Protein AF-A0A7K4FHA7-F1 (afdb_monomer)

Solvent-accessible surface area (backbone atoms only — not comparable to full-atom values): 37276 Å² total; per-residue (Å²): 140,86,85,87,89,82,88,86,83,90,82,86,84,88,85,85,89,82,91,84,87,88,82,90,85,90,81,90,80,85,88,81,86,84,85,79,86,78,85,80,83,83,80,88,80,86,88,85,92,78,80,91,76,90,77,81,84,84,85,82,90,80,82,74,70,71,61,31,49,40,33,37,35,58,44,66,73,59,94,84,44,55,39,34,42,30,50,67,88,48,73,52,70,38,64,60,62,54,51,78,45,76,42,51,68,45,79,31,49,37,41,45,52,37,88,66,40,47,48,46,66,36,55,52,74,49,75,37,76,91,52,67,46,78,45,75,31,41,35,43,73,57,72,66,29,49,39,35,39,33,59,40,78,66,64,90,65,52,67,45,35,42,31,47,76,88,48,74,50,74,30,41,60,59,52,49,79,48,76,43,50,71,46,77,37,52,35,39,49,54,88,39,93,65,40,44,57,44,64,42,54,52,73,50,73,36,73,94,46,69,44,78,45,77,30,40,42,43,77,56,70,65,29,49,38,36,37,34,59,42,68,69,64,91,63,48,72,49,38,43,28,50,71,86,48,74,49,72,30,44,59,60,53,48,78,47,79,41,51,71,45,78,39,47,35,38,46,60,88,45,92,62,42,45,62,44,62,46,56,53,74,47,73,33,74,93,48,62,45,77,45,72,32,40,33,44,66,68,66,72,70,61,30,47,40,34,37,33,61,42,70,69,62,90,64,52,71,46,38,40,33,48,74,87,46,75,51,73,33,42,65,59,54,48,78,48,76,43,43,70,44,78,38,50,36,35,49,52,90,42,92,61,41,48,57,44,61,42,56,53,73,50,74,34,78,90,49,67,43,78,46,74,31,38,34,43,77,72,48,60,55,52,67,38,35,49,75,64,37,47,60,48,43,51,53,55,48,49,73,78,43,86,68,66,37,46,39,36,41,38,28,40,36,40,60,54,69,40,73,72,89,75,78,91,78,65,47,94,51,21,46,72,46,67,50,67,101,60,68,76,71,45,63,39,41,88,70,80,50,72,57,29,41,18,32,34,34,40,35,38,23,41,22,82,90,70,40,28,39,39,34,32,40,26,42,49,95,44,64,44,68,53,26,33,40,33,39,74,55,62,49,37,76,71,68,75,25,50,70,32,65,66,87,70,59,63,42,36,40,54,51,29,58,55,42,45,86,78,42,46,72,57,49,72,74,40,75,70,34,22,25,38,41,35,37,42,34,17,38,45,58,99,91,48,75,46,76,29,36,32,44,37,38,40,26,58,32,49,85,83,53,54,64,68,21,35,28,37,41,36,34,27,36,25,67,78,51,46,70,77,50,74,52,79,48,79,72,42,50,10,79,82,62,39,79,68,51,66,74,68,56,52,54,46,71,87,58,70,45,72,79,70,28,78,68,41,58,55,55,69,72,71,73,72,87,80,82,89,78,88,78,88,81,84,94,82,132

Secondary structure (DSSP, 8-state):
---------PPPPPPPP-------------------------------------------S---PPPEEEEEEEESPPTT--EEEEETTEEEEESSSEEEEEE-SEEEEEEEEETTEEEETSEEEEEE-SS-EEEEEEEEEPPEEEEEEEEESSPTT--EEEEETTEEEEESSSEEEEEEESEEEEEEEPPBTTEEEESSEEEEEE-SS-EEEEEEEEEPP-EEEEEEEESSPTT--EEEEETTEEEEESSSEEEEEE-SEEEEEEEPP-TTEEEESSEEEEEESSS-EEEEEEEEESSPPEEEEEEEEESSPTT--EEEEETTEEEEESSSEEEEEEESEEEEEEEPP-TTEEEESSEEEEEESSS-EEEEEEEEE---PPPB-HHHHHHHHHHHHHTT-S-PEEEEEEEEE-SS-B-----TT--TTS-EESS-SSPPPBPPP-S-GGGS-BSEEEEEEEETTTTEEEEEEEETTEEEEEEEEESTTTS-TTGGGB--S-S-PPPHHHHHHHHHHHHHHHHHH-TT-EEEEEEE--EEETTEEEPPEEEEEEE-S-TT--SEEEEEEEEEETTT--EEEEEEEEEEEHHHHS--STTTTTT-TTS--GGGSHHHHHHHHH---------------

pLDDT: mean 76.96, std 22.58, range [23.94, 98.31]

Foldseek 3Di:
DDDDDDDDDDDDDDDDDDDDDDDDDDDDDDDDDDDDDDDDDDDDDDDDDDDDDPDDDDDDDDDPQQWAKEKEFEDDDDQPWKKWKAKQNRIDMDNDRMDIDTGHFDKIKMAMDTPQWDKVVRIDIDGDDPYHHYHYIYTHGADKEKEKEFEPDDDQQFKKWKAKQNDIDIDSHRMDIDIGGFDKIKMAIDDGPQWDKVVRIDIDGDDPYYHYHYIYIDGAQWAKEKEFEDDDDQQAKWWKAKQNRIDIDSDRMDIDIGGFDKIKMAIDDDPQWDKVPRIDIDGDDPYYHYHYIYIDGNDAQKEKEKEFEDDDDQQQKWWKQKQNDIDIDSDGIDIDIGHFDKIKMAIGDGPQWDKVVRIDIDGDDPYHHYHYIYIDGNDFFPWDWPVQQVVLQVVVVCVVHPQWFWFKKKAWAAQDWDFDPDDPACDPQKDWFDADPGDDTDDHDDDFQLQLTHQKMWIWIAGPVQLKIWIWIDGRNHIDTHTMIHHCQQSPPQVVFFPGDDPQFDMSRLLSVLCCVVCVVVCVVCVSWIKMWMWGGWGDDPHDIGAIKIWIKTKPADLNFWDWIKMKIWIARRNPRHTPDIDIGGTGGCCVHPPDVCVVCCSDGDDNDCCRPPVNVVVVVPPDDDDDDDDDDDDDD

Radius of gyration: 63.89 Å; Cα contacts (8 Å, |Δi|>4): 1269; chains: 1; bounding box: 113×99×172 Å

Nearest PDB structures (foldseek):
  7edd-assembly1_A  TM=3.550E-01  e=7.607E-05  Streptococcus pyogenes
  8xkw-assembly1_F  TM=1.168E-01  e=3.451E+00  Saccharomyces cerevisiae

Structure (mmCIF, N/CA/C/O backbone):
data_AF-A0A7K4FHA7-F1
#
_entry.id   AF-A0A7K4FHA7-F1
#
loop_
_atom_site.group_PDB
_atom_site.id
_atom_site.type_symbol
_atom_site.label_atom_id
_atom_site.label_alt_id
_atom_site.label_comp_id
_atom_site.label_asym_id
_atom_site.label_entity_id
_atom_site.label_seq_id
_atom_site.pdbx_PDB_ins_code
_atom_site.Cartn_x
_atom_site.Cartn_y
_atom_site.Cartn_z
_atom_site.occupancy
_atom_site.B_iso_or_equiv
_atom_site.auth_seq_id
_atom_site.auth_comp_id
_atom_site.auth_asym_id
_atom_site.auth_atom_id
_atom_site.pdbx_PDB_model_num
ATOM 1 N N . MET A 1 1 ? -5.149 -23.319 -10.833 1.00 38.94 1 MET A N 1
ATOM 2 C CA . MET A 1 1 ? -5.753 -23.346 -12.183 1.00 38.94 1 MET A CA 1
ATOM 3 C C . MET A 1 1 ? -4.895 -22.473 -13.084 1.00 38.94 1 MET A C 1
ATOM 5 O O . MET A 1 1 ? -4.800 -21.286 -12.818 1.00 38.94 1 MET A O 1
ATOM 9 N N . ALA A 1 2 ? -4.202 -23.066 -14.054 1.00 38.19 2 ALA A N 1
ATOM 10 C CA . ALA A 1 2 ? -3.372 -22.370 -15.043 1.00 38.19 2 ALA A CA 1
ATOM 11 C C . ALA A 1 2 ? -4.021 -22.475 -16.433 1.00 38.19 2 ALA A C 1
ATOM 13 O O . ALA A 1 2 ? -4.719 -23.459 -16.688 1.00 38.19 2 ALA A O 1
ATOM 14 N N . PRO A 1 3 ? -3.773 -21.501 -17.323 1.00 47.09 3 PRO A N 1
ATOM 15 C CA . PRO A 1 3 ? -3.354 -21.812 -18.700 1.00 47.09 3 PRO A CA 1
ATOM 16 C C . PRO A 1 3 ? -2.218 -20.864 -19.161 1.00 47.09 3 PRO A C 1
ATOM 18 O O . PRO A 1 3 ? -2.196 -19.693 -18.802 1.00 47.09 3 PRO A O 1
ATOM 21 N N . ALA A 1 4 ? -1.105 -21.332 -19.733 1.00 34.88 4 ALA A N 1
ATOM 22 C CA . ALA A 1 4 ? -0.866 -21.954 -21.048 1.00 34.88 4 ALA A CA 1
ATOM 23 C C . ALA A 1 4 ? -0.800 -20.936 -22.213 1.00 34.88 4 ALA A C 1
ATOM 25 O O . ALA A 1 4 ? -1.809 -20.392 -22.647 1.00 34.88 4 ALA A O 1
ATOM 26 N N . LYS A 1 5 ? 0.438 -20.712 -22.686 1.00 38.50 5 LYS A N 1
ATOM 27 C CA . LYS A 1 5 ? 0.860 -19.938 -23.868 1.00 38.50 5 LYS A CA 1
ATOM 28 C C . LYS A 1 5 ? 0.547 -20.689 -25.170 1.00 38.50 5 LYS A C 1
ATOM 30 O O . LYS A 1 5 ? 0.678 -21.910 -25.201 1.00 38.50 5 LYS A O 1
ATOM 35 N N . SER A 1 6 ? 0.311 -19.958 -26.258 1.00 31.38 6 SER A N 1
ATOM 36 C CA . SER A 1 6 ? 0.432 -20.468 -27.631 1.00 31.38 6 SER A CA 1
ATOM 37 C C . SER A 1 6 ? 1.011 -19.393 -28.553 1.00 31.38 6 SER A C 1
ATOM 39 O O . SER A 1 6 ? 0.476 -18.289 -28.627 1.00 31.38 6 SER A O 1
ATOM 41 N N . GLU A 1 7 ? 2.112 -19.745 -29.218 1.00 33.50 7 GLU A N 1
ATOM 42 C CA . GLU A 1 7 ? 2.760 -19.036 -30.327 1.00 33.50 7 GLU A CA 1
ATOM 43 C C . GLU A 1 7 ? 2.015 -19.273 -31.650 1.00 33.50 7 GLU A C 1
ATOM 45 O O . GLU A 1 7 ? 1.484 -20.359 -31.890 1.00 33.50 7 GLU A O 1
ATOM 50 N N . GLU A 1 8 ? 2.035 -18.272 -32.530 1.00 30.56 8 GLU A N 1
ATOM 51 C CA . GLU A 1 8 ? 1.441 -18.301 -33.867 1.00 30.56 8 GLU A CA 1
ATOM 52 C C . GLU A 1 8 ? 2.550 -18.157 -34.930 1.00 30.56 8 GLU A C 1
ATOM 54 O O . GLU A 1 8 ? 3.263 -17.155 -34.972 1.00 30.56 8 GLU A O 1
ATOM 59 N N . ILE A 1 9 ? 2.713 -19.176 -35.785 1.00 32.09 9 ILE A N 1
ATOM 60 C CA . ILE A 1 9 ? 3.589 -19.166 -36.970 1.00 32.09 9 ILE A CA 1
ATOM 61 C C . ILE A 1 9 ? 2.703 -19.162 -38.219 1.00 32.09 9 ILE A C 1
ATOM 63 O O . ILE A 1 9 ? 1.976 -20.120 -38.496 1.00 32.09 9 ILE A O 1
ATOM 67 N N . LEU A 1 10 ? 2.809 -18.084 -38.995 1.00 30.02 10 LEU A N 1
ATOM 68 C CA . LEU A 1 10 ? 2.070 -17.833 -40.228 1.00 30.02 10 LEU A CA 1
ATOM 69 C C . LEU A 1 10 ? 2.665 -18.638 -41.406 1.00 30.02 10 LEU A C 1
ATOM 71 O O . LEU A 1 10 ? 3.814 -18.439 -41.798 1.00 30.02 10 LEU A O 1
ATOM 75 N N . LYS A 1 11 ? 1.867 -19.532 -42.004 1.00 31.55 11 LYS A N 1
ATOM 76 C CA . LYS A 1 11 ? 2.133 -20.183 -43.303 1.00 31.55 11 LYS A CA 1
ATOM 77 C C . LYS A 1 11 ? 1.405 -19.427 -44.419 1.00 31.55 11 LYS A C 1
ATOM 79 O O . LYS A 1 11 ? 0.193 -19.258 -44.342 1.00 31.55 11 LYS A O 1
ATOM 84 N N . MET A 1 12 ? 2.117 -19.068 -45.489 1.00 30.23 12 MET A N 1
ATOM 85 C CA . MET A 1 12 ? 1.529 -18.628 -46.767 1.00 30.23 12 MET A CA 1
ATOM 86 C C . MET A 1 12 ? 1.475 -19.771 -47.807 1.00 30.23 12 MET A C 1
ATOM 88 O O . MET A 1 12 ? 2.238 -20.736 -47.692 1.00 30.23 12 MET A O 1
ATOM 92 N N . PRO A 1 13 ? 0.551 -19.715 -48.794 1.00 43.59 13 PRO A N 1
ATOM 93 C CA . PRO A 1 13 ? -0.001 -20.906 -49.435 1.00 43.59 13 PRO A CA 1
ATOM 94 C C . PRO A 1 13 ? 0.575 -21.245 -50.821 1.00 43.59 13 PRO A C 1
ATOM 96 O O . PRO A 1 13 ? 1.131 -20.419 -51.539 1.00 43.59 13 PRO A O 1
ATOM 99 N N . ARG A 1 14 ? 0.369 -22.516 -51.193 1.00 31.92 14 ARG A N 1
ATOM 100 C CA . ARG A 1 14 ? 0.681 -23.143 -52.484 1.00 31.92 14 ARG A CA 1
ATOM 101 C C . ARG A 1 14 ? -0.275 -22.672 -53.587 1.00 31.92 14 ARG A C 1
ATOM 103 O O . ARG A 1 14 ? -1.488 -22.787 -53.437 1.00 31.92 14 ARG A O 1
ATOM 110 N N . GLY A 1 15 ? 0.292 -22.235 -54.711 1.00 33.09 15 GLY A N 1
ATOM 111 C CA . GLY A 1 15 ? -0.415 -21.936 -55.956 1.00 33.09 15 GLY A CA 1
ATOM 112 C C . GLY A 1 15 ? -0.710 -23.186 -56.793 1.00 33.09 15 GLY A C 1
ATOM 113 O O . GLY A 1 15 ? 0.116 -24.085 -56.941 1.00 33.09 15 GLY A O 1
ATOM 114 N N . THR A 1 16 ? -1.928 -23.211 -57.313 1.00 33.53 16 THR A N 1
ATOM 115 C CA . THR A 1 16 ? -2.639 -24.260 -58.047 1.00 33.53 16 THR A CA 1
ATOM 116 C C . THR A 1 16 ? -2.117 -24.497 -59.467 1.00 33.53 16 THR A C 1
ATOM 118 O O . THR A 1 16 ? -1.875 -23.562 -60.225 1.00 33.53 16 THR A O 1
ATOM 121 N N . ALA A 1 17 ? -2.055 -25.770 -59.866 1.00 30.59 17 ALA A N 1
ATOM 122 C CA . ALA A 1 17 ? -1.830 -26.212 -61.238 1.00 30.59 17 ALA A CA 1
ATOM 123 C C . ALA A 1 17 ? -3.156 -26.349 -62.013 1.00 30.59 17 ALA A C 1
ATOM 125 O O . ALA A 1 17 ? -4.118 -26.928 -61.504 1.00 30.59 17 ALA A O 1
ATOM 126 N N . ARG A 1 18 ? -3.186 -25.929 -63.286 1.00 33.41 18 ARG A N 1
ATOM 127 C CA . ARG A 1 18 ? -4.142 -26.451 -64.277 1.00 33.41 18 ARG A CA 1
ATOM 128 C C . ARG A 1 18 ? -3.503 -26.546 -65.666 1.00 33.41 18 ARG A C 1
ATOM 130 O O . ARG A 1 18 ? -2.858 -25.620 -66.140 1.00 33.41 18 ARG A O 1
ATOM 137 N N . ARG A 1 19 ? -3.682 -27.726 -66.266 1.00 33.41 19 ARG A N 1
ATOM 138 C CA . ARG A 1 19 ? -3.189 -28.203 -67.568 1.00 33.41 19 ARG A CA 1
ATOM 139 C C . ARG A 1 19 ? -3.759 -27.427 -68.763 1.00 33.41 19 ARG A C 1
ATOM 141 O O . ARG A 1 19 ? -4.945 -27.119 -68.773 1.00 33.41 19 ARG A O 1
ATOM 148 N N . SER A 1 20 ? -2.972 -27.354 -69.838 1.00 28.97 20 SER A N 1
ATOM 149 C CA . SER A 1 20 ? -3.460 -27.456 -71.221 1.00 28.97 20 SER A CA 1
ATOM 150 C C . SER A 1 20 ? -2.439 -28.222 -72.078 1.00 28.97 20 SER A C 1
ATOM 152 O O . SER A 1 20 ? -1.233 -28.046 -71.920 1.00 28.97 20 SER A O 1
ATOM 154 N N . MET A 1 21 ? -2.932 -29.139 -72.914 1.00 33.94 21 MET A N 1
ATOM 155 C CA . MET A 1 21 ? -2.177 -30.057 -73.776 1.00 33.94 21 MET A CA 1
ATOM 156 C C . MET A 1 21 ? -1.897 -29.460 -75.164 1.00 33.94 21 MET A C 1
ATOM 158 O O . MET A 1 21 ? -2.791 -28.883 -75.772 1.00 33.94 21 MET A O 1
ATOM 162 N N . GLY A 1 22 ? -0.740 -29.828 -75.731 1.00 30.64 22 GLY A N 1
ATOM 163 C CA . GLY A 1 22 ? -0.678 -30.398 -77.085 1.00 30.64 22 GLY A CA 1
ATOM 164 C C . GLY A 1 22 ? 0.031 -29.588 -78.179 1.00 30.64 22 GLY A C 1
ATOM 165 O O . GLY A 1 22 ? -0.568 -28.701 -78.768 1.00 30.64 22 GLY A O 1
ATOM 166 N N . ARG A 1 23 ? 1.236 -30.020 -78.585 1.00 34.03 23 ARG A N 1
ATOM 167 C CA . ARG A 1 23 ? 1.500 -30.703 -79.878 1.00 34.03 23 ARG A CA 1
ATOM 168 C C . ARG A 1 23 ? 3.002 -30.929 -80.111 1.00 34.03 23 ARG A C 1
ATOM 170 O O . ARG A 1 23 ? 3.815 -30.026 -79.980 1.00 34.03 23 ARG A O 1
ATOM 177 N N . ASN A 1 24 ? 3.321 -32.155 -80.520 1.00 31.91 24 ASN A N 1
ATOM 178 C CA . ASN A 1 24 ? 4.624 -32.620 -80.998 1.00 31.91 24 ASN A CA 1
ATOM 179 C C . ASN A 1 24 ? 5.096 -31.886 -82.263 1.00 31.91 24 ASN A C 1
ATOM 181 O O . ASN A 1 24 ? 4.295 -31.712 -83.181 1.00 31.91 24 ASN A O 1
ATOM 185 N N . ARG A 1 25 ? 6.416 -31.676 -82.395 1.00 34.06 25 ARG A N 1
ATOM 186 C CA . ARG A 1 25 ? 7.178 -31.979 -83.625 1.00 34.06 25 ARG A CA 1
ATOM 187 C C . ARG A 1 25 ? 8.690 -32.072 -83.364 1.00 34.06 25 ARG A C 1
ATOM 189 O O . ARG A 1 25 ? 9.236 -31.379 -82.520 1.00 34.06 25 ARG A O 1
ATOM 196 N N . ARG A 1 26 ? 9.299 -33.018 -84.085 1.00 34.59 26 ARG A N 1
ATOM 197 C CA . ARG A 1 26 ? 10.680 -33.526 -84.035 1.00 34.59 26 ARG A CA 1
ATOM 198 C C . ARG A 1 26 ? 11.702 -32.565 -84.668 1.00 34.59 26 ARG A C 1
ATOM 200 O O . ARG A 1 26 ? 11.361 -31.883 -85.626 1.00 34.59 26 ARG A O 1
ATOM 207 N N . GLY A 1 27 ? 12.961 -32.667 -84.233 1.00 32.28 27 GLY A N 1
ATOM 208 C CA . GLY A 1 27 ? 14.181 -32.210 -84.927 1.00 32.28 27 GLY A CA 1
ATOM 209 C C . GLY A 1 27 ? 15.404 -32.531 -84.055 1.00 32.28 27 GLY A C 1
ATOM 210 O O . GLY A 1 27 ? 15.582 -31.900 -83.026 1.00 32.28 27 GLY A O 1
ATOM 211 N N . ILE A 1 28 ? 16.015 -33.716 -84.177 1.00 32.78 28 ILE A N 1
ATOM 212 C CA . ILE A 1 28 ? 17.234 -34.020 -84.961 1.00 32.78 28 ILE A CA 1
ATOM 213 C C . ILE A 1 28 ? 18.387 -33.045 -84.652 1.00 32.78 28 ILE A C 1
ATOM 215 O O . ILE A 1 28 ? 18.421 -31.939 -85.178 1.00 32.78 28 ILE A O 1
ATOM 219 N N . ALA A 1 29 ? 19.348 -33.500 -83.843 1.00 30.36 29 ALA A N 1
ATOM 220 C CA . ALA A 1 29 ? 20.664 -32.886 -83.661 1.00 30.36 29 ALA A CA 1
ATOM 221 C C . ALA A 1 29 ? 21.726 -33.779 -84.334 1.00 30.36 29 ALA A C 1
ATOM 223 O O . ALA A 1 29 ? 21.685 -34.995 -84.117 1.00 30.36 29 ALA A O 1
ATOM 224 N N . PRO A 1 30 ? 22.655 -33.240 -85.145 1.00 39.16 30 PRO A N 1
ATOM 225 C CA . PRO A 1 30 ? 23.738 -34.027 -85.706 1.00 39.16 30 PRO A CA 1
ATOM 226 C C . PRO A 1 30 ? 24.966 -34.032 -84.790 1.00 39.16 30 PRO A C 1
ATOM 228 O O . PRO A 1 30 ? 25.371 -33.024 -84.214 1.00 39.16 30 PRO A O 1
ATOM 231 N N . VAL A 1 31 ? 25.557 -35.218 -84.716 1.00 30.92 31 VAL A N 1
ATOM 232 C CA . VAL A 1 31 ? 26.906 -35.519 -84.242 1.00 30.92 31 VAL A CA 1
ATOM 233 C C . VAL A 1 31 ? 27.922 -34.834 -85.159 1.00 30.92 31 VAL A C 1
ATOM 235 O O . VAL A 1 31 ? 27.822 -34.966 -86.378 1.00 30.92 31 VAL A O 1
ATOM 238 N N . VAL A 1 32 ? 28.928 -34.162 -84.591 1.00 31.66 32 VAL A N 1
ATOM 239 C CA . VAL A 1 32 ? 30.152 -33.791 -85.317 1.00 31.66 32 VAL A CA 1
ATOM 240 C C . VAL A 1 32 ? 31.352 -34.399 -84.602 1.00 31.66 32 VAL A C 1
ATOM 242 O O . VAL A 1 32 ? 31.603 -34.168 -83.422 1.00 31.66 32 VAL A O 1
ATOM 245 N N . LEU A 1 33 ? 32.036 -35.237 -85.373 1.00 29.48 33 LEU A N 1
ATOM 246 C CA . LEU A 1 33 ? 33.189 -36.062 -85.063 1.00 29.48 33 LEU A CA 1
ATOM 247 C C . LEU A 1 33 ? 34.459 -35.204 -85.212 1.00 29.48 33 LEU A C 1
ATOM 249 O O . LEU A 1 33 ? 34.780 -34.765 -86.315 1.00 29.48 33 LEU A O 1
ATOM 253 N N . GLY A 1 34 ? 35.171 -34.943 -84.117 1.00 31.14 34 GLY A N 1
ATOM 254 C CA . GLY A 1 34 ? 36.477 -34.281 -84.145 1.00 31.14 34 GLY A CA 1
ATOM 255 C C . GLY A 1 34 ? 37.594 -35.297 -84.371 1.00 31.14 34 GLY A C 1
ATOM 256 O O . GLY A 1 34 ? 37.992 -35.993 -83.442 1.00 31.14 34 GLY A O 1
ATOM 257 N N . ILE A 1 35 ? 38.087 -35.385 -85.606 1.00 31.81 35 ILE A N 1
ATOM 258 C CA . ILE A 1 35 ? 39.319 -36.096 -85.967 1.00 31.81 35 ILE A CA 1
ATOM 259 C C . ILE A 1 35 ? 40.498 -35.202 -85.564 1.00 31.81 35 ILE A C 1
ATOM 261 O O . ILE A 1 35 ? 40.667 -34.125 -86.130 1.00 31.81 35 ILE A O 1
ATOM 265 N N . ILE A 1 36 ? 41.324 -35.644 -84.611 1.00 30.28 36 ILE A N 1
ATOM 266 C CA . ILE A 1 36 ? 42.653 -35.067 -84.371 1.00 30.28 36 ILE A CA 1
ATOM 267 C C . ILE A 1 36 ? 43.700 -36.070 -84.846 1.00 30.28 36 ILE A C 1
ATOM 269 O O . ILE A 1 36 ? 43.794 -37.199 -84.369 1.00 30.28 36 ILE A O 1
ATOM 273 N N . VAL A 1 37 ? 44.461 -35.609 -85.833 1.00 29.03 37 VAL A N 1
ATOM 274 C CA . VAL A 1 37 ? 45.622 -36.246 -86.445 1.00 29.03 37 VAL A CA 1
ATOM 275 C C . VAL A 1 37 ? 46.747 -36.321 -85.410 1.00 29.03 37 VAL A C 1
ATOM 277 O O . VAL A 1 37 ? 47.265 -35.293 -84.983 1.00 29.03 37 VAL A O 1
ATOM 280 N N . VAL A 1 38 ? 47.143 -37.533 -85.019 1.00 27.66 38 VAL A N 1
ATOM 281 C CA . VAL A 1 38 ? 48.391 -37.767 -84.281 1.00 27.66 38 VAL A CA 1
ATOM 282 C C . VAL A 1 38 ? 49.488 -38.040 -85.305 1.00 27.66 38 VAL A C 1
ATOM 284 O O . VAL A 1 38 ? 49.508 -39.085 -85.953 1.00 27.66 38 VAL A O 1
ATOM 287 N N . VAL A 1 39 ? 50.399 -37.081 -85.455 1.00 30.53 39 VAL A N 1
ATOM 288 C CA . VAL A 1 39 ? 51.672 -37.271 -86.154 1.00 30.53 39 VAL A CA 1
ATOM 289 C C . VAL A 1 39 ? 52.553 -38.144 -85.261 1.00 30.53 39 VAL A C 1
ATOM 291 O O . VAL A 1 39 ? 53.091 -37.680 -84.259 1.00 30.53 39 VAL A O 1
ATOM 294 N N . VAL A 1 40 ? 52.676 -39.426 -85.605 1.00 27.84 40 VAL A N 1
ATOM 295 C CA . VAL A 1 40 ? 53.656 -40.334 -84.999 1.00 27.84 40 VAL A CA 1
ATOM 296 C C . VAL A 1 40 ? 54.972 -40.163 -85.751 1.00 27.84 40 VAL A C 1
ATOM 298 O O . VAL A 1 40 ? 55.137 -40.670 -86.859 1.00 27.84 40 VAL A O 1
ATOM 301 N N . ALA A 1 41 ? 55.914 -39.438 -85.150 1.00 30.78 41 ALA A N 1
ATOM 302 C CA . ALA A 1 41 ? 57.313 -39.509 -85.542 1.00 30.78 41 ALA A CA 1
ATOM 303 C C . ALA A 1 41 ? 57.898 -40.817 -84.992 1.00 30.78 41 ALA A C 1
ATOM 305 O O . ALA A 1 41 ? 58.097 -40.987 -83.790 1.00 30.78 41 ALA A O 1
ATOM 306 N N . VAL A 1 42 ? 58.121 -41.755 -85.905 1.00 26.75 42 VAL A N 1
ATOM 307 C CA . VAL A 1 42 ? 58.847 -43.002 -85.689 1.00 26.75 42 VAL A CA 1
ATOM 308 C C . VAL A 1 42 ? 60.334 -42.673 -85.557 1.00 26.75 42 VAL A C 1
ATOM 310 O O . VAL A 1 42 ? 60.950 -42.209 -86.513 1.00 26.75 42 VAL A O 1
ATOM 313 N N . VAL A 1 43 ? 60.925 -42.960 -84.397 1.00 30.52 43 VAL A N 1
ATOM 314 C CA . VAL A 1 43 ? 62.371 -43.181 -84.274 1.00 30.52 43 VAL A CA 1
ATOM 315 C C . VAL A 1 43 ? 62.564 -44.617 -83.809 1.00 30.52 43 VAL A C 1
ATOM 317 O O . VAL A 1 43 ? 62.378 -44.957 -82.644 1.00 30.52 43 VAL A O 1
ATOM 320 N N . VAL A 1 44 ? 62.884 -45.467 -84.781 1.00 29.05 44 VAL A N 1
ATOM 321 C CA . VAL A 1 44 ? 63.399 -46.821 -84.592 1.00 29.05 44 VAL A CA 1
ATOM 322 C C . VAL A 1 44 ? 64.895 -46.704 -84.332 1.00 29.05 44 VAL A C 1
ATOM 324 O O . VAL A 1 44 ? 65.619 -46.242 -85.208 1.00 29.05 44 VAL A O 1
ATOM 327 N N . VAL A 1 45 ? 65.365 -47.186 -83.181 1.00 31.17 45 VAL A N 1
ATOM 328 C CA . VAL A 1 45 ? 66.711 -47.759 -83.061 1.00 31.17 45 VAL A CA 1
ATOM 329 C C . VAL A 1 45 ? 66.616 -49.045 -82.241 1.00 31.17 45 VAL A C 1
ATOM 331 O O . VAL A 1 45 ? 65.885 -49.142 -81.261 1.00 31.17 45 VAL A O 1
ATOM 334 N N . ALA A 1 46 ? 67.308 -50.048 -82.765 1.00 30.77 46 ALA A N 1
ATOM 335 C CA . ALA A 1 46 ? 67.199 -51.472 -82.525 1.00 30.77 46 ALA A CA 1
ATOM 336 C C . ALA A 1 46 ? 67.646 -51.966 -81.138 1.00 30.77 46 ALA A C 1
ATOM 338 O O . ALA A 1 46 ? 68.595 -51.450 -80.557 1.00 30.77 46 ALA A O 1
ATOM 339 N N . GLY A 1 47 ? 67.069 -53.107 -80.740 1.00 31.08 47 GLY A N 1
ATOM 340 C CA . GLY A 1 47 ? 67.818 -54.171 -80.069 1.00 31.08 47 GLY A CA 1
ATOM 341 C C . GLY A 1 47 ? 67.165 -54.753 -78.817 1.00 31.08 47 GLY A C 1
ATOM 342 O O . GLY A 1 47 ? 67.199 -54.133 -77.764 1.00 31.08 47 GLY A O 1
ATOM 343 N N . GLY A 1 48 ? 66.683 -55.999 -78.909 1.00 32.12 48 GLY A N 1
ATOM 344 C CA . GLY A 1 48 ? 66.596 -56.893 -77.745 1.00 32.12 48 GLY A CA 1
ATOM 345 C C . GLY A 1 48 ? 65.216 -57.468 -77.439 1.00 32.12 48 GLY A C 1
ATOM 346 O O . GLY A 1 48 ? 64.544 -57.041 -76.510 1.00 32.12 48 GLY A O 1
ATOM 347 N N . LEU A 1 49 ? 64.830 -58.487 -78.204 1.00 27.95 49 LEU A N 1
ATOM 348 C CA . LEU A 1 49 ? 63.699 -59.374 -77.952 1.00 27.95 49 LEU A CA 1
ATOM 349 C C . LEU A 1 49 ? 64.058 -60.345 -76.806 1.00 27.95 49 LEU A C 1
ATOM 351 O O . LEU A 1 49 ? 64.945 -61.172 -76.988 1.00 27.95 49 LEU A O 1
ATOM 355 N N . PHE A 1 50 ? 63.368 -60.291 -75.663 1.00 33.97 50 PHE A N 1
ATOM 356 C CA . PHE A 1 50 ? 63.293 -61.418 -74.725 1.00 33.97 50 PHE A CA 1
ATOM 357 C C . PHE A 1 50 ? 61.870 -61.593 -74.193 1.00 33.97 50 PHE A C 1
ATOM 359 O O . PHE A 1 50 ? 61.123 -60.640 -73.986 1.00 33.97 50 PHE A O 1
ATOM 366 N N . ALA A 1 51 ? 61.505 -62.865 -74.090 1.00 29.30 51 ALA A N 1
ATOM 367 C CA . ALA A 1 51 ? 60.162 -63.405 -74.082 1.00 29.30 51 ALA A CA 1
ATOM 368 C C . ALA A 1 51 ? 59.337 -63.114 -72.820 1.00 29.30 51 ALA A C 1
ATOM 370 O O . ALA A 1 51 ? 59.847 -62.870 -71.729 1.00 29.30 51 ALA A O 1
ATOM 371 N N . ALA A 1 52 ? 58.024 -63.221 -73.019 1.00 30.48 52 ALA A N 1
ATOM 372 C CA . ALA A 1 52 ? 56.978 -63.163 -72.018 1.00 30.48 52 ALA A CA 1
ATOM 373 C C . ALA A 1 52 ? 57.221 -64.115 -70.834 1.00 30.48 52 ALA A C 1
ATOM 375 O O . ALA A 1 52 ? 57.337 -65.327 -71.000 1.00 30.48 52 ALA A O 1
ATOM 376 N N . GLY A 1 53 ? 57.177 -63.551 -69.629 1.00 31.31 53 GLY A N 1
ATOM 377 C CA . GLY A 1 53 ? 56.859 -64.260 -68.398 1.00 31.31 53 GLY A CA 1
ATOM 378 C C . GLY A 1 53 ? 55.605 -63.638 -67.801 1.00 31.31 53 GLY A C 1
ATOM 379 O O . GLY A 1 53 ? 55.684 -62.648 -67.079 1.00 31.31 53 GLY A O 1
ATOM 380 N N . VAL A 1 54 ? 54.438 -64.196 -68.126 1.00 34.84 54 VAL A N 1
ATOM 381 C CA . VAL A 1 54 ? 53.198 -63.925 -67.394 1.00 34.84 54 VAL A CA 1
ATOM 382 C C . VAL A 1 54 ? 53.364 -64.542 -66.009 1.00 34.84 54 VAL A C 1
ATOM 384 O O . VAL A 1 54 ? 53.180 -65.742 -65.831 1.00 34.84 54 VAL A O 1
ATOM 387 N N . PHE A 1 55 ? 53.731 -63.727 -65.025 1.00 36.09 55 PHE A N 1
ATOM 388 C CA . PHE A 1 55 ? 53.540 -64.065 -63.622 1.00 36.09 55 PHE A CA 1
ATOM 389 C C . PHE A 1 55 ? 52.251 -63.404 -63.151 1.00 36.09 55 PHE A C 1
ATOM 391 O O . PHE A 1 55 ? 52.187 -62.196 -62.943 1.00 36.09 55 PHE A O 1
ATOM 398 N N . THR A 1 56 ? 51.209 -64.209 -62.976 1.00 38.69 56 THR A N 1
ATOM 399 C CA . THR A 1 56 ? 50.089 -63.882 -62.095 1.00 38.69 56 THR A CA 1
ATOM 400 C C . THR A 1 56 ? 50.443 -64.318 -60.672 1.00 38.69 56 THR A C 1
ATOM 402 O O . THR A 1 56 ? 50.473 -65.526 -60.426 1.00 38.69 56 THR A O 1
ATOM 405 N N . PRO A 1 57 ? 50.643 -63.411 -59.700 1.00 38.16 57 PRO A N 1
ATOM 406 C CA . PRO A 1 57 ? 50.491 -63.763 -58.301 1.00 38.16 57 PRO A CA 1
ATOM 407 C C . PRO A 1 57 ? 49.053 -63.460 -57.868 1.00 38.16 57 PRO A C 1
ATOM 409 O O . PRO A 1 57 ? 48.592 -62.318 -57.909 1.00 38.16 57 PRO A O 1
ATOM 412 N N . LYS A 1 58 ? 48.326 -64.499 -57.446 1.00 33.59 58 LYS A N 1
ATOM 413 C CA . LYS A 1 58 ? 47.031 -64.358 -56.777 1.00 33.59 58 LYS A CA 1
ATOM 414 C C . LYS A 1 58 ? 47.239 -64.289 -55.258 1.00 33.59 58 LYS A C 1
ATOM 416 O O . LYS A 1 58 ? 47.699 -65.249 -54.658 1.00 33.59 58 LYS A O 1
ATOM 421 N N . SER A 1 59 ? 46.851 -63.130 -54.720 1.00 52.69 59 SER A N 1
ATOM 422 C CA . SER A 1 59 ? 46.344 -62.782 -53.378 1.00 52.69 59 SER A CA 1
ATOM 423 C C . SER A 1 59 ? 47.081 -63.242 -52.110 1.00 52.69 59 SER A C 1
ATOM 425 O O . SER A 1 59 ? 47.094 -64.427 -51.794 1.00 52.69 59 SER A O 1
ATOM 427 N N . ASN A 1 60 ? 47.435 -62.283 -51.243 1.00 36.53 60 ASN A N 1
ATOM 428 C CA . ASN A 1 60 ? 46.604 -61.969 -50.065 1.00 36.53 60 ASN A CA 1
ATOM 429 C C . ASN A 1 60 ? 47.138 -60.784 -49.237 1.00 36.53 60 ASN A C 1
ATOM 431 O O . ASN A 1 60 ? 48.319 -60.723 -48.930 1.00 36.53 60 ASN A O 1
ATOM 435 N N . GLY A 1 61 ? 46.209 -59.915 -48.816 1.00 39.16 61 GLY A N 1
ATOM 436 C CA . GLY A 1 61 ? 46.213 -59.259 -47.501 1.00 39.16 61 GLY A CA 1
ATOM 437 C C . GLY A 1 61 ? 47.146 -58.065 -47.278 1.00 39.16 61 GLY A C 1
ATOM 438 O O . GLY A 1 61 ? 48.311 -58.244 -46.957 1.00 39.16 61 GLY A O 1
ATOM 439 N N . GLY A 1 62 ? 46.584 -56.849 -47.315 1.00 40.69 62 GLY A N 1
ATOM 440 C CA . GLY A 1 62 ? 47.235 -55.630 -46.806 1.00 40.69 62 GLY A CA 1
ATOM 441 C C . GLY A 1 62 ? 47.743 -54.669 -47.881 1.00 40.69 62 GLY A C 1
ATOM 442 O O . GLY A 1 62 ? 48.859 -54.175 -47.785 1.00 40.69 62 GLY A O 1
ATOM 443 N N . GLY A 1 63 ? 46.951 -54.413 -48.927 1.00 40.69 63 GLY A N 1
ATOM 444 C CA . GLY A 1 63 ? 47.323 -53.479 -49.990 1.00 40.69 63 GLY A CA 1
ATOM 445 C C . GLY A 1 63 ? 47.382 -52.035 -49.495 1.00 40.69 63 GLY A C 1
ATOM 446 O O . GLY A 1 63 ? 46.382 -51.320 -49.542 1.00 40.69 63 GLY A O 1
ATOM 447 N N . THR A 1 64 ? 48.558 -51.570 -49.081 1.00 48.72 64 THR A N 1
ATOM 448 C CA . THR A 1 64 ? 48.889 -50.152 -49.209 1.00 48.72 64 THR A CA 1
ATOM 449 C C . THR A 1 64 ? 48.888 -49.847 -50.704 1.00 48.72 64 THR A C 1
ATOM 451 O O . THR A 1 64 ? 49.754 -50.291 -51.453 1.00 48.72 64 THR A O 1
ATOM 454 N N . SER A 1 65 ? 47.851 -49.155 -51.181 1.00 63.31 65 SER A N 1
ATOM 455 C CA . SER A 1 65 ? 47.854 -48.639 -52.549 1.00 63.31 65 SER A CA 1
ATOM 456 C C . SER A 1 65 ? 49.118 -47.792 -52.721 1.00 63.31 65 SER A C 1
ATOM 458 O O . SER A 1 65 ? 49.341 -46.878 -51.924 1.00 63.31 65 SER A O 1
ATOM 460 N N . LEU A 1 66 ? 49.972 -48.141 -53.690 1.00 82.50 66 LEU A N 1
ATOM 461 C CA . LEU A 1 66 ? 51.169 -47.369 -54.026 1.00 82.50 66 LEU A CA 1
ATOM 462 C C . LEU A 1 66 ? 50.755 -45.911 -54.261 1.00 82.50 66 LEU A C 1
ATOM 464 O O . LEU A 1 66 ? 49.913 -45.632 -55.116 1.00 82.50 66 LEU A O 1
ATOM 468 N N . LYS A 1 67 ? 51.310 -45.000 -53.455 1.00 88.44 67 LYS A N 1
ATOM 469 C CA . LYS A 1 67 ? 51.048 -43.562 -53.538 1.00 88.44 67 LYS A CA 1
ATOM 470 C C . LYS A 1 67 ? 52.180 -42.868 -54.286 1.00 88.44 67 LYS A C 1
ATOM 472 O O . LYS A 1 67 ? 53.347 -43.181 -54.068 1.00 88.44 67 LYS A O 1
ATOM 477 N N . PHE A 1 68 ? 51.822 -41.893 -55.107 1.00 92.56 68 PHE A N 1
ATOM 478 C CA . PHE A 1 68 ? 52.728 -41.074 -55.899 1.00 92.56 68 PHE A CA 1
ATOM 479 C C . PHE A 1 68 ? 52.618 -39.617 -55.460 1.00 92.56 68 PHE A C 1
ATOM 481 O O . PHE A 1 68 ? 51.540 -39.144 -55.083 1.00 92.56 68 PHE A O 1
ATOM 488 N N . ALA A 1 69 ? 53.751 -38.922 -55.490 1.00 94.25 69 ALA A N 1
ATOM 489 C CA . ALA A 1 69 ? 53.825 -37.512 -55.149 1.00 94.25 69 ALA A CA 1
ATOM 490 C C . ALA A 1 69 ? 53.199 -36.659 -56.259 1.00 94.25 69 ALA A C 1
ATOM 492 O O . ALA A 1 69 ? 53.599 -36.755 -57.417 1.00 94.25 69 ALA A O 1
ATOM 493 N N . VAL A 1 70 ? 52.245 -35.809 -55.897 1.00 95.69 70 VAL A N 1
ATOM 494 C CA . VAL A 1 70 ? 51.715 -34.736 -56.740 1.00 95.69 70 VAL A CA 1
ATOM 495 C C . VAL A 1 70 ? 52.112 -33.422 -56.091 1.00 95.69 70 VAL A C 1
ATOM 497 O O . VAL A 1 70 ? 5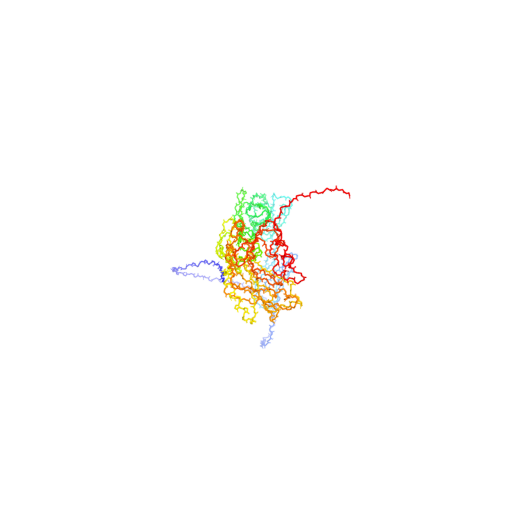1.599 -33.078 -55.026 1.00 95.69 70 VAL A O 1
ATOM 500 N N . THR A 1 71 ? 53.034 -32.706 -56.723 1.00 96.12 71 THR A N 1
ATOM 501 C CA . THR A 1 71 ? 53.577 -31.448 -56.212 1.00 96.12 71 THR A CA 1
ATOM 502 C C . THR A 1 71 ? 53.011 -30.285 -57.009 1.00 96.12 71 THR A C 1
ATOM 504 O O . THR A 1 71 ? 53.162 -30.216 -58.222 1.00 96.12 71 THR A O 1
ATOM 507 N N . PHE A 1 72 ? 52.371 -29.347 -56.328 1.00 96.69 72 PHE A N 1
ATOM 508 C CA . PHE A 1 72 ? 52.033 -28.049 -56.885 1.00 96.69 72 PHE A CA 1
ATOM 509 C C . PHE A 1 72 ? 53.172 -27.086 -56.583 1.00 96.69 72 PHE A C 1
ATOM 511 O O . PHE A 1 72 ? 53.646 -27.055 -55.449 1.00 96.69 72 PHE A O 1
ATOM 518 N N . THR A 1 73 ? 53.597 -26.297 -57.562 1.00 94.31 73 THR A N 1
ATOM 519 C CA . THR A 1 73 ? 54.628 -25.265 -57.387 1.00 94.31 73 THR A CA 1
ATOM 520 C C . THR A 1 73 ? 54.050 -23.922 -57.790 1.00 94.31 73 THR A C 1
ATOM 522 O O . THR A 1 73 ? 53.576 -23.786 -58.918 1.00 94.31 73 THR A O 1
ATOM 525 N N . GLU A 1 74 ? 54.066 -22.948 -56.883 1.00 93.00 74 GLU A N 1
ATOM 526 C CA . GLU A 1 74 ? 53.600 -21.598 -57.192 1.00 93.00 74 GLU A CA 1
ATOM 527 C C . GLU A 1 74 ? 54.729 -20.699 -57.707 1.00 93.00 74 GLU A C 1
ATOM 529 O O . GLU A 1 74 ? 55.910 -20.926 -57.445 1.00 93.00 74 GLU A O 1
ATOM 534 N N . THR A 1 75 ? 54.340 -19.681 -58.467 1.00 90.62 75 THR A N 1
ATOM 535 C CA . THR A 1 75 ? 55.171 -18.531 -58.818 1.00 90.62 75 THR A CA 1
ATOM 536 C C . THR A 1 75 ? 54.356 -17.256 -58.626 1.00 90.62 75 THR A C 1
ATOM 538 O O . THR A 1 75 ? 53.203 -17.200 -59.051 1.00 90.62 75 THR A O 1
ATOM 541 N N . GLY A 1 76 ? 54.957 -16.213 -58.052 1.00 87.12 76 GLY A N 1
ATOM 542 C CA . GLY A 1 76 ? 54.338 -14.887 -57.928 1.00 87.12 76 GLY A CA 1
ATOM 543 C C . GLY A 1 76 ? 53.741 -14.561 -56.556 1.00 87.12 76 GLY A C 1
ATOM 544 O O . GLY A 1 76 ? 53.307 -13.427 -56.351 1.00 87.12 76 GLY A O 1
ATOM 545 N N . LEU A 1 77 ? 53.770 -15.489 -55.593 1.00 88.75 77 LEU A N 1
ATOM 546 C CA . LEU A 1 77 ? 53.447 -15.179 -54.201 1.00 88.75 77 LEU A CA 1
ATOM 547 C C . LEU A 1 77 ? 54.515 -14.259 -53.591 1.00 88.75 77 LEU A C 1
ATOM 549 O O . LEU A 1 77 ? 55.710 -14.559 -53.613 1.00 88.75 77 LEU A O 1
ATOM 553 N N . LEU A 1 78 ? 54.094 -13.127 -53.025 1.00 84.75 78 LEU A N 1
ATOM 554 C CA . LEU A 1 78 ? 55.005 -12.260 -52.275 1.00 84.75 78 LEU A CA 1
ATOM 555 C C . LEU A 1 78 ? 55.421 -12.939 -50.958 1.00 84.75 78 LEU A C 1
ATOM 557 O O . LEU A 1 78 ? 54.662 -13.723 -50.382 1.00 84.75 78 LEU A O 1
ATOM 561 N N . LEU A 1 79 ? 56.627 -12.623 -50.472 1.00 75.19 79 LEU A N 1
ATOM 562 C CA . LEU A 1 79 ? 57.202 -13.218 -49.259 1.00 75.19 79 LEU A CA 1
ATOM 563 C C . LEU A 1 79 ? 56.219 -13.153 -48.077 1.00 75.19 79 LEU A C 1
ATOM 565 O O . LEU A 1 79 ? 55.763 -12.077 -47.700 1.00 75.19 79 LEU A O 1
ATOM 569 N N . GLY A 1 80 ? 55.915 -14.314 -47.489 1.00 68.25 80 GLY A N 1
ATOM 570 C CA . GLY A 1 80 ? 55.006 -14.441 -46.343 1.00 68.25 80 GLY A CA 1
ATOM 571 C C . GLY A 1 80 ? 53.529 -14.647 -46.696 1.00 68.25 80 GLY A C 1
ATOM 572 O O . GLY A 1 80 ? 52.726 -14.870 -45.791 1.00 68.25 80 GLY A O 1
ATOM 573 N N . GLY A 1 81 ? 53.156 -14.625 -47.980 1.00 82.56 81 GLY A N 1
ATOM 574 C CA . GLY A 1 81 ? 51.827 -15.041 -48.418 1.00 82.56 81 GLY A CA 1
ATOM 575 C C . GLY A 1 81 ? 51.572 -16.523 -48.127 1.00 82.56 81 GLY A C 1
ATOM 576 O O . GLY A 1 81 ? 52.499 -17.331 -48.097 1.00 82.56 81 GLY A O 1
ATOM 577 N N . SER A 1 82 ? 50.309 -16.892 -47.914 1.00 90.69 82 SER A N 1
ATOM 578 C CA . SER A 1 82 ? 49.891 -18.295 -47.869 1.00 90.69 82 SER A CA 1
ATOM 579 C C . SER A 1 82 ? 48.953 -18.593 -49.029 1.00 90.69 82 SER A C 1
ATOM 581 O O . SER A 1 82 ? 48.148 -17.752 -49.436 1.00 90.69 82 SER A O 1
ATOM 583 N N . TRP A 1 83 ? 49.072 -19.796 -49.567 1.00 95.00 83 TRP A N 1
ATOM 584 C CA . TRP A 1 83 ? 48.221 -20.311 -50.625 1.00 95.00 83 TRP A CA 1
ATOM 585 C C . TRP A 1 83 ? 47.807 -21.733 -50.272 1.00 95.00 83 TRP A C 1
ATOM 587 O O . TRP A 1 83 ? 48.444 -22.403 -49.456 1.00 95.00 83 TRP A O 1
ATOM 597 N N . SER A 1 84 ? 46.701 -22.180 -50.845 1.00 95.06 84 SER A N 1
ATOM 598 C CA . SER A 1 84 ? 46.158 -23.502 -50.598 1.00 95.06 84 SER A CA 1
ATOM 599 C C . SER A 1 84 ? 45.792 -24.197 -51.891 1.00 95.06 84 SER A C 1
ATOM 601 O O . SER A 1 84 ? 45.371 -23.570 -52.865 1.00 95.06 84 SER A O 1
ATOM 603 N N . VAL A 1 85 ? 45.945 -25.513 -51.882 1.00 96.50 85 VAL A N 1
ATOM 604 C CA . VAL A 1 85 ? 45.495 -26.396 -52.945 1.00 96.50 85 VAL A CA 1
ATOM 605 C C . VAL A 1 85 ? 44.545 -27.407 -52.332 1.00 96.50 85 VAL A C 1
ATOM 607 O O . VAL A 1 85 ? 44.820 -27.974 -51.280 1.00 96.50 85 VAL A O 1
ATOM 610 N N . THR A 1 86 ? 43.426 -27.656 -52.997 1.00 96.88 86 THR A N 1
ATOM 611 C CA . THR A 1 86 ? 42.566 -28.806 -52.718 1.00 96.88 86 THR A CA 1
ATOM 612 C C . THR A 1 86 ? 42.730 -29.801 -53.848 1.00 96.88 86 THR A C 1
ATOM 614 O O . THR A 1 86 ? 42.495 -29.429 -54.988 1.00 96.88 86 THR A O 1
ATOM 617 N N . LEU A 1 87 ? 43.115 -31.045 -53.553 1.00 96.00 87 LEU A N 1
ATOM 618 C CA . LEU A 1 87 ? 43.262 -32.133 -54.522 1.00 96.00 87 LEU A CA 1
ATOM 619 C C . LEU A 1 87 ? 42.361 -33.306 -54.122 1.00 96.00 87 LEU A C 1
ATOM 621 O O . LEU A 1 87 ? 42.507 -33.878 -53.039 1.00 96.00 87 LEU A O 1
ATOM 625 N N . GLY A 1 88 ? 41.410 -33.674 -54.983 1.00 90.44 88 GLY A N 1
ATOM 626 C CA . GLY A 1 88 ? 40.504 -34.799 -54.726 1.00 90.44 88 GLY A CA 1
ATOM 627 C C . GLY A 1 88 ? 39.710 -34.671 -53.422 1.00 90.44 88 GLY A C 1
ATOM 628 O O . GLY A 1 88 ? 39.483 -35.673 -52.750 1.00 90.44 88 GLY A O 1
ATOM 629 N N . GLY A 1 89 ? 39.369 -33.440 -53.027 1.00 88.62 89 GLY A N 1
ATOM 630 C CA . GLY A 1 89 ? 38.680 -33.131 -51.770 1.00 88.62 89 GLY A CA 1
ATOM 631 C C . GLY A 1 89 ? 39.583 -32.941 -50.544 1.00 88.62 89 GLY A C 1
ATOM 632 O O . GLY A 1 89 ? 39.074 -32.586 -49.487 1.00 88.62 89 GLY A O 1
ATOM 633 N N . ASN A 1 90 ? 40.903 -33.126 -50.660 1.00 90.69 90 ASN A N 1
ATOM 634 C CA . ASN A 1 90 ? 41.847 -32.909 -49.559 1.00 90.69 90 ASN A CA 1
ATOM 635 C C . ASN A 1 90 ? 42.556 -31.565 -49.731 1.00 90.69 90 ASN A C 1
ATOM 637 O O . ASN A 1 90 ? 43.236 -31.366 -50.736 1.00 90.69 90 ASN A O 1
ATOM 641 N N . ALA A 1 91 ? 42.413 -30.662 -48.762 1.00 94.31 91 ALA A N 1
ATOM 642 C CA . ALA A 1 91 ? 43.044 -29.346 -48.782 1.00 94.31 91 ALA A CA 1
ATOM 643 C C . ALA A 1 91 ? 44.368 -29.331 -48.005 1.00 94.31 91 ALA A C 1
ATOM 645 O O . ALA A 1 91 ? 44.468 -29.904 -46.921 1.00 94.31 91 ALA A O 1
ATOM 646 N N . GLN A 1 92 ? 45.370 -28.645 -48.547 1.00 94.25 92 GLN A N 1
ATOM 647 C CA . GLN A 1 92 ? 46.607 -28.285 -47.860 1.00 94.25 92 GLN A CA 1
ATOM 648 C C . GLN A 1 92 ? 46.934 -26.821 -48.142 1.00 94.25 92 GLN A C 1
ATOM 650 O O . GLN A 1 92 ? 46.691 -26.339 -49.247 1.00 94.25 92 GLN A O 1
ATOM 655 N N . SER A 1 93 ? 47.522 -26.143 -47.159 1.00 93.69 93 SER A N 1
ATOM 656 C CA . SER A 1 93 ? 47.981 -24.759 -47.278 1.00 93.69 93 SER A CA 1
ATOM 657 C C . SER A 1 93 ? 49.458 -24.662 -46.926 1.00 93.69 93 SER A C 1
ATOM 659 O O . SER A 1 93 ? 49.936 -25.391 -46.057 1.00 93.69 93 SER A O 1
ATOM 661 N N . SER A 1 94 ? 50.174 -23.755 -47.580 1.00 91.19 94 SER A N 1
ATOM 662 C CA . SER A 1 94 ? 51.582 -23.480 -47.307 1.00 91.19 94 SER A CA 1
ATOM 663 C C . SER A 1 94 ? 51.916 -22.015 -47.581 1.00 91.19 94 SER A C 1
ATOM 665 O O . SER A 1 94 ? 51.208 -21.330 -48.316 1.00 91.19 94 SER A O 1
ATOM 667 N N . SER A 1 95 ? 53.009 -21.540 -46.991 1.00 90.12 95 SER A N 1
ATOM 668 C CA . SER A 1 95 ? 53.697 -20.296 -47.364 1.00 90.12 95 SER A CA 1
ATOM 669 C C . SER A 1 95 ? 55.011 -20.552 -48.114 1.00 90.12 95 SER A C 1
ATOM 671 O O . SER A 1 95 ? 55.728 -19.618 -48.462 1.00 90.12 95 SER A O 1
ATOM 673 N N . SER A 1 96 ? 55.351 -21.824 -48.353 1.00 86.62 96 SER A N 1
ATOM 674 C CA . SER A 1 96 ? 56.462 -22.223 -49.216 1.00 86.62 96 SER A CA 1
ATOM 675 C C . SER A 1 96 ? 56.031 -22.249 -50.686 1.00 86.62 96 SER A C 1
ATOM 677 O O . SER A 1 96 ? 54.846 -22.380 -50.993 1.00 86.62 96 SER A O 1
ATOM 679 N N . GLY A 1 97 ? 57.002 -22.220 -51.603 1.00 89.25 97 GLY A N 1
ATOM 680 C CA . GLY A 1 97 ? 56.738 -22.258 -53.047 1.00 89.25 97 GLY A CA 1
ATOM 681 C C . GLY A 1 97 ? 56.160 -23.577 -53.576 1.00 89.25 97 GLY A C 1
ATOM 682 O O . GLY A 1 97 ? 55.987 -23.724 -54.783 1.00 89.25 97 GLY A O 1
ATOM 683 N N . SER A 1 98 ? 55.881 -24.570 -52.719 1.00 92.62 98 SER A N 1
ATOM 684 C CA . SER A 1 98 ? 55.273 -25.833 -53.154 1.00 92.62 98 SER A CA 1
ATOM 685 C C . SER A 1 98 ? 54.378 -26.496 -52.104 1.00 92.62 98 SER A C 1
ATOM 687 O O . SER A 1 98 ? 54.612 -26.382 -50.903 1.00 92.62 98 SER A O 1
ATOM 689 N N . ILE A 1 99 ? 53.363 -27.224 -52.575 1.00 95.50 99 ILE A N 1
ATOM 690 C CA . ILE A 1 99 ? 52.446 -28.045 -51.772 1.00 95.50 99 ILE A CA 1
ATOM 691 C C . ILE A 1 99 ? 52.421 -29.452 -52.372 1.00 95.50 99 ILE A C 1
ATOM 693 O O . ILE A 1 99 ? 52.185 -29.600 -53.569 1.00 95.50 99 ILE A O 1
ATOM 697 N N . GLN A 1 100 ? 52.657 -30.488 -51.564 1.00 95.69 100 GLN A N 1
ATOM 698 C CA . GLN A 1 100 ? 52.773 -31.868 -52.044 1.00 95.69 100 GLN A CA 1
ATOM 699 C C . GLN A 1 100 ? 51.743 -32.805 -51.405 1.00 95.69 100 GLN A C 1
ATOM 701 O O . GLN A 1 100 ? 51.693 -32.983 -50.188 1.00 95.69 100 GLN A O 1
ATOM 706 N N . PHE A 1 101 ? 51.018 -33.519 -52.262 1.00 95.56 101 PHE A N 1
ATOM 707 C CA . PHE A 1 101 ? 50.101 -34.590 -51.892 1.00 95.56 101 PHE A CA 1
ATOM 708 C C . PHE A 1 101 ? 50.694 -35.955 -52.244 1.00 95.56 101 PHE A C 1
ATOM 710 O O . PHE A 1 101 ? 51.371 -36.100 -53.256 1.00 95.56 101 PHE A O 1
ATOM 717 N N . ASN A 1 102 ? 50.384 -36.980 -51.448 1.00 94.50 102 ASN A N 1
ATOM 718 C CA . ASN A 1 102 ? 50.699 -38.373 -51.775 1.00 94.50 102 ASN A CA 1
ATOM 719 C C . ASN A 1 102 ? 49.390 -39.133 -52.019 1.00 94.50 102 ASN A C 1
ATOM 721 O O . ASN A 1 102 ? 48.664 -39.446 -51.068 1.00 94.50 102 ASN A O 1
ATOM 725 N N . VAL A 1 103 ? 49.086 -39.422 -53.286 1.00 93.12 103 VAL A N 1
ATOM 726 C CA . VAL A 1 103 ? 47.803 -39.998 -53.729 1.00 93.12 103 VAL A CA 1
ATOM 727 C C . VAL A 1 103 ? 48.009 -41.281 -54.535 1.00 93.12 103 VAL A C 1
ATOM 729 O O . VAL A 1 103 ? 49.070 -41.488 -55.113 1.00 93.12 103 VAL A O 1
ATOM 732 N N . ALA A 1 104 ? 47.018 -42.171 -54.539 1.00 93.19 104 ALA A N 1
ATOM 733 C CA . ALA A 1 104 ? 47.049 -43.389 -55.351 1.00 93.19 104 ALA A CA 1
ATOM 734 C C . ALA A 1 104 ? 46.869 -43.072 -56.848 1.00 93.19 104 ALA A C 1
ATOM 736 O O . ALA A 1 104 ? 46.598 -41.933 -57.224 1.00 93.19 104 ALA A O 1
ATOM 737 N N . ASN A 1 105 ? 46.978 -44.087 -57.708 1.00 90.94 105 ASN A N 1
ATOM 738 C CA . ASN A 1 105 ? 46.603 -43.932 -59.114 1.00 90.94 105 ASN A CA 1
ATOM 739 C C . ASN A 1 105 ? 45.122 -43.556 -59.244 1.00 90.94 105 ASN A C 1
ATOM 741 O O . ASN A 1 105 ? 44.261 -44.186 -58.627 1.00 90.94 105 ASN A O 1
ATOM 745 N N . GLY A 1 106 ? 44.824 -42.553 -60.064 1.00 91.56 106 GLY A N 1
ATOM 746 C CA . GLY A 1 106 ? 43.470 -42.034 -60.227 1.00 91.56 106 GLY A CA 1
ATOM 747 C C . GLY A 1 106 ? 43.427 -40.669 -60.905 1.00 91.56 106 GLY A C 1
ATOM 748 O O . GLY A 1 106 ? 44.458 -40.044 -61.145 1.00 91.56 106 GLY A O 1
ATOM 749 N N . SER A 1 107 ? 42.214 -40.213 -61.217 1.00 94.31 107 SER A N 1
ATOM 750 C CA . SER A 1 107 ? 41.954 -38.868 -61.738 1.00 94.31 107 SER A CA 1
ATOM 751 C C . SER A 1 107 ? 41.425 -37.978 -60.617 1.00 94.31 107 SER A C 1
ATOM 753 O O . SER A 1 107 ? 40.404 -38.294 -60.007 1.00 94.31 107 SER A O 1
ATOM 755 N N . TYR A 1 108 ? 42.099 -36.860 -60.364 1.00 94.81 108 TYR A N 1
ATOM 756 C CA . TYR A 1 108 ? 41.803 -35.935 -59.275 1.00 94.81 108 TYR A CA 1
ATOM 757 C C . TYR A 1 108 ? 41.503 -34.544 -59.825 1.00 94.81 108 TYR A C 1
ATOM 759 O O . TYR A 1 108 ? 42.287 -34.002 -60.603 1.00 94.81 108 TYR A O 1
ATOM 767 N N . SER A 1 109 ? 40.395 -33.941 -59.400 1.00 96.12 109 SER A N 1
ATOM 768 C CA . SER A 1 109 ? 40.194 -32.503 -59.569 1.00 96.12 109 SER A CA 1
ATOM 769 C C . SER A 1 109 ? 41.037 -31.737 -58.555 1.00 96.12 109 SER A C 1
ATOM 771 O O . SER A 1 109 ? 41.244 -32.207 -57.431 1.00 96.12 109 SER A O 1
ATOM 773 N N . TYR A 1 110 ? 41.508 -30.556 -58.946 1.00 96.94 110 TYR A N 1
ATOM 774 C CA . TYR A 1 110 ? 42.154 -29.630 -58.031 1.00 96.94 110 TYR A CA 1
ATOM 775 C C . TYR A 1 110 ? 41.589 -28.219 -58.133 1.00 96.94 110 TYR A C 1
ATOM 777 O O . TYR A 1 110 ? 41.075 -27.819 -59.177 1.00 96.94 110 TYR A O 1
ATOM 785 N N . SER A 1 111 ? 41.736 -27.459 -57.053 1.00 96.38 111 SER A N 1
ATOM 786 C CA . SER A 1 111 ? 41.500 -26.017 -57.004 1.00 96.38 111 SER A CA 1
ATOM 787 C C . SER A 1 111 ? 42.581 -25.335 -56.178 1.00 96.38 111 SER A C 1
ATOM 789 O O . SER A 1 111 ? 43.049 -25.905 -55.193 1.00 96.38 111 SER A O 1
ATOM 791 N N . VAL A 1 112 ? 42.948 -24.116 -56.558 1.00 95.94 112 VAL A N 1
ATOM 792 C CA . VAL A 1 112 ? 43.979 -23.310 -55.905 1.00 95.94 112 VAL A CA 1
ATOM 793 C C . VAL A 1 112 ? 43.367 -22.006 -55.411 1.00 95.94 112 VAL A C 1
ATOM 795 O O . VAL A 1 112 ? 42.597 -21.372 -56.131 1.00 95.94 112 VAL A O 1
ATOM 798 N N . SER A 1 113 ? 43.713 -21.588 -54.197 1.00 93.50 113 SER A N 1
ATOM 799 C CA . SER A 1 113 ? 43.290 -20.304 -53.638 1.00 93.50 113 SER A CA 1
ATOM 800 C C . SER A 1 113 ? 44.426 -19.619 -52.884 1.00 93.50 113 SER A C 1
ATOM 802 O O . SER A 1 113 ? 45.236 -20.266 -52.225 1.00 93.50 113 SER A O 1
ATOM 804 N N . ALA A 1 114 ? 44.483 -18.294 -52.980 1.00 91.88 114 ALA A N 1
ATOM 805 C CA . ALA A 1 114 ? 45.415 -17.451 -52.241 1.00 91.88 114 ALA A CA 1
ATOM 806 C C . ALA A 1 114 ? 44.748 -16.093 -51.985 1.00 91.88 114 ALA A C 1
ATOM 808 O O . ALA A 1 114 ? 44.225 -15.468 -52.910 1.00 91.88 114 ALA A O 1
ATOM 809 N N . THR A 1 115 ? 44.722 -15.645 -50.730 1.00 87.81 115 THR A N 1
ATOM 810 C CA . THR A 1 115 ? 44.044 -14.397 -50.345 1.00 87.81 115 THR A CA 1
ATOM 811 C C . THR A 1 115 ? 44.727 -13.194 -50.988 1.00 87.81 115 THR A C 1
ATOM 813 O O . THR A 1 115 ? 45.915 -12.980 -50.772 1.00 87.81 115 THR A O 1
ATOM 816 N N . GLY A 1 116 ? 43.977 -12.397 -51.755 1.00 86.31 116 GLY A N 1
ATOM 817 C CA . GLY A 1 116 ? 44.505 -11.222 -52.460 1.00 86.31 116 GLY A CA 1
ATOM 818 C C . GLY A 1 116 ? 45.204 -11.531 -53.789 1.00 86.31 116 GLY A C 1
ATOM 819 O O . GLY A 1 116 ? 45.804 -10.633 -54.370 1.00 86.31 116 GLY A O 1
ATOM 820 N N . TYR A 1 117 ? 45.119 -12.769 -54.292 1.00 91.19 117 TYR A N 1
ATOM 821 C CA . TYR A 1 117 ? 45.715 -13.182 -55.565 1.00 91.19 117 TYR A CA 1
ATOM 822 C C . TYR A 1 117 ? 44.694 -13.891 -56.459 1.00 91.19 117 TYR A C 1
ATOM 824 O O . TYR A 1 117 ? 43.733 -14.501 -55.993 1.00 91.19 117 TYR A O 1
ATOM 832 N N . THR A 1 118 ? 44.946 -13.861 -57.764 1.00 91.06 118 THR A N 1
ATOM 833 C CA . THR A 1 118 ? 44.298 -14.730 -58.754 1.00 91.06 118 THR A CA 1
ATOM 834 C C . THR A 1 118 ? 45.259 -15.841 -59.162 1.00 91.06 118 THR A C 1
ATOM 836 O O . THR A 1 118 ? 46.444 -15.586 -59.373 1.00 91.06 118 THR A O 1
ATOM 839 N N . ALA A 1 119 ? 44.763 -17.077 -59.248 1.00 92.75 119 ALA A N 1
ATOM 840 C CA . ALA A 1 119 ? 45.561 -18.247 -59.608 1.00 92.75 119 ALA A CA 1
ATOM 841 C C . ALA A 1 119 ? 45.329 -18.659 -61.069 1.00 92.75 119 ALA A C 1
ATOM 843 O O . ALA A 1 119 ? 44.192 -18.679 -61.541 1.00 92.75 119 ALA A O 1
ATOM 844 N N . LEU A 1 120 ? 46.394 -19.048 -61.771 1.00 93.44 120 LEU A N 1
ATOM 845 C CA . LEU A 1 120 ? 46.328 -19.608 -63.118 1.00 93.44 120 LEU A CA 1
ATOM 846 C C . LEU A 1 120 ? 47.231 -20.852 -63.225 1.00 93.44 120 LEU A C 1
ATOM 848 O O . LEU A 1 120 ? 48.448 -20.718 -63.114 1.00 93.44 120 LEU A O 1
ATOM 852 N N . PRO A 1 121 ? 46.672 -22.049 -63.472 1.00 92.69 121 PRO A N 1
ATOM 853 C CA . PRO A 1 121 ? 45.245 -22.383 -63.427 1.00 92.69 121 PRO A CA 1
ATOM 854 C C . PRO A 1 121 ? 44.677 -22.328 -61.996 1.00 92.69 121 PRO A C 1
ATOM 856 O O . PRO A 1 121 ? 45.268 -22.863 -61.062 1.00 92.69 121 PRO A O 1
ATOM 859 N N . ALA A 1 122 ? 43.492 -21.729 -61.819 1.00 91.12 122 ALA A N 1
ATOM 860 C CA . ALA A 1 122 ? 42.782 -21.730 -60.532 1.00 91.12 122 ALA A CA 1
ATOM 861 C C . ALA A 1 122 ? 42.168 -23.098 -60.187 1.00 91.12 122 ALA A C 1
ATOM 863 O O . ALA A 1 122 ? 41.865 -23.374 -59.030 1.00 91.12 122 ALA A O 1
ATOM 864 N N . SER A 1 123 ? 41.942 -23.951 -61.187 1.00 94.56 123 SER A N 1
ATOM 865 C CA . SER A 1 123 ? 41.442 -25.317 -61.018 1.00 94.56 123 SER A CA 1
ATOM 866 C C . SER A 1 123 ? 41.710 -26.160 -62.263 1.00 94.56 123 SER A C 1
ATOM 868 O O . SER A 1 123 ? 41.988 -25.623 -63.337 1.00 94.56 123 SER A O 1
ATOM 870 N N . GLY A 1 124 ? 41.617 -27.480 -62.125 1.00 94.69 124 GLY A N 1
ATOM 871 C CA . GLY A 1 124 ? 41.799 -28.413 -63.233 1.00 94.69 124 GLY A CA 1
ATOM 872 C C . GLY A 1 124 ? 41.653 -29.873 -62.814 1.00 94.69 124 GLY A C 1
ATOM 873 O O . GLY A 1 124 ? 41.130 -30.175 -61.741 1.00 94.69 124 GLY A O 1
ATOM 874 N N . THR A 1 125 ? 42.116 -30.790 -63.666 1.00 93.88 125 THR A N 1
ATOM 875 C CA . THR A 1 125 ? 42.168 -32.231 -63.369 1.00 93.88 125 THR A CA 1
ATOM 876 C C . THR A 1 125 ? 43.551 -32.796 -63.675 1.00 93.88 125 THR A C 1
ATOM 878 O O . THR A 1 125 ? 44.203 -32.364 -64.623 1.00 93.88 125 THR A O 1
ATOM 881 N N . LEU A 1 126 ? 44.005 -33.744 -62.856 1.00 93.44 126 LEU A N 1
ATOM 882 C CA . LEU A 1 126 ? 45.294 -34.425 -62.979 1.00 93.44 126 LEU A CA 1
ATOM 883 C C . LEU A 1 126 ? 45.065 -35.937 -62.927 1.00 93.44 126 LEU A C 1
ATOM 885 O O . LEU A 1 126 ? 44.326 -36.417 -62.069 1.00 93.44 126 LEU A O 1
ATOM 889 N N . THR A 1 127 ? 45.710 -36.693 -63.817 1.00 93.69 127 THR A N 1
ATOM 890 C CA . THR A 1 127 ? 45.685 -38.165 -63.791 1.00 93.69 127 THR A CA 1
ATOM 891 C C . THR A 1 127 ? 47.027 -38.694 -63.306 1.00 93.69 127 THR A C 1
ATOM 893 O O . THR A 1 127 ? 48.055 -38.466 -63.938 1.00 93.69 127 THR A O 1
ATOM 896 N N . VAL A 1 128 ? 47.011 -39.419 -62.190 1.00 91.94 128 VAL A N 1
ATOM 897 C CA . VAL A 1 128 ? 48.178 -40.084 -61.605 1.00 91.94 128 VAL A CA 1
ATOM 898 C C . VAL A 1 128 ? 48.189 -41.537 -62.073 1.00 91.94 128 VAL A C 1
ATOM 900 O O . VAL A 1 128 ? 47.257 -42.286 -61.781 1.00 91.94 128 VAL A O 1
ATOM 903 N N . ASN A 1 129 ? 49.224 -41.933 -62.820 1.00 89.50 129 ASN A N 1
ATOM 904 C CA . ASN A 1 129 ? 49.374 -43.287 -63.361 1.00 89.50 129 ASN A CA 1
ATOM 905 C C . ASN A 1 129 ? 50.809 -43.805 -63.186 1.00 89.50 129 ASN A C 1
ATOM 907 O O . ASN A 1 129 ? 51.589 -43.877 -64.132 1.00 89.50 129 ASN A O 1
ATOM 911 N N . GLY A 1 130 ? 51.167 -44.149 -61.952 1.00 86.44 130 GLY A N 1
ATOM 912 C CA . GLY A 1 130 ? 52.390 -44.885 -61.653 1.00 86.44 130 GLY A CA 1
ATOM 913 C C . GLY A 1 130 ? 53.656 -44.044 -61.491 1.00 86.44 130 GLY A C 1
ATOM 914 O O . GLY A 1 130 ? 54.713 -44.637 -61.295 1.00 86.44 130 GLY A O 1
ATOM 915 N N . GLN A 1 131 ? 53.589 -42.710 -61.587 1.00 89.12 131 GLN A N 1
ATOM 916 C CA . GLN A 1 131 ? 54.739 -41.795 -61.512 1.00 89.12 131 GLN A CA 1
ATOM 917 C C . GLN A 1 131 ? 54.381 -40.489 -60.769 1.00 89.12 131 GLN A C 1
ATOM 919 O O . GLN A 1 131 ? 53.208 -40.102 -60.776 1.00 89.12 131 GLN A O 1
ATOM 924 N N . PRO A 1 132 ? 55.359 -39.797 -60.143 1.00 91.19 132 PRO A N 1
ATOM 925 C CA . PRO A 1 132 ? 55.163 -38.457 -59.588 1.00 91.19 132 PRO A CA 1
ATOM 926 C C . PRO A 1 132 ? 54.765 -37.417 -60.645 1.00 91.19 132 PRO A C 1
ATOM 928 O O . PRO A 1 132 ? 55.190 -37.506 -61.796 1.00 91.19 132 PRO A O 1
ATOM 931 N N . LEU A 1 133 ? 53.997 -36.402 -60.242 1.00 93.75 133 LEU A N 1
ATOM 932 C CA . LEU A 1 133 ? 53.519 -35.321 -61.108 1.00 93.75 133 LEU A CA 1
ATOM 933 C C . LEU A 1 133 ? 53.825 -33.950 -60.496 1.00 93.75 133 LEU A C 1
ATOM 935 O O . LEU A 1 133 ? 53.723 -33.780 -59.283 1.00 93.75 133 LEU A O 1
ATOM 939 N N . SER A 1 134 ? 54.144 -32.968 -61.341 1.00 93.50 134 SER A N 1
ATOM 940 C CA . SER A 1 134 ? 54.292 -31.569 -60.932 1.00 93.50 134 SER A CA 1
ATOM 941 C C . SER A 1 134 ? 53.314 -30.668 -61.689 1.00 93.50 134 SER A C 1
ATOM 943 O O . SER A 1 134 ? 53.210 -30.772 -62.911 1.00 93.50 134 SER A O 1
ATOM 945 N N . GLN A 1 135 ? 52.601 -29.797 -60.972 1.00 96.12 135 GLN A N 1
ATOM 946 C CA . GLN A 1 135 ? 51.670 -28.809 -61.524 1.00 96.12 135 GLN A CA 1
ATOM 947 C C . GLN A 1 135 ? 52.119 -27.396 -61.136 1.00 96.12 135 GLN A C 1
ATOM 949 O O . GLN A 1 135 ? 52.090 -27.019 -59.966 1.00 96.12 135 GLN A O 1
ATOM 954 N N . ALA A 1 136 ? 52.491 -26.590 -62.129 1.00 95.00 136 ALA A N 1
ATOM 955 C CA . ALA A 1 136 ? 52.820 -25.184 -61.914 1.00 95.00 136 ALA A CA 1
ATOM 956 C C . ALA A 1 136 ? 51.548 -24.334 -61.759 1.00 95.00 136 ALA A C 1
ATOM 958 O O . A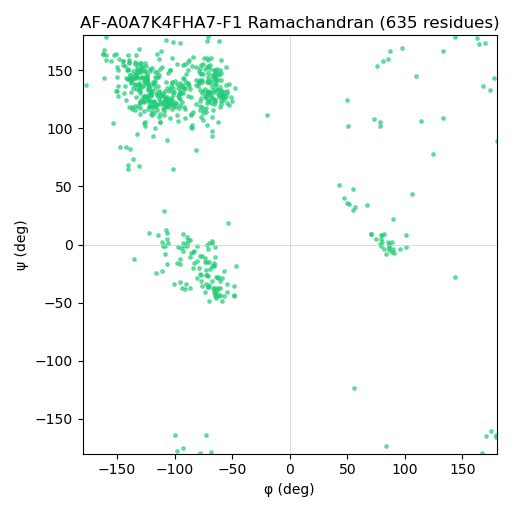LA A 1 136 ? 50.560 -24.558 -62.464 1.00 95.00 136 ALA A O 1
ATOM 959 N N . VAL A 1 137 ? 51.588 -23.351 -60.864 1.00 94.75 137 VAL A N 1
ATOM 960 C CA . VAL A 1 137 ? 50.536 -22.352 -60.660 1.00 94.75 137 VAL A CA 1
ATOM 961 C C . VAL A 1 137 ? 51.174 -20.969 -60.637 1.00 94.75 137 VAL A C 1
ATOM 963 O O . VAL A 1 137 ? 52.176 -20.752 -59.964 1.00 94.75 137 VAL A O 1
ATOM 966 N N . THR A 1 138 ? 50.594 -20.012 -61.347 1.00 94.69 138 THR A N 1
ATOM 967 C CA . THR A 1 138 ? 50.993 -18.606 -61.252 1.00 94.69 138 THR A CA 1
ATOM 968 C C . THR A 1 138 ? 49.970 -17.844 -60.421 1.00 94.69 138 THR A C 1
ATOM 970 O O . THR A 1 138 ? 48.776 -17.884 -60.716 1.00 94.69 138 THR A O 1
ATOM 973 N N . LEU A 1 139 ? 50.435 -17.160 -59.378 1.00 93.44 139 LEU A N 1
ATOM 974 C CA . LEU A 1 139 ? 49.650 -16.309 -58.494 1.00 93.44 139 LEU A CA 1
ATOM 975 C C . LEU A 1 139 ? 49.929 -14.844 -58.838 1.00 93.44 139 LEU A C 1
ATOM 977 O O . LEU A 1 139 ? 51.063 -14.383 -58.763 1.00 93.44 139 LEU A O 1
ATOM 981 N N . THR A 1 140 ? 48.890 -14.103 -59.219 1.00 91.94 140 THR A N 1
ATOM 982 C CA . THR A 1 140 ? 48.991 -12.677 -59.566 1.00 91.94 140 THR A CA 1
ATOM 983 C C . THR A 1 140 ? 48.255 -11.835 -58.523 1.00 91.94 140 THR A C 1
ATOM 985 O O . THR A 1 140 ? 47.059 -12.082 -58.328 1.00 91.94 140 THR A O 1
ATOM 988 N N . PRO A 1 141 ? 48.909 -10.860 -57.856 1.00 89.00 141 PRO A N 1
ATOM 989 C CA . PRO A 1 141 ? 48.247 -9.971 -56.903 1.00 89.00 141 PRO A CA 1
ATOM 990 C C . PRO A 1 141 ? 47.044 -9.257 -57.525 1.00 89.00 141 PRO A C 1
ATOM 992 O O . PRO A 1 141 ? 47.119 -8.765 -58.652 1.00 89.00 141 PRO A O 1
ATOM 995 N N . VAL A 1 142 ? 45.941 -9.172 -56.786 1.00 89.94 142 VAL A N 1
ATOM 996 C CA . VAL A 1 142 ? 44.775 -8.374 -57.175 1.00 89.94 142 VAL A CA 1
ATOM 997 C C . VAL A 1 142 ? 45.074 -6.903 -56.868 1.00 89.94 142 VAL A C 1
ATOM 999 O O . VAL A 1 142 ? 45.365 -6.587 -55.714 1.00 89.94 142 VAL A O 1
ATOM 1002 N N . PRO A 1 143 ? 45.000 -5.986 -57.852 1.00 89.19 143 PRO A N 1
ATOM 1003 C CA . PRO A 1 143 ? 45.174 -4.561 -57.594 1.00 89.19 143 PRO A CA 1
ATOM 1004 C C . PRO A 1 143 ? 44.119 -4.036 -56.617 1.00 89.19 143 PRO A C 1
ATOM 1006 O O . PRO A 1 143 ? 42.928 -4.320 -56.769 1.00 89.19 143 PRO A O 1
ATOM 1009 N N . THR A 1 144 ? 44.556 -3.233 -55.652 1.00 92.75 144 THR A N 1
ATOM 1010 C CA . THR A 1 144 ? 43.690 -2.565 -54.675 1.00 92.75 144 THR A CA 1
ATOM 1011 C C . THR A 1 144 ? 43.830 -1.052 -54.763 1.00 92.75 144 THR A C 1
ATOM 1013 O O . THR A 1 144 ? 44.896 -0.535 -55.101 1.00 92.75 144 THR A O 1
ATOM 1016 N N . TYR A 1 145 ? 42.768 -0.337 -54.407 1.00 95.19 145 TYR A N 1
ATOM 1017 C CA . TYR A 1 145 ? 42.668 1.114 -54.497 1.00 95.19 145 TYR A CA 1
ATOM 1018 C C . TYR A 1 145 ? 42.207 1.704 -53.162 1.00 95.19 145 TYR A C 1
ATOM 1020 O O . TYR A 1 145 ? 41.459 1.078 -52.411 1.00 95.19 145 TYR A O 1
ATOM 1028 N N . SER A 1 146 ? 42.668 2.920 -52.867 1.00 96.25 146 SER A N 1
ATOM 1029 C CA . SER A 1 146 ? 42.306 3.629 -51.638 1.00 96.25 146 SER A CA 1
ATOM 1030 C C . SER A 1 146 ? 40.866 4.143 -51.699 1.00 96.25 146 SER A C 1
ATOM 1032 O O . SER A 1 146 ? 40.459 4.745 -52.697 1.00 96.25 146 SER A O 1
ATOM 1034 N N . VAL A 1 147 ? 40.107 3.929 -50.627 1.00 97.50 147 VAL A N 1
ATOM 1035 C CA . VAL A 1 147 ? 38.751 4.452 -50.433 1.00 97.50 147 VAL A CA 1
ATOM 1036 C C . VAL A 1 147 ? 38.748 5.332 -49.189 1.00 97.50 147 VAL A C 1
ATOM 1038 O O . VAL A 1 147 ? 38.897 4.834 -48.077 1.00 97.50 147 VAL A O 1
ATOM 1041 N N . VAL A 1 148 ? 38.577 6.640 -49.371 1.00 97.69 148 VAL A N 1
ATOM 1042 C CA . VAL A 1 148 ? 38.683 7.632 -48.293 1.00 97.69 148 VAL A CA 1
ATOM 1043 C C . VAL A 1 148 ? 37.319 8.231 -47.978 1.00 97.69 148 VAL A C 1
ATOM 1045 O O . VAL A 1 148 ? 36.695 8.861 -48.829 1.00 97.69 148 VAL A O 1
ATOM 1048 N N . PHE A 1 149 ? 36.875 8.100 -46.737 1.00 98.12 149 PHE A N 1
ATOM 1049 C CA . PHE A 1 149 ? 35.755 8.862 -46.201 1.00 98.12 149 PHE A CA 1
ATOM 1050 C C . PHE A 1 149 ? 36.281 10.119 -45.519 1.00 98.12 149 PHE A C 1
ATOM 1052 O O . PHE A 1 149 ? 37.272 10.049 -44.793 1.00 98.12 149 PHE A O 1
ATOM 1059 N N . THR A 1 150 ? 35.620 11.255 -45.728 1.00 97.44 150 THR A N 1
ATOM 1060 C CA . THR A 1 150 ? 35.995 12.533 -45.108 1.00 97.44 150 THR A CA 1
ATOM 1061 C C . THR A 1 150 ? 34.797 13.133 -44.396 1.00 97.44 150 THR A C 1
ATOM 1063 O O . THR A 1 150 ? 33.770 13.352 -45.037 1.00 97.44 150 THR A O 1
ATOM 1066 N N . GLU A 1 151 ? 34.914 13.392 -43.095 1.00 97.06 151 GLU A N 1
ATOM 1067 C CA . GLU A 1 151 ? 33.861 14.062 -42.333 1.00 97.06 151 GLU A CA 1
ATOM 1068 C C . GLU A 1 151 ? 33.980 15.588 -42.383 1.00 97.06 151 GLU A C 1
ATOM 1070 O O . GLU A 1 151 ? 35.037 16.153 -42.674 1.00 97.06 151 GLU A O 1
ATOM 1075 N N . SER A 1 152 ? 32.859 16.250 -42.116 1.00 94.62 152 SER A N 1
ATOM 1076 C CA . SER A 1 152 ? 32.790 17.684 -41.868 1.00 94.62 152 SER A CA 1
ATOM 1077 C C . SER A 1 152 ? 31.795 17.989 -40.749 1.00 94.62 152 SER A C 1
ATOM 1079 O O . SER A 1 152 ? 30.780 17.301 -40.611 1.00 94.62 152 SER A O 1
ATOM 1081 N N . ALA A 1 153 ? 32.062 19.085 -40.028 1.00 93.50 153 ALA A N 1
ATOM 1082 C CA . ALA A 1 153 ? 31.239 19.664 -38.963 1.00 93.50 153 ALA A CA 1
ATOM 1083 C C . ALA A 1 153 ? 31.165 18.878 -37.640 1.00 93.50 153 ALA A C 1
ATOM 1085 O O . ALA A 1 153 ? 30.436 19.293 -36.735 1.00 93.50 153 ALA A O 1
ATOM 1086 N N . LEU A 1 154 ? 31.984 17.836 -37.460 1.00 93.06 154 LEU A N 1
ATOM 1087 C CA . LEU A 1 154 ? 32.290 17.356 -36.115 1.00 93.06 154 LEU A CA 1
ATOM 1088 C C . LEU A 1 154 ? 33.307 18.274 -35.413 1.00 93.06 154 LEU A C 1
ATOM 1090 O O . LEU A 1 154 ? 34.205 18.831 -36.052 1.00 93.06 154 LEU A O 1
ATOM 1094 N N . PRO A 1 155 ? 33.217 18.431 -34.081 1.00 92.81 155 PRO A N 1
ATOM 1095 C CA . PRO A 1 155 ? 34.281 19.046 -33.299 1.00 92.81 155 PRO A CA 1
ATOM 1096 C C . PRO A 1 155 ? 35.595 18.266 -33.445 1.00 92.81 155 PRO A C 1
ATOM 1098 O O . PRO A 1 155 ? 35.593 17.033 -33.444 1.00 92.81 155 PRO A O 1
ATOM 1101 N N . SER A 1 156 ? 36.724 18.975 -33.513 1.00 90.75 156 SER A N 1
ATOM 1102 C CA . SER A 1 156 ? 38.054 18.354 -33.614 1.00 90.75 156 SER A CA 1
ATOM 1103 C C . SER A 1 156 ? 38.292 17.341 -32.486 1.00 90.75 156 SER A C 1
ATOM 1105 O O . SER A 1 156 ? 38.061 17.651 -31.316 1.00 90.75 156 SER A O 1
ATOM 1107 N N . GLY A 1 157 ? 38.748 16.135 -32.837 1.00 89.62 157 GLY A N 1
ATOM 1108 C CA . GLY A 1 157 ? 38.972 15.035 -31.894 1.00 89.62 157 GLY A CA 1
ATOM 1109 C C . GLY A 1 157 ? 37.740 14.167 -31.607 1.00 89.62 157 GLY A C 1
ATOM 1110 O O . GLY A 1 157 ? 37.844 13.215 -30.834 1.00 89.62 157 GLY A O 1
ATOM 1111 N N . THR A 1 158 ? 36.585 14.452 -32.218 1.00 93.69 158 THR A N 1
ATOM 1112 C CA . THR A 1 158 ? 35.396 13.596 -32.091 1.00 93.69 158 THR A CA 1
ATOM 1113 C C . THR A 1 158 ? 35.613 12.283 -32.837 1.00 93.69 158 THR A C 1
ATOM 1115 O O . THR A 1 158 ? 35.882 12.281 -34.036 1.00 93.69 158 THR A O 1
ATOM 1118 N N . SER A 1 159 ? 35.480 11.160 -32.129 1.00 95.75 159 SER A N 1
ATOM 1119 C CA . SER A 1 159 ? 35.559 9.833 -32.743 1.00 95.75 159 SER A CA 1
ATOM 1120 C C . SER A 1 159 ? 34.325 9.558 -33.601 1.00 95.75 159 SER A C 1
ATOM 1122 O O . SER A 1 159 ? 33.193 9.740 -33.150 1.00 95.75 159 SER A O 1
ATOM 1124 N N . TRP A 1 160 ? 34.545 9.082 -34.820 1.00 97.56 160 TRP A N 1
ATOM 1125 C CA . TRP A 1 160 ? 33.517 8.616 -35.744 1.00 97.56 160 TRP A CA 1
ATOM 1126 C C . TRP A 1 160 ? 34.019 7.367 -36.466 1.00 97.56 160 TRP A C 1
ATOM 1128 O O . TRP A 1 160 ? 35.212 7.053 -36.454 1.00 97.56 160 TRP A O 1
ATOM 1138 N N . SER A 1 161 ? 33.102 6.618 -37.069 1.00 97.56 161 SER A N 1
ATOM 1139 C CA . SER A 1 161 ? 33.430 5.356 -37.724 1.00 97.56 161 SER A CA 1
ATOM 1140 C C . SER A 1 161 ? 32.682 5.177 -39.032 1.00 97.56 161 SER A C 1
ATOM 1142 O O . SER A 1 161 ? 31.620 5.762 -39.257 1.00 97.56 161 SER A O 1
ATOM 1144 N N . VAL A 1 162 ? 33.242 4.344 -39.901 1.00 97.94 162 VAL A N 1
ATOM 1145 C CA . VAL A 1 162 ? 32.593 3.873 -41.121 1.00 97.94 162 VAL A CA 1
ATOM 1146 C C . VAL A 1 162 ? 32.746 2.364 -41.171 1.00 97.94 162 VAL A C 1
ATOM 1148 O O . VAL A 1 162 ? 33.811 1.832 -40.878 1.00 97.94 162 VAL A O 1
ATOM 1151 N N . THR A 1 163 ? 31.677 1.669 -41.539 1.00 97.62 163 THR A N 1
ATOM 1152 C CA . THR A 1 163 ? 31.727 0.255 -41.899 1.00 97.62 163 THR A CA 1
ATOM 1153 C C . THR A 1 163 ? 31.637 0.146 -43.408 1.00 97.62 163 THR A C 1
ATOM 1155 O O . THR A 1 163 ? 30.660 0.615 -43.983 1.00 97.62 163 THR A O 1
ATOM 1158 N N . LEU A 1 164 ? 32.631 -0.465 -44.047 1.00 96.25 164 LEU A N 1
ATOM 1159 C CA . LEU A 1 164 ? 32.681 -0.738 -45.481 1.00 96.25 164 LEU A CA 1
ATOM 1160 C C . LEU A 1 164 ? 32.871 -2.240 -45.676 1.00 96.25 164 LEU A C 1
ATOM 1162 O O . LEU A 1 164 ? 33.779 -2.826 -45.095 1.00 96.25 164 LEU A O 1
ATOM 1166 N N . ASN A 1 165 ? 32.007 -2.877 -46.471 1.00 88.75 165 ASN A N 1
ATOM 1167 C CA . ASN A 1 165 ? 32.126 -4.312 -46.777 1.00 88.75 165 ASN A CA 1
ATOM 1168 C C . ASN A 1 165 ? 32.190 -5.232 -45.532 1.00 88.75 165 ASN A C 1
ATOM 1170 O O . ASN A 1 165 ? 32.834 -6.278 -45.540 1.00 88.75 165 ASN A O 1
ATOM 1174 N N . GLY A 1 166 ? 31.550 -4.823 -44.431 1.00 87.62 166 GLY A N 1
ATOM 1175 C CA . GLY A 1 166 ? 31.581 -5.545 -43.155 1.00 87.62 166 GLY A CA 1
ATOM 1176 C C . GLY A 1 166 ? 32.818 -5.291 -42.283 1.00 87.62 166 GLY A C 1
ATOM 1177 O O . GLY A 1 166 ? 32.839 -5.778 -41.157 1.00 87.62 166 GLY A O 1
ATOM 1178 N N . SER A 1 167 ? 33.805 -4.514 -42.747 1.00 92.75 167 SER A N 1
ATOM 1179 C CA . SER A 1 167 ? 34.927 -4.045 -41.924 1.00 92.75 167 SER A CA 1
ATOM 1180 C C . SER A 1 167 ? 34.649 -2.648 -41.378 1.00 92.75 167 SER A C 1
ATOM 1182 O O . SER A 1 167 ? 34.271 -1.757 -42.139 1.00 92.75 167 SER A O 1
ATOM 1184 N N . THR A 1 168 ? 34.837 -2.440 -40.076 1.00 97.19 168 THR A N 1
ATOM 1185 C CA . THR A 1 168 ? 34.623 -1.143 -39.419 1.00 97.19 168 THR A CA 1
ATOM 1186 C C . THR A 1 168 ? 35.954 -0.508 -39.057 1.00 97.19 168 THR A C 1
ATOM 1188 O O . THR A 1 168 ? 36.727 -1.083 -38.299 1.00 97.19 168 THR A O 1
ATOM 1191 N N . GLU A 1 169 ? 36.166 0.719 -39.521 1.00 97.19 169 GLU A N 1
ATOM 1192 C CA . GLU A 1 169 ? 37.304 1.554 -39.142 1.00 97.19 169 GLU A CA 1
ATOM 1193 C C . GLU A 1 169 ? 36.804 2.793 -38.396 1.00 97.19 169 GLU A C 1
ATOM 1195 O O . GLU A 1 169 ? 35.699 3.282 -38.648 1.00 97.19 169 GLU A O 1
ATOM 1200 N N . SER A 1 170 ? 37.602 3.299 -37.455 1.00 96.50 170 SER A N 1
ATOM 1201 C CA . SER A 1 170 ? 37.269 4.476 -36.640 1.00 96.50 170 SER A CA 1
ATOM 1202 C C . SER A 1 170 ? 38.424 5.472 -36.616 1.00 96.50 170 SER A C 1
ATOM 1204 O O . SER A 1 170 ? 39.588 5.088 -36.684 1.00 96.50 170 SER A O 1
ATOM 1206 N N . SER A 1 171 ? 38.110 6.759 -36.504 1.00 96.06 171 SER A N 1
ATOM 1207 C CA . SER A 1 171 ? 39.093 7.844 -36.481 1.00 96.06 171 SER A CA 1
ATOM 1208 C C . SER A 1 171 ? 38.568 9.008 -35.648 1.00 96.06 171 SER A C 1
ATOM 1210 O O . SER A 1 171 ? 37.364 9.207 -35.537 1.00 96.06 171 SER A O 1
ATOM 1212 N N . ALA A 1 172 ? 39.479 9.791 -35.072 1.00 94.94 172 ALA A N 1
ATOM 1213 C CA . ALA A 1 172 ? 39.175 11.079 -34.438 1.00 94.94 172 ALA A CA 1
ATOM 1214 C C . ALA A 1 172 ? 39.648 12.275 -35.290 1.00 94.94 172 ALA A C 1
ATOM 1216 O O . ALA A 1 172 ? 39.600 13.426 -34.856 1.00 94.94 172 ALA A O 1
ATOM 1217 N N . THR A 1 173 ? 40.165 11.990 -36.488 1.00 95.31 173 THR A N 1
ATOM 1218 C CA . THR A 1 173 ? 40.563 12.988 -37.489 1.00 95.31 173 THR A CA 1
ATOM 1219 C C . THR A 1 173 ? 39.488 13.098 -38.562 1.00 95.31 173 THR A C 1
ATOM 1221 O O . THR A 1 173 ? 38.572 12.281 -38.604 1.00 95.31 173 THR A O 1
ATOM 1224 N N . SER A 1 174 ? 39.624 14.042 -39.490 1.00 95.06 174 SER A N 1
ATOM 1225 C CA . SER A 1 174 ? 38.623 14.264 -40.535 1.00 95.06 174 SER A CA 1
ATOM 1226 C C . SER A 1 174 ? 38.540 13.164 -41.600 1.00 95.06 174 SER A C 1
ATOM 1228 O O . SER A 1 174 ? 37.749 13.295 -42.530 1.00 95.06 174 SER A O 1
ATOM 1230 N N . SER A 1 175 ? 39.329 12.083 -41.517 1.00 96.19 175 SER A N 1
ATOM 1231 C CA . SER A 1 175 ? 39.317 11.019 -42.530 1.00 96.19 175 SER A CA 1
ATOM 1232 C C . SER A 1 175 ? 39.433 9.597 -41.976 1.00 96.19 175 SER A C 1
ATOM 1234 O O . SER A 1 175 ? 40.064 9.361 -40.941 1.00 96.19 175 SER A O 1
ATOM 1236 N N . ILE A 1 176 ? 38.832 8.655 -42.709 1.00 98.00 176 ILE A N 1
ATOM 1237 C CA . ILE A 1 176 ? 38.933 7.198 -42.536 1.00 98.00 176 ILE A CA 1
ATOM 1238 C C . ILE A 1 176 ? 39.271 6.589 -43.900 1.00 98.00 176 ILE A C 1
ATOM 1240 O O . ILE A 1 176 ? 38.640 6.938 -44.896 1.00 98.00 176 ILE A O 1
ATOM 1244 N N . THR A 1 177 ? 40.259 5.692 -43.963 1.00 97.00 177 THR A N 1
ATOM 1245 C CA . THR A 1 177 ? 40.752 5.114 -45.227 1.00 97.00 177 THR A CA 1
ATOM 1246 C C . THR A 1 177 ? 40.665 3.592 -45.221 1.00 97.00 177 THR A C 1
ATOM 1248 O O . THR A 1 177 ? 41.139 2.952 -44.290 1.00 97.00 177 THR A O 1
ATOM 1251 N N . PHE A 1 178 ? 40.129 3.027 -46.302 1.00 97.12 178 PHE A N 1
ATOM 1252 C CA . PHE A 1 178 ? 40.109 1.597 -46.609 1.00 97.12 178 PHE A CA 1
ATOM 1253 C C . PHE A 1 178 ? 40.939 1.306 -47.862 1.00 97.12 178 PHE A C 1
ATOM 1255 O O . PHE A 1 178 ? 41.241 2.205 -48.649 1.00 97.12 178 PHE A O 1
ATOM 1262 N N . THR A 1 179 ? 41.287 0.036 -48.070 1.00 94.31 179 THR A N 1
ATOM 1263 C CA . THR A 1 179 ? 41.941 -0.445 -49.294 1.00 94.31 179 THR A CA 1
ATOM 1264 C C . THR A 1 179 ? 41.142 -1.608 -49.859 1.00 94.31 179 THR A C 1
ATOM 1266 O O . THR A 1 179 ? 41.047 -2.652 -49.224 1.00 94.31 179 THR A O 1
ATOM 1269 N N . GLU A 1 180 ? 40.571 -1.425 -51.046 1.00 94.00 180 GLU A N 1
ATOM 1270 C CA . GLU A 1 180 ? 39.622 -2.370 -51.643 1.00 94.00 180 GLU A CA 1
ATOM 1271 C C . GLU A 1 180 ? 39.963 -2.636 -53.120 1.00 94.00 180 GLU A C 1
ATOM 1273 O O . GLU A 1 180 ? 40.407 -1.722 -53.823 1.00 94.00 180 GLU A O 1
ATOM 1278 N N . PRO A 1 181 ? 39.788 -3.868 -53.630 1.00 92.88 181 PRO A N 1
ATOM 1279 C CA . PRO A 1 181 ? 39.873 -4.142 -55.062 1.00 92.88 181 PRO A CA 1
ATOM 1280 C C . PRO A 1 181 ? 38.702 -3.517 -55.840 1.00 92.88 181 PRO A C 1
ATOM 1282 O O . PRO A 1 181 ? 37.838 -2.832 -55.295 1.00 92.88 181 PRO A O 1
ATOM 1285 N N . ASN A 1 182 ? 38.670 -3.733 -57.156 1.00 92.94 182 ASN A N 1
ATOM 1286 C CA . ASN A 1 182 ? 37.539 -3.293 -57.973 1.00 92.94 182 ASN A CA 1
ATOM 1287 C C . ASN A 1 182 ? 36.245 -3.993 -57.542 1.00 92.94 182 ASN A C 1
ATOM 1289 O O . ASN A 1 182 ? 36.192 -5.221 -57.471 1.00 92.94 182 ASN A O 1
ATOM 1293 N N . GLY A 1 183 ? 35.187 -3.217 -57.314 1.00 94.25 183 GLY A N 1
ATOM 1294 C CA . GLY A 1 183 ? 33.923 -3.733 -56.801 1.00 94.25 183 GLY A CA 1
ATOM 1295 C C . GLY A 1 183 ? 32.946 -2.637 -56.390 1.00 94.25 183 GLY A C 1
ATOM 1296 O O . GLY A 1 183 ? 33.269 -1.449 -56.399 1.00 94.25 183 GLY A O 1
ATOM 1297 N N . ALA A 1 184 ? 31.726 -3.042 -56.038 1.00 95.06 184 ALA A N 1
ATOM 1298 C CA . ALA A 1 184 ? 30.720 -2.169 -55.445 1.00 95.06 184 ALA A CA 1
ATOM 1299 C C . ALA A 1 184 ? 30.538 -2.533 -53.969 1.00 95.06 184 ALA A C 1
ATOM 1301 O O . ALA A 1 184 ? 30.254 -3.683 -53.643 1.00 95.06 184 ALA A O 1
ATOM 1302 N N . TYR A 1 185 ? 30.680 -1.543 -53.093 1.00 95.38 185 TYR A N 1
ATOM 1303 C CA . TYR A 1 185 ? 30.741 -1.727 -51.650 1.00 95.38 185 TYR A CA 1
ATOM 1304 C C . TYR A 1 185 ? 29.670 -0.901 -50.956 1.00 95.38 185 TYR A C 1
ATOM 1306 O O . TYR A 1 185 ? 29.578 0.313 -51.158 1.00 95.38 185 TYR A O 1
ATOM 1314 N N . ALA A 1 186 ? 28.867 -1.562 -50.127 1.00 95.94 186 ALA A N 1
ATOM 1315 C CA . ALA A 1 186 ? 27.963 -0.883 -49.216 1.00 95.94 186 ALA A CA 1
ATOM 1316 C C . ALA A 1 186 ? 28.749 -0.325 -48.025 1.00 95.94 186 ALA A C 1
ATOM 1318 O O . ALA A 1 186 ? 29.648 -0.994 -47.505 1.00 95.94 186 ALA A O 1
ATOM 1319 N N . TYR A 1 187 ? 28.386 0.882 -47.598 1.00 97.31 187 TYR A N 1
ATOM 1320 C CA . TYR A 1 187 ? 28.927 1.512 -46.405 1.00 97.31 187 TYR A CA 1
ATOM 1321 C C . TYR A 1 187 ? 27.829 2.028 -45.476 1.00 97.31 187 TYR A C 1
ATOM 1323 O O . TYR A 1 187 ? 26.748 2.422 -45.924 1.00 97.31 187 TYR A O 1
ATOM 1331 N N . THR A 1 188 ? 28.138 2.080 -44.185 1.00 97.25 188 THR A N 1
ATOM 1332 C CA . THR A 1 188 ? 27.342 2.740 -43.145 1.00 97.25 188 THR A CA 1
ATOM 1333 C C . THR A 1 188 ? 28.254 3.589 -42.264 1.00 97.25 188 THR A C 1
ATOM 1335 O O . THR A 1 188 ? 29.402 3.229 -42.017 1.00 97.25 188 THR A O 1
ATOM 1338 N N . VAL A 1 189 ? 27.764 4.736 -41.808 1.00 97.12 189 VAL A N 1
ATOM 1339 C CA . VAL A 1 189 ? 28.477 5.639 -40.896 1.00 97.12 189 VAL A CA 1
ATOM 1340 C C . VAL A 1 189 ? 28.004 5.361 -39.471 1.00 97.12 189 VAL A C 1
ATOM 1342 O O . VAL A 1 189 ? 26.804 5.222 -39.232 1.00 97.12 189 VAL A O 1
ATOM 1345 N N . GLY A 1 190 ? 28.936 5.267 -38.525 1.00 92.12 190 GLY A N 1
ATOM 1346 C CA . GLY A 1 190 ? 28.627 5.105 -37.109 1.00 92.12 190 GLY A CA 1
ATOM 1347 C C . GLY A 1 190 ? 27.895 6.317 -36.533 1.00 92.12 190 GLY A C 1
ATOM 1348 O O . GLY A 1 190 ? 28.107 7.456 -36.948 1.00 92.12 190 GLY A O 1
ATOM 1349 N N . THR A 1 191 ? 27.026 6.078 -35.553 1.00 90.25 191 THR A N 1
ATOM 1350 C CA . THR A 1 191 ? 26.289 7.143 -34.865 1.00 90.25 191 THR A CA 1
ATOM 1351 C C . THR A 1 191 ? 27.226 7.973 -33.992 1.00 90.25 191 THR A C 1
ATOM 1353 O O . THR A 1 191 ? 27.921 7.417 -33.140 1.00 90.25 191 THR A O 1
ATOM 1356 N N . VAL A 1 192 ? 27.194 9.296 -34.147 1.00 91.19 192 VAL A N 1
ATOM 1357 C CA . VAL A 1 192 ? 27.909 10.241 -33.279 1.00 91.19 192 VAL A CA 1
ATOM 1358 C C . VAL A 1 192 ? 26.885 10.968 -32.409 1.00 91.19 192 VAL A C 1
ATOM 1360 O O . VAL A 1 192 ? 25.928 11.539 -32.924 1.00 91.19 192 VAL A O 1
ATOM 1363 N N . SER A 1 193 ? 27.058 10.925 -31.085 1.00 84.12 193 SER A N 1
ATOM 1364 C CA . SER A 1 193 ? 26.086 11.494 -30.139 1.00 84.12 193 SER A CA 1
ATOM 1365 C C . SER A 1 193 ? 25.852 12.984 -30.395 1.00 84.12 193 SER A C 1
ATOM 1367 O O . SER A 1 193 ? 26.803 13.761 -30.451 1.00 84.12 193 SER A O 1
ATOM 1369 N N . GLY A 1 194 ? 24.586 13.379 -30.552 1.00 85.00 194 GLY A N 1
ATOM 1370 C CA . GLY A 1 194 ? 24.195 14.760 -30.841 1.00 85.00 194 GLY A CA 1
ATOM 1371 C C . GLY A 1 194 ? 24.365 15.194 -32.301 1.00 85.00 194 GLY A C 1
ATOM 1372 O O . GLY A 1 194 ? 24.110 16.359 -32.598 1.00 85.00 194 GLY A O 1
ATOM 1373 N N . TYR A 1 195 ? 24.750 14.297 -33.217 1.00 89.69 195 TYR A N 1
ATOM 1374 C CA . TYR A 1 195 ? 24.911 14.604 -34.639 1.00 89.69 195 TYR A CA 1
ATOM 1375 C C . TYR A 1 195 ? 24.217 13.576 -35.542 1.00 89.69 195 TYR A C 1
ATOM 1377 O O . TYR A 1 195 ? 24.159 12.386 -35.245 1.00 89.69 195 TYR A O 1
ATOM 1385 N N . ALA A 1 196 ? 23.737 14.037 -36.694 1.00 89.06 196 ALA A N 1
ATOM 1386 C CA . ALA A 1 196 ? 23.231 13.202 -37.778 1.00 89.06 196 ALA A CA 1
ATOM 1387 C C . ALA A 1 196 ? 24.189 13.264 -38.975 1.00 89.06 196 ALA A C 1
ATOM 1389 O O . ALA A 1 196 ? 24.565 14.353 -39.401 1.00 89.06 196 ALA A O 1
ATOM 1390 N N . ALA A 1 197 ? 24.579 12.105 -39.513 1.00 92.44 197 ALA A N 1
ATOM 1391 C CA . ALA A 1 197 ? 25.445 12.002 -40.687 1.00 92.44 197 ALA A CA 1
ATOM 1392 C C . ALA A 1 197 ? 24.633 12.020 -41.991 1.00 92.44 197 ALA A C 1
ATOM 1394 O O . ALA A 1 197 ? 23.621 11.327 -42.109 1.00 92.44 197 ALA A O 1
ATOM 1395 N N . SER A 1 198 ? 25.116 12.742 -43.001 1.00 92.00 198 SER A N 1
ATOM 1396 C CA . SER A 1 198 ? 24.559 12.750 -44.352 1.00 92.00 198 SER A CA 1
ATOM 1397 C C . SER A 1 198 ? 25.670 12.639 -45.404 1.00 92.00 198 SER A C 1
ATOM 1399 O O . SER A 1 198 ? 26.532 13.517 -45.470 1.00 92.00 198 SER A O 1
ATOM 1401 N N . PRO A 1 199 ? 25.671 11.591 -46.245 1.00 94.44 199 PRO A N 1
ATOM 1402 C CA . PRO A 1 199 ? 24.839 10.388 -46.149 1.00 94.44 199 PRO A CA 1
ATOM 1403 C C . PRO A 1 199 ? 25.252 9.499 -44.958 1.00 94.44 199 PRO A C 1
ATOM 1405 O O . PRO A 1 199 ? 26.437 9.284 -44.732 1.00 94.44 199 PRO A O 1
ATOM 1408 N N . SER A 1 200 ? 24.297 8.913 -44.232 1.00 91.56 200 SER A N 1
ATOM 1409 C CA . SER A 1 200 ? 24.578 7.949 -43.147 1.00 91.56 200 SER A CA 1
ATOM 1410 C C . SER A 1 200 ? 24.869 6.529 -43.646 1.00 91.56 200 SER A C 1
ATOM 1412 O O . SER A 1 200 ? 25.367 5.688 -42.901 1.00 91.56 200 SER A O 1
ATOM 1414 N N . SER A 1 201 ? 24.562 6.237 -44.910 1.00 94.88 201 SER A N 1
ATOM 1415 C CA . SER A 1 201 ? 24.865 4.972 -45.583 1.00 94.88 201 SER A CA 1
ATOM 1416 C C . SER A 1 201 ? 24.792 5.136 -47.100 1.00 94.88 201 SER A C 1
ATOM 1418 O O . SER A 1 201 ? 24.291 6.145 -47.603 1.00 94.88 201 SER A O 1
ATOM 1420 N N . GLY A 1 202 ? 25.295 4.156 -47.843 1.00 94.50 202 GLY A N 1
ATOM 1421 C CA . GLY A 1 202 ? 25.181 4.141 -49.296 1.00 94.50 202 GLY A CA 1
ATOM 1422 C C . GLY A 1 202 ? 26.022 3.055 -49.948 1.00 94.50 202 GLY A C 1
ATOM 1423 O O . GLY A 1 202 ? 26.496 2.131 -49.293 1.00 94.50 202 GLY A O 1
ATOM 1424 N N . THR A 1 203 ? 26.222 3.182 -51.257 1.00 94.00 203 THR A N 1
ATOM 1425 C CA . THR A 1 203 ? 27.100 2.307 -52.040 1.00 94.00 203 THR A CA 1
ATOM 1426 C C . THR A 1 203 ? 28.137 3.133 -52.789 1.00 94.00 203 THR A C 1
ATOM 1428 O O . THR A 1 203 ? 27.810 4.171 -53.370 1.00 94.00 203 THR A O 1
ATOM 1431 N N . LEU A 1 204 ? 29.385 2.672 -52.809 1.00 94.12 204 LEU A N 1
ATOM 1432 C CA . LEU A 1 204 ? 30.459 3.240 -53.624 1.00 94.12 204 LEU A CA 1
ATOM 1433 C C . LEU A 1 204 ? 31.025 2.183 -54.572 1.00 94.12 204 LEU A C 1
ATOM 1435 O O . LEU A 1 204 ? 30.982 0.994 -54.275 1.00 94.12 204 LEU A O 1
ATOM 1439 N N . THR A 1 205 ? 31.542 2.611 -55.721 1.00 95.44 205 THR A N 1
ATOM 1440 C CA . THR A 1 205 ? 32.140 1.720 -56.722 1.00 95.44 205 THR A CA 1
ATOM 1441 C C . THR A 1 205 ? 33.606 2.070 -56.899 1.00 95.44 205 THR A C 1
ATOM 1443 O O . THR A 1 205 ? 33.930 3.210 -57.222 1.00 95.44 205 THR A O 1
ATOM 1446 N N . VAL A 1 206 ? 34.473 1.080 -56.703 1.00 95.56 206 VAL A N 1
ATOM 1447 C CA . VAL A 1 206 ? 35.906 1.146 -56.986 1.00 95.56 206 VAL A CA 1
ATOM 1448 C C . VAL A 1 206 ? 36.135 0.552 -58.373 1.00 95.56 206 VAL A C 1
ATOM 1450 O O . VAL A 1 206 ? 35.780 -0.600 -58.622 1.00 95.56 206 VAL A O 1
ATOM 1453 N N . ASN A 1 207 ? 36.692 1.346 -59.288 1.00 93.94 207 ASN A N 1
ATOM 1454 C CA . ASN A 1 207 ? 36.973 0.920 -60.660 1.00 93.94 207 ASN A CA 1
ATOM 1455 C C . ASN A 1 207 ? 38.293 1.517 -61.160 1.00 93.94 207 ASN A C 1
ATOM 1457 O O . ASN A 1 207 ? 38.316 2.557 -61.813 1.00 93.94 207 ASN A O 1
ATOM 1461 N N . GLY A 1 208 ? 39.403 0.866 -60.831 1.00 91.19 208 GLY A N 1
ATOM 1462 C CA . GLY A 1 208 ? 40.715 1.183 -61.382 1.00 91.19 208 GLY A CA 1
ATOM 1463 C C . GLY A 1 208 ? 41.418 2.390 -60.754 1.00 91.19 208 GLY A C 1
ATOM 1464 O O . GLY A 1 208 ? 42.532 2.704 -61.169 1.00 91.19 208 GLY A O 1
ATOM 1465 N N . ALA A 1 209 ? 40.799 3.073 -59.786 1.00 92.75 209 ALA A N 1
ATOM 1466 C CA . ALA A 1 209 ? 41.310 4.303 -59.185 1.00 92.75 209 ALA A CA 1
ATOM 1467 C C . ALA A 1 209 ? 40.818 4.495 -57.740 1.00 92.75 209 ALA A C 1
ATOM 1469 O O . ALA A 1 209 ? 39.847 3.867 -57.314 1.00 92.75 209 ALA A O 1
ATOM 1470 N N . ALA A 1 210 ? 41.488 5.387 -57.002 1.00 93.81 210 ALA A N 1
ATOM 1471 C CA . ALA A 1 210 ? 41.086 5.775 -55.652 1.00 93.81 210 ALA A CA 1
ATOM 1472 C C . ALA A 1 210 ? 39.742 6.527 -55.646 1.00 93.81 210 ALA A C 1
ATOM 1474 O O . ALA A 1 210 ? 39.444 7.292 -56.565 1.00 93.81 210 ALA A O 1
ATOM 1475 N N . VAL A 1 211 ? 38.948 6.333 -54.591 1.00 96.06 211 VAL A N 1
ATOM 1476 C CA . VAL A 1 211 ? 37.601 6.902 -54.432 1.00 96.06 211 VAL A CA 1
ATOM 1477 C C . VAL A 1 211 ? 37.527 7.691 -53.129 1.00 96.06 211 VAL A C 1
ATOM 1479 O O . VAL A 1 211 ? 38.054 7.255 -52.111 1.00 96.06 211 VAL A O 1
ATOM 1482 N N . SER A 1 212 ? 36.836 8.834 -53.137 1.00 95.19 212 SER A N 1
ATOM 1483 C CA . SER A 1 212 ? 36.557 9.604 -51.921 1.00 95.19 212 SER A CA 1
ATOM 1484 C C . SER A 1 212 ? 35.059 9.849 -51.731 1.00 95.19 212 SER A C 1
ATOM 1486 O O . SER A 1 212 ? 34.329 10.069 -52.701 1.00 95.19 212 SER A O 1
ATOM 1488 N N . ARG A 1 213 ? 34.593 9.799 -50.477 1.00 97.44 213 ARG A N 1
ATOM 1489 C CA . ARG A 1 213 ? 33.206 10.054 -50.076 1.00 97.44 213 ARG A CA 1
ATOM 1490 C C . ARG A 1 213 ? 33.157 11.055 -48.920 1.00 97.44 213 ARG A C 1
ATOM 1492 O O . ARG A 1 213 ? 33.625 10.767 -47.824 1.00 97.44 213 ARG A O 1
ATOM 1499 N N . ALA A 1 214 ? 32.534 12.205 -49.157 1.00 96.94 214 ALA A N 1
ATOM 1500 C CA . ALA A 1 214 ? 32.269 13.188 -48.110 1.00 96.94 214 ALA A CA 1
ATOM 1501 C C . ALA A 1 214 ? 31.050 12.790 -47.261 1.00 96.94 214 ALA A C 1
ATOM 1503 O O . ALA A 1 214 ? 30.041 12.339 -47.810 1.00 96.94 214 ALA A O 1
ATOM 1504 N N . ILE A 1 215 ? 31.157 12.990 -45.947 1.00 97.38 215 ILE A N 1
ATOM 1505 C CA . ILE A 1 215 ? 30.115 12.816 -44.934 1.00 97.38 215 ILE A CA 1
ATOM 1506 C C . ILE A 1 215 ? 29.970 14.145 -44.186 1.00 97.38 215 ILE A C 1
ATOM 1508 O O . ILE A 1 215 ? 30.940 14.678 -43.652 1.00 97.38 215 ILE A O 1
ATOM 1512 N N . THR A 1 216 ? 28.768 14.703 -44.135 1.00 95.75 216 THR A N 1
ATOM 1513 C CA . THR A 1 216 ? 28.491 15.930 -43.378 1.00 95.75 216 THR A CA 1
ATOM 1514 C C . THR A 1 216 ? 27.698 15.595 -42.131 1.00 95.75 216 THR A C 1
ATOM 1516 O O . THR A 1 216 ? 26.653 14.953 -42.223 1.00 95.75 216 THR A O 1
ATOM 1519 N N . PHE A 1 217 ? 28.185 16.034 -40.973 1.00 93.50 217 PHE A N 1
ATOM 1520 C CA . PHE A 1 217 ? 27.475 15.917 -39.709 1.00 93.50 217 PHE A CA 1
ATOM 1521 C C . PHE A 1 217 ? 26.710 17.207 -39.405 1.00 93.50 217 PHE A C 1
ATOM 1523 O O . PHE A 1 217 ? 27.223 18.309 -39.565 1.00 93.50 217 PHE A O 1
ATOM 1530 N N . THR A 1 218 ? 25.471 17.088 -38.944 1.00 90.12 218 THR A N 1
ATOM 1531 C CA . THR A 1 218 ? 24.668 18.228 -38.479 1.00 90.12 218 THR A CA 1
ATOM 1532 C C . THR A 1 218 ? 24.218 17.986 -37.053 1.00 90.12 218 THR A C 1
ATOM 1534 O O . THR A 1 218 ? 23.824 16.866 -36.733 1.00 90.12 218 THR A O 1
ATOM 1537 N N . THR A 1 219 ? 24.241 19.011 -36.201 1.00 85.50 219 THR A N 1
ATOM 1538 C CA . THR A 1 219 ? 23.738 18.908 -34.824 1.00 85.50 219 THR A CA 1
ATOM 1539 C C . THR A 1 219 ? 22.276 18.473 -34.828 1.00 85.50 219 THR A C 1
ATOM 1541 O O . THR A 1 219 ? 21.439 19.121 -35.459 1.00 85.50 219 THR A O 1
ATOM 1544 N N . ALA A 1 220 ? 21.968 17.387 -34.127 1.00 80.56 220 ALA A N 1
ATOM 1545 C CA . ALA A 1 220 ? 20.607 16.908 -33.974 1.00 80.56 220 ALA A CA 1
ATOM 1546 C C . ALA A 1 220 ? 19.830 17.871 -33.065 1.00 80.56 220 ALA A C 1
ATOM 1548 O O . ALA A 1 220 ? 20.240 18.138 -31.933 1.00 80.56 220 ALA A O 1
ATOM 1549 N N . VAL A 1 221 ? 18.715 18.411 -33.561 1.00 82.62 221 VAL A N 1
ATOM 1550 C CA . VAL A 1 221 ? 17.811 19.227 -32.743 1.00 82.62 221 VAL A CA 1
ATOM 1551 C C . VAL A 1 221 ? 17.069 18.291 -31.795 1.00 82.62 221 VAL A C 1
ATOM 1553 O O . VAL A 1 221 ? 16.487 17.301 -32.233 1.00 82.62 221 VAL A O 1
ATOM 1556 N N . THR A 1 222 ? 17.118 18.594 -30.500 1.00 87.81 222 THR A N 1
ATOM 1557 C CA . THR A 1 222 ? 16.405 17.838 -29.467 1.00 87.81 222 THR A CA 1
ATOM 1558 C C . THR A 1 222 ? 15.305 18.689 -28.848 1.00 87.81 222 THR A C 1
ATOM 1560 O O . THR A 1 222 ? 15.397 19.916 -28.778 1.00 87.81 222 THR A O 1
ATOM 1563 N N . TYR A 1 223 ? 14.260 18.014 -28.392 1.00 91.06 223 TYR A N 1
ATOM 1564 C CA . TYR A 1 223 ? 13.076 18.568 -27.767 1.00 91.06 223 TYR A CA 1
ATOM 1565 C C . TYR A 1 223 ? 12.883 17.930 -26.392 1.00 91.06 223 TYR A C 1
ATOM 1567 O O . TYR A 1 223 ? 13.188 16.755 -26.180 1.00 91.06 223 TYR A O 1
ATOM 1575 N N . SER A 1 224 ? 12.380 18.711 -25.436 1.00 94.75 224 SER A N 1
ATOM 1576 C CA . SER A 1 224 ? 12.134 18.221 -24.081 1.00 94.75 224 SER A CA 1
ATOM 1577 C C . SER A 1 224 ? 10.908 17.308 -24.045 1.00 94.75 224 SER A C 1
ATOM 1579 O O . SER A 1 224 ? 9.822 17.728 -24.451 1.00 94.75 224 SER A O 1
ATOM 1581 N N . VAL A 1 225 ? 11.054 16.113 -23.481 1.00 97.19 225 VAL A N 1
ATOM 1582 C CA . VAL A 1 225 ? 9.947 15.210 -23.152 1.00 97.19 225 VAL A CA 1
ATOM 1583 C C . VAL A 1 225 ? 9.796 15.174 -21.636 1.00 97.19 225 VAL A C 1
ATOM 1585 O O . VAL A 1 225 ? 10.675 14.673 -20.937 1.00 97.19 225 VAL A O 1
ATOM 1588 N N . VAL A 1 226 ? 8.701 15.726 -21.117 1.00 97.69 226 VAL A N 1
ATOM 1589 C CA . VAL A 1 226 ? 8.472 15.882 -19.675 1.00 97.69 226 VAL A CA 1
ATOM 1590 C C . VAL A 1 226 ? 7.374 14.936 -19.209 1.00 97.69 226 VAL A C 1
ATOM 1592 O O . VAL A 1 2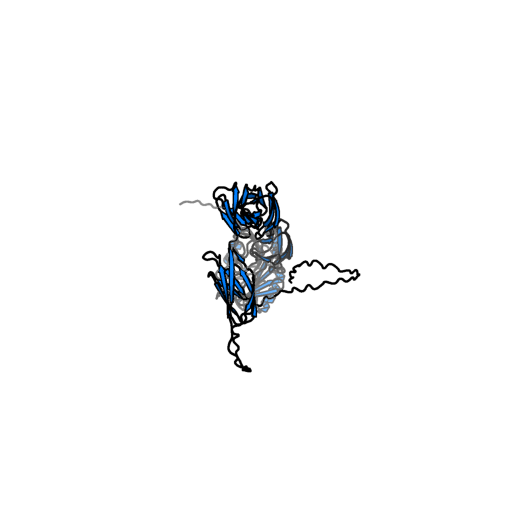26 ? 6.233 15.014 -19.654 1.00 97.69 226 VAL A O 1
ATOM 1595 N N . PHE A 1 227 ? 7.692 14.069 -18.261 1.00 98.31 227 PHE A N 1
ATOM 1596 C CA . PHE A 1 227 ? 6.700 13.322 -17.505 1.00 98.31 227 PHE A CA 1
ATOM 1597 C C . PHE A 1 227 ? 6.379 14.071 -16.216 1.00 98.31 227 PHE A C 1
ATOM 1599 O O . PHE A 1 227 ? 7.295 14.504 -15.518 1.00 98.31 227 PHE A O 1
ATOM 1606 N N . THR A 1 228 ? 5.098 14.183 -15.878 1.00 98.00 228 THR A N 1
ATOM 1607 C CA . THR A 1 228 ? 4.633 14.793 -14.625 1.00 98.00 228 THR A CA 1
ATOM 1608 C C . THR A 1 228 ? 3.833 13.772 -13.832 1.00 98.00 228 THR A C 1
ATOM 1610 O O . THR A 1 228 ? 2.843 13.259 -14.352 1.00 98.00 228 THR A O 1
ATOM 1613 N N . GLU A 1 229 ? 4.219 13.486 -12.590 1.00 97.19 229 GLU A N 1
ATOM 1614 C CA . GLU A 1 229 ? 3.416 12.639 -11.706 1.00 97.19 229 GLU A CA 1
ATOM 1615 C C . GLU A 1 229 ? 2.383 13.439 -10.911 1.00 97.19 229 GLU A C 1
ATOM 1617 O O . GLU A 1 229 ? 2.580 14.617 -10.599 1.00 97.19 229 GLU A O 1
ATOM 1622 N N . THR A 1 230 ? 1.269 12.782 -10.593 1.00 96.00 230 THR A N 1
ATOM 1623 C CA . THR A 1 230 ? 0.327 13.227 -9.568 1.00 96.00 230 THR A CA 1
ATOM 1624 C C . THR A 1 230 ? -0.065 12.067 -8.660 1.00 96.00 230 THR A C 1
ATOM 1626 O O . THR A 1 230 ? -0.249 10.947 -9.127 1.00 96.00 230 THR A O 1
ATOM 1629 N N . GLY A 1 231 ? -0.275 12.339 -7.370 1.00 93.00 231 GLY A N 1
ATOM 1630 C CA . GLY A 1 231 ? -0.848 11.381 -6.417 1.00 93.00 231 GLY A CA 1
ATOM 1631 C C . GLY A 1 231 ? 0.163 10.589 -5.587 1.00 93.00 231 GLY A C 1
ATOM 1632 O O . GLY A 1 231 ? -0.253 9.869 -4.677 1.00 93.00 231 GLY A O 1
ATOM 1633 N N . LEU A 1 232 ? 1.470 10.755 -5.821 1.00 93.88 232 LEU A N 1
ATOM 1634 C CA . LEU A 1 232 ? 2.487 10.266 -4.894 1.00 93.88 232 LEU A CA 1
ATOM 1635 C C . LEU A 1 232 ? 2.702 11.233 -3.710 1.00 93.88 232 LEU A C 1
ATOM 1637 O O . LEU A 1 232 ? 2.502 12.443 -3.838 1.00 93.88 232 LEU A O 1
ATOM 1641 N N . PRO A 1 233 ? 3.133 10.730 -2.538 1.00 92.19 233 PRO A N 1
ATOM 1642 C CA . PRO A 1 233 ? 3.593 11.574 -1.441 1.00 92.19 233 PRO A CA 1
ATOM 1643 C C . PRO A 1 233 ? 4.835 12.380 -1.836 1.00 92.19 233 PRO A C 1
ATOM 1645 O O . PRO A 1 233 ? 5.697 11.890 -2.566 1.00 92.19 233 PRO A O 1
ATOM 1648 N N . ALA A 1 234 ? 4.977 13.588 -1.286 1.00 90.88 234 ALA A N 1
ATOM 1649 C CA . ALA A 1 234 ? 6.152 14.421 -1.529 1.00 90.88 234 ALA A CA 1
ATOM 1650 C C . ALA A 1 234 ? 7.454 13.677 -1.167 1.00 90.88 234 ALA A C 1
ATOM 1652 O O . ALA A 1 234 ? 7.595 13.161 -0.058 1.00 90.88 234 ALA A O 1
ATOM 1653 N N . GLY A 1 235 ? 8.404 13.635 -2.105 1.00 90.56 235 GLY A N 1
ATOM 1654 C CA . GLY A 1 235 ? 9.684 12.941 -1.943 1.00 90.56 235 GLY A CA 1
ATOM 1655 C C . GLY A 1 235 ? 9.664 11.450 -2.301 1.00 90.56 235 GLY A C 1
ATOM 1656 O O . GLY A 1 235 ? 10.711 10.806 -2.220 1.00 90.56 235 GLY A O 1
ATOM 1657 N N . ALA A 1 236 ? 8.521 10.886 -2.705 1.00 93.19 236 ALA A N 1
ATOM 1658 C CA . ALA A 1 236 ? 8.456 9.512 -3.191 1.00 93.19 236 ALA A CA 1
ATOM 1659 C C . ALA A 1 236 ? 9.235 9.356 -4.506 1.00 93.19 236 ALA A C 1
ATOM 1661 O O . ALA A 1 236 ? 9.082 10.147 -5.434 1.00 93.19 236 ALA A O 1
ATOM 1662 N N . SER A 1 237 ? 10.068 8.316 -4.585 1.00 96.12 237 SER A N 1
ATOM 1663 C CA . SER A 1 237 ? 10.821 7.995 -5.798 1.00 96.12 237 SER A CA 1
ATOM 1664 C C . SER A 1 237 ? 9.927 7.297 -6.821 1.00 96.12 237 SER A C 1
ATOM 1666 O O . SER A 1 237 ? 9.229 6.338 -6.484 1.00 96.12 237 SER A O 1
ATOM 1668 N N . TRP A 1 238 ? 9.989 7.740 -8.071 1.00 97.88 238 TRP A N 1
ATOM 1669 C CA . TRP A 1 238 ? 9.314 7.118 -9.206 1.00 97.88 238 TRP A CA 1
ATOM 1670 C C . TRP A 1 238 ? 10.225 7.132 -10.431 1.00 97.88 238 TRP A C 1
ATOM 1672 O O . TRP A 1 238 ? 11.152 7.939 -10.528 1.00 97.88 238 TRP A O 1
ATOM 1682 N N . THR A 1 239 ? 9.983 6.204 -11.357 1.00 98.19 239 THR A N 1
ATOM 1683 C CA . THR A 1 239 ? 10.854 5.970 -12.514 1.00 98.19 239 THR A CA 1
ATOM 1684 C C . THR A 1 239 ? 10.026 5.853 -13.780 1.00 98.19 239 THR A C 1
ATOM 1686 O O . THR A 1 239 ? 9.055 5.094 -13.832 1.00 98.19 239 THR A O 1
ATOM 1689 N N . VAL A 1 240 ? 10.466 6.543 -14.827 1.00 98.19 240 VAL A N 1
ATOM 1690 C CA . VAL A 1 240 ? 9.988 6.353 -16.197 1.00 98.19 240 VAL A CA 1
ATOM 1691 C C . VAL A 1 240 ? 11.142 5.819 -17.030 1.00 98.19 240 VAL A C 1
ATOM 1693 O O . VAL A 1 240 ? 12.272 6.280 -16.913 1.00 98.19 240 VAL A O 1
ATOM 1696 N N . THR A 1 241 ? 10.869 4.828 -17.867 1.00 97.75 241 THR A N 1
ATOM 1697 C CA . THR A 1 241 ? 11.799 4.353 -18.893 1.00 97.75 241 THR A CA 1
ATOM 1698 C C . THR A 1 241 ? 11.290 4.813 -20.245 1.00 97.75 241 THR A C 1
ATOM 1700 O O . THR A 1 241 ? 10.181 4.437 -20.608 1.00 97.75 241 THR A O 1
ATOM 1703 N N . LEU A 1 242 ? 12.079 5.603 -20.977 1.00 96.31 242 LEU A N 1
ATOM 1704 C CA . LEU A 1 242 ? 11.771 6.072 -22.331 1.00 96.31 242 LEU A CA 1
ATOM 1705 C C . LEU A 1 242 ? 12.759 5.434 -23.312 1.00 96.31 242 LEU A C 1
ATOM 1707 O O . LEU A 1 242 ? 13.968 5.566 -23.149 1.00 96.31 242 LEU A O 1
ATOM 1711 N N . SER A 1 243 ? 12.252 4.682 -24.292 1.00 90.81 243 SER A N 1
ATOM 1712 C CA . SER A 1 243 ? 13.046 3.950 -25.296 1.00 90.81 243 SER A CA 1
ATOM 1713 C C . SER A 1 243 ? 14.217 3.141 -24.718 1.00 90.81 243 SER A C 1
ATOM 1715 O O . SER A 1 243 ? 15.304 3.085 -25.283 1.00 90.81 243 SER A O 1
ATOM 1717 N N . GLY A 1 244 ? 13.981 2.500 -23.569 1.00 88.75 244 GLY A N 1
ATOM 1718 C CA . GLY A 1 244 ? 14.967 1.669 -22.870 1.00 88.75 244 GLY A CA 1
ATOM 1719 C C . GLY A 1 244 ? 15.854 2.414 -21.868 1.00 88.75 244 GLY A C 1
ATOM 1720 O O . GLY A 1 244 ? 16.569 1.756 -21.116 1.00 88.75 244 GLY A O 1
ATOM 1721 N N . THR A 1 245 ? 15.774 3.745 -21.790 1.00 91.50 245 THR A N 1
ATOM 1722 C CA . THR A 1 245 ? 16.558 4.555 -20.847 1.00 91.50 245 THR A CA 1
ATOM 1723 C C . THR A 1 245 ? 15.728 4.903 -19.607 1.00 91.50 245 THR A C 1
ATOM 1725 O O . THR A 1 245 ? 14.772 5.674 -19.722 1.00 91.50 245 THR A O 1
ATOM 1728 N N . PRO A 1 246 ? 16.045 4.364 -18.414 1.00 96.31 246 PRO A N 1
ATOM 1729 C CA . PRO A 1 246 ? 15.363 4.730 -17.179 1.00 96.31 246 PRO A CA 1
ATOM 1730 C C . PRO A 1 246 ? 15.867 6.072 -16.629 1.00 96.31 246 PRO A C 1
ATOM 1732 O O . PRO A 1 246 ? 17.067 6.349 -16.599 1.00 96.31 246 PRO A O 1
ATOM 1735 N N . GLN A 1 247 ? 14.943 6.886 -16.131 1.00 97.44 247 GLN A N 1
ATOM 1736 C CA . GLN A 1 247 ? 15.203 8.072 -15.318 1.00 97.44 247 GLN A CA 1
ATOM 1737 C C . GLN A 1 247 ? 14.303 8.016 -14.086 1.00 97.44 247 GLN A C 1
ATOM 1739 O O . GLN A 1 247 ? 13.129 7.657 -14.192 1.00 97.44 247 GLN A O 1
ATOM 1744 N N . SER A 1 248 ? 14.850 8.379 -12.928 1.00 96.56 248 SER A N 1
ATOM 1745 C CA . SER A 1 248 ? 14.120 8.415 -11.658 1.00 96.56 248 SER A CA 1
ATOM 1746 C C . SER A 1 248 ? 14.145 9.815 -11.067 1.00 96.56 248 SER A C 1
ATOM 1748 O O . SER A 1 248 ? 15.125 10.540 -11.231 1.00 96.56 248 SER A O 1
ATOM 1750 N N . SER A 1 249 ? 13.098 10.172 -10.334 1.00 96.75 249 SER A N 1
ATOM 1751 C CA . SER A 1 249 ? 13.011 11.436 -9.605 1.00 96.75 249 SER A CA 1
ATOM 1752 C C . SER A 1 249 ? 12.252 11.246 -8.295 1.00 96.75 249 SER A C 1
ATOM 1754 O O . SER A 1 249 ? 11.480 10.302 -8.147 1.00 96.75 249 SER A O 1
ATOM 1756 N N . THR A 1 250 ? 12.479 12.148 -7.344 1.00 95.81 250 THR A N 1
ATOM 1757 C CA . THR A 1 250 ? 11.668 12.316 -6.124 1.00 95.81 250 THR A CA 1
ATOM 1758 C C . THR A 1 250 ? 10.822 13.592 -6.159 1.00 95.81 250 THR A C 1
ATOM 1760 O O . THR A 1 250 ? 10.092 13.889 -5.212 1.00 95.81 250 THR A O 1
ATOM 1763 N N . THR A 1 251 ? 10.942 14.375 -7.237 1.00 96.31 251 THR A N 1
ATOM 1764 C CA . THR A 1 251 ? 10.102 15.543 -7.526 1.00 96.31 251 THR A CA 1
ATOM 1765 C C . THR A 1 251 ? 8.955 15.142 -8.449 1.00 96.31 251 THR A C 1
ATOM 1767 O O . THR A 1 251 ? 8.938 14.035 -8.982 1.00 96.31 251 THR A O 1
ATOM 1770 N N . SER A 1 252 ? 8.020 16.056 -8.707 1.00 95.56 252 SER A N 1
ATOM 1771 C CA . SER A 1 252 ? 6.851 15.775 -9.543 1.00 95.56 252 SER A CA 1
ATOM 1772 C C . SER A 1 252 ? 7.146 15.623 -11.040 1.00 95.56 252 SER A C 1
ATOM 1774 O O . SER A 1 252 ? 6.219 15.398 -11.814 1.00 95.56 252 SER A O 1
ATOM 1776 N N . THR A 1 253 ? 8.402 15.764 -11.489 1.00 97.19 253 THR A N 1
ATOM 1777 C CA . THR A 1 253 ? 8.749 15.699 -12.920 1.00 97.19 253 THR A CA 1
ATOM 1778 C C . THR A 1 253 ? 9.995 14.868 -13.215 1.00 97.19 253 THR A C 1
ATOM 1780 O O . THR A 1 253 ? 10.925 14.799 -12.408 1.00 97.19 253 THR A O 1
ATOM 1783 N N . ILE A 1 254 ? 10.003 14.258 -14.403 1.00 98.00 254 ILE A N 1
ATOM 1784 C CA . ILE A 1 254 ? 11.147 13.592 -15.039 1.00 98.00 254 ILE A CA 1
ATOM 1785 C C . ILE A 1 254 ? 11.257 14.128 -16.470 1.00 98.00 254 ILE A C 1
ATOM 1787 O O . ILE A 1 254 ? 10.264 14.126 -17.194 1.00 98.00 254 ILE A O 1
ATOM 1791 N N . THR A 1 255 ? 12.450 14.549 -16.896 1.00 96.56 255 THR A N 1
ATOM 1792 C CA . THR A 1 255 ? 12.668 15.152 -18.223 1.00 96.56 255 THR A CA 1
ATOM 1793 C C . THR A 1 255 ? 13.697 14.367 -19.028 1.00 96.56 255 THR A C 1
ATOM 1795 O O . THR A 1 255 ? 14.783 14.076 -18.535 1.00 96.56 255 THR A O 1
ATOM 1798 N N . PHE A 1 256 ? 13.366 14.087 -20.286 1.00 95.81 256 PHE A N 1
ATOM 1799 C CA . PHE A 1 256 ? 14.257 13.544 -21.310 1.00 95.81 256 PHE A CA 1
ATOM 1800 C C . PHE A 1 256 ? 14.481 14.584 -22.419 1.00 95.81 256 PHE A C 1
ATOM 1802 O O . PHE A 1 256 ? 13.671 15.499 -22.587 1.00 95.81 256 PHE A O 1
ATOM 1809 N N . SER A 1 257 ? 15.555 14.422 -23.193 1.00 91.88 257 SER A N 1
ATOM 1810 C CA . SER A 1 257 ? 15.837 15.223 -24.390 1.00 91.88 257 SER A CA 1
ATOM 1811 C C . SER A 1 257 ? 15.932 14.299 -25.593 1.00 91.88 257 SER A C 1
ATOM 1813 O O . SER A 1 257 ? 16.869 13.512 -25.683 1.00 91.88 257 SER A O 1
ATOM 1815 N N . GLU A 1 258 ? 14.975 14.406 -26.508 1.00 91.44 258 GLU A N 1
ATOM 1816 C CA . GLU A 1 258 ? 14.813 13.470 -27.621 1.00 91.44 258 GLU A CA 1
ATOM 1817 C C . GLU A 1 258 ? 14.709 14.205 -28.959 1.00 91.44 258 GLU A C 1
ATOM 1819 O O . GLU A 1 258 ? 14.247 15.342 -29.021 1.00 91.44 258 GLU A O 1
ATOM 1824 N N . THR A 1 259 ? 15.152 13.576 -30.043 1.00 89.44 259 THR A N 1
ATOM 1825 C CA . THR A 1 259 ? 14.958 14.087 -31.411 1.00 89.44 259 THR A CA 1
ATOM 1826 C C . THR A 1 259 ? 13.530 13.822 -31.902 1.00 89.44 259 THR A C 1
ATOM 1828 O O . THR A 1 259 ? 12.720 13.227 -31.195 1.00 89.44 259 THR A O 1
ATOM 1831 N N . ASP A 1 260 ? 13.204 14.219 -33.132 1.00 86.81 260 ASP A N 1
ATOM 1832 C CA . ASP A 1 260 ? 11.938 13.818 -33.754 1.00 86.81 260 ASP A CA 1
ATOM 1833 C C . ASP A 1 260 ? 11.842 12.293 -33.894 1.00 86.81 260 ASP A C 1
ATOM 1835 O O . ASP A 1 260 ? 12.769 11.636 -34.375 1.00 86.81 260 ASP A O 1
ATOM 1839 N N . GLY A 1 261 ? 10.712 11.720 -33.481 1.00 89.75 261 GLY A N 1
ATOM 1840 C CA . GLY A 1 261 ? 10.520 10.275 -33.466 1.00 89.75 261 GLY A CA 1
ATOM 1841 C C . GLY A 1 261 ? 9.360 9.800 -32.594 1.00 89.75 261 GLY A C 1
ATOM 1842 O O . GLY A 1 261 ? 8.691 10.581 -31.918 1.00 89.75 261 GLY A O 1
ATOM 1843 N N . ASN A 1 262 ? 9.136 8.484 -32.609 1.00 92.56 262 ASN A N 1
ATOM 1844 C CA . ASN A 1 262 ? 8.159 7.807 -31.758 1.00 92.56 262 ASN A CA 1
ATOM 1845 C C . ASN A 1 262 ? 8.878 7.021 -30.660 1.00 92.56 262 ASN A C 1
ATOM 1847 O O . ASN A 1 262 ? 9.640 6.101 -30.950 1.00 92.56 262 ASN A O 1
ATOM 1851 N N . TYR A 1 263 ? 8.576 7.347 -29.408 1.00 94.19 263 TYR A N 1
ATOM 1852 C CA . TYR A 1 263 ? 9.250 6.830 -28.224 1.00 94.19 263 TYR A CA 1
ATOM 1853 C C . TYR A 1 263 ? 8.264 6.054 -27.356 1.00 94.19 263 TYR A C 1
ATOM 1855 O O . TYR A 1 263 ? 7.270 6.604 -26.880 1.00 94.19 263 TYR A O 1
ATOM 1863 N N . ALA A 1 264 ? 8.528 4.768 -27.137 1.00 96.38 264 ALA A N 1
ATOM 1864 C CA . ALA A 1 264 ? 7.765 3.970 -26.182 1.00 96.38 264 ALA A CA 1
ATOM 1865 C C . ALA A 1 264 ? 8.233 4.273 -24.755 1.00 96.38 264 ALA A C 1
ATOM 1867 O O . ALA A 1 264 ? 9.434 4.409 -24.516 1.00 96.38 264 ALA A O 1
ATOM 1868 N N . TYR A 1 265 ? 7.301 4.341 -23.807 1.00 98.12 265 TYR A N 1
ATOM 1869 C CA . TYR A 1 265 ? 7.615 4.516 -22.394 1.00 98.12 265 TYR A CA 1
ATOM 1870 C C . TYR A 1 265 ? 6.917 3.495 -21.501 1.00 98.12 265 TYR A C 1
ATOM 1872 O O . TYR A 1 265 ? 5.835 2.996 -21.815 1.00 98.12 265 TYR A O 1
ATOM 1880 N N . THR A 1 266 ? 7.525 3.227 -20.349 1.00 98.06 266 THR A N 1
ATOM 1881 C CA . THR A 1 266 ? 6.953 2.432 -19.256 1.00 98.06 266 THR A CA 1
ATOM 1882 C C . THR A 1 266 ? 7.223 3.108 -17.918 1.00 98.06 266 THR A C 1
ATOM 1884 O O . THR A 1 266 ? 8.306 3.651 -17.705 1.00 98.06 266 THR A O 1
ATOM 1887 N N . VAL A 1 267 ? 6.267 3.036 -17.000 1.00 97.94 267 VAL A N 1
ATOM 1888 C CA . VAL A 1 267 ? 6.365 3.555 -15.633 1.00 97.94 267 VAL A CA 1
ATOM 1889 C C . VAL A 1 267 ? 6.648 2.389 -14.691 1.00 97.94 267 VAL A C 1
ATOM 1891 O O . VAL A 1 267 ? 5.957 1.370 -14.733 1.00 97.94 267 VAL A O 1
ATOM 1894 N N . ALA A 1 268 ? 7.670 2.517 -13.846 1.00 96.75 268 ALA A N 1
ATOM 1895 C CA . ALA A 1 268 ? 7.974 1.495 -12.851 1.00 96.75 268 ALA A CA 1
ATOM 1896 C C . ALA A 1 268 ? 6.873 1.421 -11.780 1.00 96.75 268 ALA A C 1
ATOM 1898 O O . ALA A 1 268 ? 6.281 2.433 -11.402 1.00 96.75 268 ALA A O 1
ATOM 1899 N N . ALA A 1 269 ? 6.612 0.218 -11.266 1.00 92.12 269 ALA A N 1
ATOM 1900 C CA . ALA A 1 269 ? 5.654 0.031 -10.184 1.00 92.12 269 ALA A CA 1
ATOM 1901 C C . ALA A 1 269 ? 6.147 0.714 -8.896 1.00 92.12 269 ALA A C 1
ATOM 1903 O O . ALA A 1 269 ? 7.284 0.501 -8.474 1.00 92.12 269 ALA A O 1
ATOM 1904 N N . VAL A 1 270 ? 5.271 1.489 -8.254 1.00 94.44 270 VAL A N 1
ATOM 1905 C CA . VAL A 1 270 ? 5.515 2.090 -6.937 1.00 94.44 270 VAL A CA 1
ATOM 1906 C C . VAL A 1 270 ? 4.707 1.313 -5.900 1.00 94.44 270 VAL A C 1
ATOM 1908 O O . VAL A 1 270 ? 3.495 1.153 -6.039 1.00 94.44 270 VAL A O 1
ATOM 1911 N N . THR A 1 271 ? 5.370 0.797 -4.864 1.00 89.31 271 THR A N 1
ATOM 1912 C CA . THR A 1 271 ? 4.733 -0.043 -3.838 1.00 89.31 271 THR A CA 1
ATOM 1913 C C . THR A 1 271 ? 3.560 0.677 -3.179 1.00 89.31 271 THR A C 1
ATOM 1915 O O . THR A 1 271 ? 3.719 1.772 -2.646 1.00 89.31 271 THR A O 1
ATOM 1918 N N . GLY A 1 272 ? 2.386 0.042 -3.180 1.00 87.62 272 GLY A N 1
ATOM 1919 C CA . GLY A 1 272 ? 1.173 0.613 -2.595 1.00 87.62 272 GLY A CA 1
ATOM 1920 C C . GLY A 1 272 ? 0.459 1.633 -3.485 1.00 87.62 272 GLY A C 1
ATOM 1921 O O . GLY A 1 272 ? -0.490 2.245 -3.013 1.00 87.62 272 GLY A O 1
ATOM 1922 N N . TYR A 1 273 ? 0.864 1.799 -4.748 1.00 93.12 273 TYR A N 1
ATOM 1923 C CA . TYR A 1 273 ? 0.211 2.677 -5.721 1.00 93.12 273 TYR A CA 1
ATOM 1924 C C . TYR A 1 273 ? -0.007 1.960 -7.058 1.00 93.12 273 TYR A C 1
ATOM 1926 O O . TYR A 1 273 ? 0.713 1.033 -7.425 1.00 93.12 273 TYR A O 1
ATOM 1934 N N . SER A 1 274 ? -0.999 2.422 -7.812 1.00 91.69 274 SER A N 1
ATOM 1935 C CA . SER A 1 274 ? -1.238 2.037 -9.205 1.00 91.69 274 SER A CA 1
ATOM 1936 C C . SER A 1 274 ? -1.048 3.253 -10.108 1.00 91.69 274 SER A C 1
ATOM 1938 O O . SER A 1 274 ? -1.605 4.310 -9.826 1.00 91.69 274 SER A O 1
ATOM 1940 N N . ALA A 1 275 ? -0.236 3.125 -11.159 1.00 95.50 275 ALA A N 1
ATOM 1941 C CA . ALA A 1 275 ? 0.024 4.202 -12.114 1.00 95.50 275 ALA A CA 1
ATOM 1942 C C . ALA A 1 275 ? -0.940 4.130 -13.306 1.00 95.50 275 ALA A C 1
ATOM 1944 O O . ALA A 1 275 ? -1.253 3.041 -13.788 1.00 95.50 275 ALA A O 1
ATOM 1945 N N . ALA A 1 276 ? -1.365 5.281 -13.818 1.00 95.38 276 ALA A N 1
ATOM 1946 C CA . ALA A 1 276 ? -2.167 5.401 -15.026 1.00 95.38 276 ALA A CA 1
ATOM 1947 C C . ALA A 1 276 ? -1.693 6.607 -15.862 1.00 95.38 276 ALA A C 1
ATOM 1949 O O . ALA A 1 276 ? -1.783 7.739 -15.386 1.00 95.38 276 ALA A O 1
ATOM 1950 N N . PRO A 1 277 ? -1.222 6.402 -17.104 1.00 96.56 277 PRO A N 1
ATOM 1951 C CA . PRO A 1 277 ? -0.919 5.114 -17.737 1.00 96.56 277 PRO A CA 1
ATOM 1952 C C . PRO A 1 277 ? 0.331 4.436 -17.138 1.00 96.56 277 PRO A C 1
ATOM 1954 O O . PRO A 1 277 ? 1.236 5.102 -16.647 1.00 96.56 277 PRO A O 1
ATOM 1957 N N . THR A 1 278 ? 0.410 3.102 -17.208 1.00 96.00 278 THR A N 1
ATOM 1958 C CA . THR A 1 278 ? 1.628 2.340 -16.853 1.00 96.00 278 THR A CA 1
ATOM 1959 C C . THR A 1 278 ? 2.633 2.260 -18.003 1.00 96.00 278 THR A C 1
ATOM 1961 O O . THR A 1 278 ? 3.811 1.989 -17.780 1.00 96.00 278 THR A O 1
ATOM 1964 N N . SER A 1 279 ? 2.189 2.483 -19.239 1.00 96.81 279 SER A N 1
ATOM 1965 C CA . SER A 1 279 ? 3.016 2.512 -20.445 1.00 96.81 279 SER A CA 1
ATOM 1966 C C . SER A 1 279 ? 2.287 3.210 -21.592 1.00 96.81 279 SER A C 1
ATOM 1968 O O . SER A 1 279 ? 1.070 3.398 -21.548 1.00 96.81 279 SER A O 1
ATOM 1970 N N . GLY A 1 280 ? 3.027 3.592 -22.631 1.00 96.12 280 GLY A N 1
ATOM 1971 C CA . GLY A 1 280 ? 2.459 4.213 -23.823 1.00 96.12 280 GLY A CA 1
ATOM 1972 C C . GLY A 1 280 ? 3.512 4.571 -24.866 1.00 96.12 280 GLY A C 1
ATOM 1973 O O . GLY A 1 280 ? 4.655 4.120 -24.800 1.00 96.12 280 GLY A O 1
ATOM 1974 N N . THR A 1 281 ? 3.120 5.393 -25.837 1.00 94.88 281 THR A N 1
ATOM 1975 C CA . THR A 1 281 ? 4.002 5.920 -26.887 1.00 94.88 281 THR A CA 1
ATOM 1976 C C . THR A 1 281 ? 3.824 7.427 -27.017 1.00 94.88 281 THR A C 1
ATOM 1978 O O . THR A 1 281 ? 2.692 7.906 -27.012 1.00 94.88 281 THR A O 1
ATOM 1981 N N . LEU A 1 282 ? 4.926 8.158 -27.167 1.00 93.38 282 LEU A N 1
ATOM 1982 C CA . LEU A 1 282 ? 4.965 9.605 -27.384 1.00 93.38 282 LEU A CA 1
ATOM 1983 C C . LEU A 1 282 ? 5.582 9.902 -28.749 1.00 93.38 282 LEU A C 1
ATOM 1985 O O . LEU A 1 282 ? 6.556 9.260 -29.134 1.00 93.38 282 LEU A O 1
ATOM 1989 N N . THR A 1 283 ? 5.037 10.883 -29.462 1.00 93.31 283 THR A N 1
ATOM 1990 C CA . THR A 1 283 ? 5.596 11.364 -30.731 1.00 93.31 283 THR A CA 1
ATOM 1991 C C . THR A 1 283 ? 6.184 12.747 -30.521 1.00 93.31 283 THR A C 1
ATOM 1993 O O . THR A 1 283 ? 5.455 13.679 -30.191 1.00 93.31 283 THR A O 1
ATOM 1996 N N . VAL A 1 284 ? 7.488 12.876 -30.741 1.00 92.44 284 VAL A N 1
ATOM 1997 C CA . VAL A 1 284 ? 8.195 14.155 -30.814 1.00 92.44 284 VAL A CA 1
ATOM 1998 C C . VAL A 1 284 ? 8.248 14.563 -32.284 1.00 92.44 284 VAL A C 1
ATOM 2000 O O . VAL A 1 284 ? 8.694 13.784 -33.125 1.00 92.44 284 VAL A O 1
ATOM 2003 N N . ASN A 1 285 ? 7.724 15.745 -32.605 1.00 91.19 285 ASN A N 1
ATOM 2004 C CA . ASN A 1 285 ? 7.680 16.265 -33.972 1.00 91.19 285 ASN A CA 1
ATOM 2005 C C . ASN A 1 285 ? 7.815 17.791 -33.960 1.00 91.19 285 ASN A C 1
ATOM 2007 O O . ASN A 1 285 ? 6.821 18.518 -33.944 1.00 91.19 285 ASN A O 1
ATOM 2011 N N . GLY A 1 286 ? 9.047 18.278 -33.909 1.00 86.38 286 GLY A N 1
ATOM 2012 C CA . GLY A 1 286 ? 9.370 19.693 -34.002 1.00 86.38 286 GLY A CA 1
ATOM 2013 C C . GLY A 1 286 ? 9.139 20.503 -32.721 1.00 86.38 286 GLY A C 1
ATOM 2014 O O . GLY A 1 286 ? 9.363 21.715 -32.733 1.00 86.38 286 GLY A O 1
ATOM 2015 N N . ALA A 1 287 ? 8.673 19.882 -31.631 1.00 90.31 287 ALA A N 1
ATOM 2016 C CA . ALA A 1 287 ? 8.328 20.554 -30.378 1.00 90.31 287 ALA A CA 1
ATOM 2017 C C . ALA A 1 287 ? 8.415 19.618 -29.159 1.00 90.31 287 ALA A C 1
ATOM 2019 O O . ALA A 1 287 ? 8.323 18.397 -29.286 1.00 90.31 287 ALA A O 1
ATOM 2020 N N . GLY A 1 288 ? 8.563 20.212 -27.968 1.00 90.75 288 GLY A N 1
ATOM 2021 C CA . GLY A 1 288 ? 8.538 19.485 -26.696 1.00 90.75 288 GLY A CA 1
ATOM 2022 C C . GLY A 1 288 ? 7.169 18.873 -26.386 1.00 90.75 288 GLY A C 1
ATOM 2023 O O . GLY A 1 288 ? 6.133 19.405 -26.785 1.00 90.75 288 GLY A O 1
ATOM 2024 N N . VAL A 1 289 ? 7.174 17.758 -25.656 1.00 95.69 289 VAL A N 1
ATOM 2025 C CA . VAL A 1 289 ? 5.986 16.946 -25.350 1.00 95.69 289 VAL A CA 1
ATOM 2026 C C . VAL A 1 289 ? 5.894 16.717 -23.846 1.00 95.69 289 VAL A C 1
ATOM 2028 O O . VAL A 1 289 ? 6.914 16.503 -23.195 1.00 95.69 289 VAL A O 1
ATOM 2031 N N . SER A 1 290 ? 4.676 16.704 -23.301 1.00 95.56 290 SER A N 1
ATOM 2032 C CA . SER A 1 290 ? 4.441 16.382 -21.890 1.00 95.56 290 SER A CA 1
ATOM 2033 C C . SER A 1 290 ? 3.456 15.227 -21.719 1.00 95.56 290 SER A C 1
ATOM 2035 O O . SER A 1 290 ? 2.459 15.152 -22.435 1.00 95.56 290 SER A O 1
ATOM 2037 N N . GLN A 1 291 ? 3.707 14.356 -20.739 1.00 97.44 291 GLN A N 1
ATOM 2038 C CA . GLN A 1 291 ? 2.857 13.222 -20.376 1.00 97.44 291 GLN A CA 1
ATOM 2039 C C . GLN A 1 291 ? 2.593 13.201 -18.868 1.00 97.44 291 GLN A C 1
ATOM 2041 O O . GLN A 1 291 ? 3.512 13.101 -18.061 1.00 97.44 291 GLN A O 1
ATOM 2046 N N . THR A 1 292 ? 1.323 13.228 -18.474 1.00 97.81 292 THR A N 1
ATOM 2047 C CA . THR A 1 292 ? 0.934 13.082 -17.064 1.00 97.81 292 THR A CA 1
ATOM 2048 C C . THR A 1 292 ? 0.770 11.612 -16.690 1.00 97.81 292 THR A C 1
ATOM 2050 O O . THR A 1 292 ? 0.159 10.856 -17.447 1.00 97.81 292 THR A O 1
ATOM 2053 N N . ILE A 1 293 ? 1.287 11.224 -15.524 1.00 97.81 293 ILE A N 1
ATOM 2054 C CA . ILE A 1 293 ? 1.129 9.905 -14.907 1.00 97.81 293 ILE A CA 1
ATOM 2055 C C . ILE A 1 293 ? 0.420 10.084 -13.563 1.00 97.81 293 ILE A C 1
ATOM 2057 O O . ILE A 1 293 ? 0.943 10.732 -12.662 1.00 97.81 293 ILE A O 1
ATOM 2061 N N . THR A 1 294 ? -0.764 9.503 -13.401 1.00 97.12 294 THR A N 1
ATOM 2062 C CA . THR A 1 294 ? -1.514 9.568 -12.142 1.00 97.12 294 THR A CA 1
ATOM 2063 C C . THR A 1 294 ? -1.305 8.298 -11.331 1.00 97.12 294 THR A C 1
ATOM 2065 O O . THR A 1 294 ? -1.619 7.202 -11.789 1.00 97.12 294 THR A O 1
ATOM 2068 N N . PHE A 1 295 ? -0.801 8.446 -10.112 1.00 95.44 295 PHE A N 1
ATOM 2069 C CA . PHE A 1 295 ? -0.675 7.393 -9.118 1.00 95.44 295 PHE A CA 1
ATOM 2070 C C . PHE A 1 295 ? -1.873 7.419 -8.169 1.00 95.44 295 PHE A C 1
ATOM 2072 O O . PHE A 1 295 ? -2.166 8.424 -7.529 1.00 95.44 295 PHE A O 1
ATOM 2079 N N . THR A 1 296 ? -2.561 6.288 -8.047 1.00 90.75 296 THR A N 1
ATOM 2080 C CA . THR A 1 296 ? -3.662 6.108 -7.095 1.00 90.75 296 THR A CA 1
ATOM 2081 C C . THR A 1 296 ? -3.215 5.151 -6.000 1.00 90.75 296 THR A C 1
ATOM 2083 O O . THR A 1 296 ? -2.813 4.024 -6.304 1.00 90.75 296 THR A O 1
ATOM 2086 N N . SER A 1 297 ? -3.267 5.595 -4.740 1.00 83.69 297 SER A N 1
ATOM 2087 C CA . SER A 1 297 ? -2.950 4.754 -3.579 1.00 83.69 297 SER A CA 1
ATOM 2088 C C . SER A 1 297 ? -3.840 3.510 -3.560 1.00 83.69 297 SER A C 1
ATOM 2090 O O . SER A 1 297 ? -5.060 3.600 -3.680 1.00 83.69 297 SER A O 1
ATOM 2092 N N . ALA A 1 298 ? -3.219 2.348 -3.388 1.00 74.12 298 ALA A N 1
ATOM 2093 C CA . ALA A 1 298 ? -3.881 1.065 -3.184 1.00 74.12 298 ALA A CA 1
ATOM 2094 C C . ALA A 1 298 ? -4.277 0.840 -1.712 1.00 74.12 298 ALA A C 1
ATOM 2096 O O . ALA A 1 298 ? -4.936 -0.149 -1.397 1.00 74.12 298 ALA A O 1
ATOM 2097 N N . VAL A 1 299 ? -3.881 1.739 -0.803 1.00 65.56 299 VAL A N 1
ATOM 2098 C CA . VAL A 1 299 ? -4.292 1.701 0.603 1.00 65.56 299 VAL A CA 1
ATOM 2099 C C . VAL A 1 299 ? -5.625 2.431 0.726 1.00 65.56 299 VAL A C 1
ATOM 2101 O O . VAL A 1 299 ? -5.689 3.647 0.540 1.00 65.56 299 VAL A O 1
ATOM 2104 N N . ALA A 1 300 ? -6.693 1.686 1.017 1.00 66.12 300 ALA A N 1
ATOM 2105 C CA . ALA A 1 300 ? -8.011 2.262 1.241 1.00 66.12 300 ALA A CA 1
ATOM 2106 C C . ALA A 1 300 ? -7.948 3.254 2.411 1.00 66.12 300 ALA A C 1
ATOM 2108 O O . ALA A 1 300 ? -7.435 2.929 3.481 1.00 66.12 300 ALA A O 1
ATOM 2109 N N . THR A 1 301 ? -8.454 4.471 2.208 1.00 75.88 301 THR A N 1
ATOM 2110 C CA . THR A 1 301 ? -8.580 5.452 3.288 1.00 75.88 301 THR A CA 1
ATOM 2111 C C . THR A 1 301 ? -9.469 4.867 4.379 1.00 75.88 301 THR A C 1
ATOM 2113 O O . THR A 1 301 ? -10.600 4.464 4.106 1.00 75.88 301 THR A O 1
ATOM 2116 N N . THR A 1 302 ? -8.947 4.801 5.599 1.00 86.81 302 THR A N 1
ATOM 2117 C CA . THR A 1 302 ? -9.648 4.245 6.756 1.00 86.81 302 THR A CA 1
ATOM 2118 C C . THR A 1 302 ? -10.158 5.341 7.683 1.00 86.81 302 THR A C 1
ATOM 2120 O O . THR A 1 302 ? -9.530 6.390 7.820 1.00 86.81 302 THR A O 1
ATOM 2123 N N . TYR A 1 303 ? -11.255 5.066 8.377 1.00 91.44 303 TYR A N 1
ATOM 2124 C CA . TYR A 1 303 ? -11.924 5.963 9.309 1.00 91.44 303 TYR A CA 1
ATOM 2125 C C . TYR A 1 303 ? -12.087 5.279 10.665 1.00 91.44 303 TYR A C 1
ATOM 2127 O O . TYR A 1 303 ? -12.210 4.055 10.747 1.00 91.44 303 TYR A O 1
ATOM 2135 N N . ALA A 1 304 ? -12.079 6.072 11.736 1.00 93.50 304 ALA A N 1
ATOM 2136 C CA . ALA A 1 304 ? -12.274 5.552 13.082 1.00 93.50 304 ALA A CA 1
ATOM 2137 C C . ALA A 1 304 ? -13.727 5.093 13.280 1.00 93.50 304 ALA A C 1
ATOM 2139 O O . ALA A 1 304 ? -14.664 5.843 12.995 1.00 93.50 304 ALA A O 1
ATOM 2140 N N . VAL A 1 305 ? -13.900 3.883 13.806 1.00 96.94 305 VAL A N 1
ATOM 2141 C CA . VAL A 1 305 ? -15.176 3.340 14.275 1.00 96.94 305 VAL A CA 1
ATOM 2142 C C . VAL A 1 305 ? -15.084 3.187 15.786 1.00 96.94 305 VAL A C 1
ATOM 2144 O O . VAL A 1 305 ? -14.408 2.290 16.290 1.00 96.94 305 VAL A O 1
ATOM 2147 N N . THR A 1 306 ? -15.744 4.082 16.510 1.00 96.31 306 THR A N 1
ATOM 2148 C CA . THR A 1 306 ? -15.715 4.122 17.972 1.00 96.31 306 THR A CA 1
ATOM 2149 C C . THR A 1 306 ? -16.969 3.474 18.532 1.00 96.31 306 THR A C 1
ATOM 2151 O O . THR A 1 306 ? -18.079 3.927 18.275 1.00 96.31 306 THR A O 1
ATOM 2154 N N . PHE A 1 307 ? -16.810 2.443 19.346 1.00 97.06 307 PHE A N 1
ATOM 2155 C CA . PHE A 1 307 ? -17.875 1.944 20.200 1.00 97.06 307 PHE A CA 1
ATOM 2156 C C . PHE A 1 307 ? -17.774 2.607 21.566 1.00 97.06 307 PHE A C 1
ATOM 2158 O O . PHE A 1 307 ? -16.680 2.688 22.124 1.00 97.06 307 PHE A O 1
ATOM 2165 N N . THR A 1 308 ? -18.900 3.049 22.116 1.00 92.88 308 THR A N 1
ATOM 2166 C CA . THR A 1 308 ? -18.976 3.605 23.475 1.00 92.88 308 THR A CA 1
ATOM 2167 C C . THR A 1 308 ? -19.932 2.783 24.321 1.00 92.88 308 THR A C 1
ATOM 2169 O O . THR A 1 308 ? -21.068 2.561 23.895 1.00 92.88 308 THR A O 1
ATOM 2172 N N . GLU A 1 309 ? -19.503 2.361 25.507 1.00 89.00 309 GLU A N 1
ATOM 2173 C CA . GLU A 1 309 ? -20.382 1.666 26.448 1.00 89.00 309 GLU A CA 1
ATOM 2174 C C . GLU A 1 309 ? -21.050 2.622 27.441 1.00 89.00 309 GLU A C 1
ATOM 2176 O O . GLU A 1 309 ? -20.555 3.714 27.725 1.00 89.00 309 GLU A O 1
ATOM 2181 N N . SER A 1 310 ? -22.208 2.197 27.942 1.00 81.12 310 SER A N 1
ATOM 2182 C CA . SER A 1 310 ? -22.863 2.772 29.115 1.00 81.12 310 SER A CA 1
ATOM 2183 C C . SER A 1 310 ? -23.499 1.659 29.944 1.00 81.12 310 SER A C 1
ATOM 2185 O O . SER A 1 310 ? -23.952 0.655 29.393 1.00 81.12 310 SER A O 1
ATOM 2187 N N . GLY A 1 311 ? -23.587 1.856 31.260 1.00 77.50 311 GLY A N 1
ATOM 2188 C CA . GLY A 1 311 ? -24.271 0.938 32.176 1.00 77.50 311 GLY A CA 1
ATOM 2189 C C . GLY A 1 311 ? -23.387 -0.156 32.779 1.00 77.50 311 GLY A C 1
ATOM 2190 O O . GLY A 1 311 ? -23.842 -0.838 33.694 1.00 77.50 311 GLY A O 1
ATOM 2191 N N . LEU A 1 312 ? -22.130 -0.300 32.345 1.00 73.88 312 LEU A N 1
ATOM 2192 C CA . LEU A 1 312 ? -21.162 -1.149 33.038 1.00 73.88 312 LEU A CA 1
ATOM 2193 C C . LEU A 1 312 ? -20.583 -0.447 34.271 1.00 73.88 312 LEU A C 1
ATOM 2195 O O . LEU A 1 312 ? -20.411 0.772 34.312 1.00 73.88 312 LEU A O 1
ATOM 2199 N N . THR A 1 313 ? -20.231 -1.233 35.287 1.00 66.00 313 THR A N 1
ATOM 2200 C CA . THR A 1 313 ? -19.447 -0.743 36.426 1.00 66.00 313 THR A CA 1
ATOM 2201 C C . THR A 1 313 ? -18.044 -0.313 35.980 1.00 66.00 313 THR A C 1
ATOM 2203 O O . THR A 1 313 ? -17.443 -0.948 35.111 1.00 66.00 313 THR A O 1
ATOM 2206 N N . PHE A 1 314 ? -17.492 0.745 36.582 1.00 58.12 314 PHE A N 1
ATOM 2207 C CA . PHE A 1 314 ? -16.166 1.261 36.217 1.00 58.12 314 PHE A CA 1
ATOM 2208 C C . PHE A 1 314 ? -15.089 0.167 36.283 1.00 58.12 314 PHE A C 1
ATOM 2210 O O . PHE A 1 314 ? -14.995 -0.560 37.271 1.00 58.12 314 PHE A O 1
ATOM 2217 N N . GLY A 1 315 ? -14.274 0.059 35.232 1.00 63.06 315 GLY A N 1
ATOM 2218 C CA . GLY A 1 315 ? -13.214 -0.945 35.135 1.00 63.06 315 GLY A CA 1
ATOM 2219 C C . GLY A 1 315 ? -13.687 -2.341 34.715 1.00 63.06 315 GLY A C 1
ATOM 2220 O O . GLY A 1 315 ? -12.860 -3.247 34.625 1.00 63.06 315 GLY A O 1
ATOM 2221 N N . THR A 1 316 ? -14.983 -2.538 34.438 1.00 71.75 316 THR A N 1
ATOM 2222 C CA . THR A 1 316 ? -15.486 -3.821 33.924 1.00 71.75 316 THR A CA 1
ATOM 2223 C C . THR A 1 316 ? -14.963 -4.040 32.507 1.00 71.75 316 THR A C 1
ATOM 2225 O O . THR A 1 316 ? -15.223 -3.208 31.635 1.00 71.75 316 THR A O 1
ATOM 2228 N N . PRO A 1 317 ? -14.240 -5.139 32.239 1.00 80.25 317 PRO A N 1
ATOM 2229 C CA . PRO A 1 317 ? -13.775 -5.425 30.896 1.00 80.25 317 PRO A CA 1
ATOM 2230 C C . PRO A 1 317 ? -14.962 -5.773 29.994 1.00 80.25 317 PRO A C 1
ATOM 2232 O O . PRO A 1 317 ? -15.791 -6.621 30.325 1.00 80.25 317 PRO A O 1
ATOM 2235 N N . TRP A 1 318 ? -15.009 -5.147 28.827 1.00 91.38 318 TRP A N 1
ATOM 2236 C CA . TRP A 1 318 ? -15.960 -5.442 27.762 1.00 91.38 318 TRP A CA 1
ATOM 2237 C C . TRP A 1 318 ? -15.226 -5.525 26.429 1.00 91.38 318 TRP A C 1
ATOM 2239 O O . TRP A 1 318 ? -14.069 -5.115 26.301 1.00 91.38 318 TRP A O 1
ATOM 2249 N N . SER A 1 319 ? -15.879 -6.111 25.433 1.00 92.44 319 SER A N 1
ATOM 2250 C CA . SER A 1 319 ? -15.295 -6.283 24.106 1.00 92.44 319 SER A CA 1
ATOM 2251 C C . SER A 1 319 ? -16.314 -6.031 23.012 1.00 92.44 319 SER A C 1
ATOM 2253 O O . SER A 1 319 ? -17.523 -6.118 23.228 1.00 92.44 319 SER A O 1
ATOM 2255 N N . VAL A 1 320 ? -15.809 -5.727 21.824 1.00 97.50 320 VAL A N 1
ATOM 2256 C CA . VAL A 1 320 ? -16.583 -5.701 20.587 1.00 97.50 320 VAL A CA 1
ATOM 2257 C C . VAL A 1 320 ? -15.826 -6.523 19.558 1.00 97.50 320 VAL A C 1
ATOM 2259 O O . VAL A 1 320 ? -14.604 -6.430 19.456 1.00 97.50 320 VAL A O 1
ATOM 2262 N N . THR A 1 321 ? -16.557 -7.337 18.805 1.00 96.75 321 THR A N 1
ATOM 2263 C CA . THR A 1 321 ? -16.058 -7.965 17.582 1.00 96.75 321 THR A CA 1
ATOM 2264 C C . THR A 1 321 ? -16.562 -7.147 16.402 1.00 96.75 321 THR A C 1
ATOM 2266 O O . THR A 1 321 ? -17.774 -7.068 16.225 1.00 96.75 321 THR A O 1
ATOM 2269 N N . LEU A 1 322 ? -15.675 -6.559 15.599 1.00 96.50 322 LEU A N 1
ATOM 2270 C CA . LEU A 1 322 ? -16.006 -5.849 14.361 1.00 96.50 322 LEU A CA 1
ATOM 2271 C C . LEU A 1 322 ? -15.341 -6.571 13.191 1.00 96.50 322 LEU A C 1
ATOM 2273 O O . LEU A 1 322 ? -14.128 -6.770 13.201 1.00 96.50 322 LEU A O 1
ATOM 2277 N N . ASN A 1 323 ? -16.132 -7.000 12.204 1.00 92.62 323 ASN A N 1
ATOM 2278 C CA . ASN A 1 323 ? -15.623 -7.683 11.008 1.00 92.62 323 ASN A CA 1
ATOM 2279 C C . ASN A 1 323 ? -14.691 -8.883 11.318 1.00 92.62 323 ASN A C 1
ATOM 2281 O O . ASN A 1 323 ? -13.703 -9.135 10.633 1.00 92.62 323 ASN A O 1
ATOM 2285 N N . GLY A 1 324 ? -14.981 -9.606 12.407 1.00 87.38 324 GLY A N 1
ATOM 2286 C CA . GLY A 1 324 ? -14.187 -10.746 12.882 1.00 87.38 324 GLY A CA 1
ATOM 2287 C C . GLY A 1 324 ? -12.969 -10.397 13.750 1.00 87.38 324 GLY A C 1
ATOM 2288 O O . GLY A 1 324 ? -12.386 -11.304 14.340 1.00 87.38 324 GLY A O 1
ATOM 2289 N N . SER A 1 325 ? -12.603 -9.119 13.884 1.00 91.25 325 SER A N 1
ATOM 2290 C CA . SER A 1 325 ? -11.539 -8.654 14.783 1.00 91.25 325 SER A CA 1
ATOM 2291 C C . SER A 1 325 ? -12.104 -8.276 16.150 1.00 91.25 325 SER A C 1
ATOM 2293 O O . SER A 1 325 ? -13.107 -7.570 16.231 1.00 91.25 325 SER A O 1
ATOM 2295 N N . ILE A 1 326 ? -11.467 -8.729 17.230 1.00 93.88 326 ILE A N 1
ATOM 2296 C CA . ILE A 1 326 ? -11.909 -8.470 18.606 1.00 93.88 326 ILE A CA 1
ATOM 2297 C C . ILE A 1 326 ? -11.004 -7.419 19.238 1.00 93.88 326 ILE A C 1
ATOM 2299 O O . ILE A 1 326 ? -9.780 -7.537 19.199 1.00 93.88 326 ILE A O 1
ATOM 2303 N N . GLN A 1 327 ? -11.614 -6.424 19.871 1.00 92.50 327 GLN A N 1
ATOM 2304 C CA . GLN A 1 327 ? -10.938 -5.485 20.762 1.00 92.50 327 GLN A CA 1
ATOM 2305 C C . GLN A 1 327 ? -11.654 -5.465 22.110 1.00 92.50 327 GLN A C 1
ATOM 2307 O O . GLN A 1 327 ? -12.866 -5.678 22.181 1.00 92.50 327 GLN A O 1
ATOM 2312 N N . SER A 1 328 ? -10.905 -5.209 23.179 1.00 90.44 328 SER A N 1
ATOM 2313 C CA . SER A 1 328 ? -11.422 -5.154 24.548 1.00 90.44 328 SER A CA 1
ATOM 2314 C C . SER A 1 328 ? -10.887 -3.942 25.293 1.00 90.44 328 SER A C 1
ATOM 2316 O O . SER A 1 328 ? -9.743 -3.543 25.090 1.00 90.44 328 SER A O 1
ATOM 2318 N N . SER A 1 329 ? -11.694 -3.390 26.190 1.00 84.94 329 SER A N 1
ATOM 2319 C CA . SER A 1 329 ? -11.339 -2.247 27.028 1.00 84.94 329 SER A CA 1
ATOM 2320 C C . SER A 1 329 ? -11.990 -2.387 28.401 1.00 84.94 329 SER A C 1
ATOM 2322 O O . SER A 1 329 ? -12.975 -3.101 28.557 1.00 84.94 329 SER A O 1
ATOM 2324 N N . ALA A 1 330 ? -11.429 -1.706 29.397 1.00 77.88 330 ALA A N 1
ATOM 2325 C CA . ALA A 1 330 ? -12.058 -1.480 30.703 1.00 77.88 330 ALA A CA 1
ATOM 2326 C C . ALA A 1 330 ? -12.471 -0.004 30.896 1.00 77.88 330 ALA A C 1
ATOM 2328 O O . ALA A 1 330 ? -12.997 0.367 31.944 1.00 77.88 330 ALA A O 1
ATOM 2329 N N . GLY A 1 331 ? -12.185 0.846 29.900 1.00 76.62 331 GLY A N 1
ATOM 2330 C CA . GLY A 1 331 ? -12.682 2.218 29.812 1.00 76.62 331 GLY A CA 1
ATOM 2331 C C . GLY A 1 331 ? -13.979 2.295 29.007 1.00 76.62 331 GLY A C 1
ATOM 2332 O O . GLY A 1 331 ? -14.493 1.284 28.542 1.00 76.62 331 GLY A O 1
ATOM 2333 N N . THR A 1 332 ? -14.480 3.506 28.772 1.00 83.50 332 THR A N 1
ATOM 2334 C CA . THR A 1 332 ? -15.808 3.730 28.169 1.00 83.50 332 THR A CA 1
ATOM 2335 C C . THR A 1 332 ? -15.856 3.601 26.644 1.00 83.50 332 THR A C 1
ATOM 2337 O O . THR A 1 332 ? -16.920 3.764 26.048 1.00 83.50 332 THR A O 1
ATOM 2340 N N . SER A 1 333 ? -14.726 3.337 25.976 1.00 90.62 333 SER A N 1
ATOM 2341 C CA . SER A 1 333 ? -14.682 3.222 24.514 1.00 90.62 333 SER A CA 1
ATOM 2342 C C . SER A 1 333 ? -13.703 2.171 23.993 1.00 90.62 333 SER A C 1
ATOM 2344 O O . SER A 1 333 ? -12.710 1.831 24.646 1.00 90.62 333 SER A O 1
ATOM 2346 N N . ILE A 1 334 ? -14.011 1.672 22.793 1.00 94.88 334 ILE A N 1
ATOM 2347 C CA . ILE A 1 334 ? -13.193 0.784 21.960 1.00 94.88 334 ILE A CA 1
ATOM 2348 C C . ILE A 1 334 ? -13.159 1.383 20.550 1.00 94.88 334 ILE A C 1
ATOM 2350 O O . ILE A 1 334 ? -14.205 1.750 20.023 1.00 94.88 334 ILE A O 1
ATOM 2354 N N . VAL A 1 335 ? -11.981 1.479 19.927 1.00 95.75 335 VAL A N 1
ATOM 2355 C CA . VAL A 1 335 ? -11.814 2.105 18.603 1.00 95.75 335 VAL A CA 1
ATOM 2356 C C . VAL A 1 335 ? -11.229 1.107 17.606 1.00 95.75 335 VAL A C 1
ATOM 2358 O O . VAL A 1 335 ? -10.205 0.483 17.877 1.00 95.75 335 VAL A O 1
ATOM 2361 N N . PHE A 1 336 ? -11.868 0.996 16.444 1.00 96.38 336 PHE A N 1
ATOM 2362 C CA . PHE A 1 336 ? -11.381 0.295 15.255 1.00 96.38 336 PHE A CA 1
ATOM 2363 C C . PHE A 1 336 ? -11.070 1.294 14.137 1.00 96.38 336 PHE A C 1
ATOM 2365 O O . PHE A 1 336 ? -11.506 2.444 14.182 1.00 96.38 336 PHE A O 1
ATOM 2372 N N . THR A 1 337 ? -10.359 0.836 13.108 1.00 94.12 337 THR A N 1
ATOM 2373 C CA . THR A 1 337 ? -10.018 1.636 11.929 1.00 94.12 337 THR A CA 1
ATOM 2374 C C . THR A 1 337 ? -10.384 0.846 10.680 1.00 94.12 337 THR A C 1
ATOM 2376 O O . THR A 1 337 ? -9.758 -0.172 10.403 1.00 94.12 337 THR A O 1
ATOM 2379 N N . GLU A 1 338 ? -11.391 1.308 9.938 1.00 92.25 338 GLU A N 1
ATOM 2380 C CA . GLU A 1 338 ? -11.984 0.569 8.816 1.00 92.25 338 GLU A CA 1
ATOM 2381 C C . GLU A 1 338 ? -12.166 1.468 7.580 1.00 92.25 338 GLU A C 1
ATOM 2383 O O . GLU A 1 338 ? -12.457 2.658 7.729 1.00 92.25 338 GLU A O 1
ATOM 2388 N N . PRO A 1 339 ? -12.007 0.957 6.346 1.00 90.88 339 PRO A N 1
ATOM 2389 C CA . PRO A 1 339 ? -12.296 1.722 5.134 1.00 90.88 339 PRO A CA 1
ATOM 2390 C C . PRO A 1 339 ? -13.800 1.951 4.926 1.00 90.88 339 PRO A C 1
ATOM 2392 O O . PRO A 1 339 ? -14.629 1.482 5.702 1.00 90.88 339 PRO A O 1
ATOM 2395 N N . ASN A 1 340 ? -14.185 2.659 3.860 1.00 88.69 340 ASN A N 1
ATOM 2396 C CA . ASN A 1 340 ? -15.601 2.791 3.501 1.00 88.69 340 ASN A CA 1
ATOM 2397 C C . ASN A 1 340 ? -16.242 1.416 3.274 1.00 88.69 340 ASN A C 1
ATOM 2399 O O . ASN A 1 340 ? -15.731 0.615 2.493 1.00 88.69 340 ASN A O 1
ATOM 2403 N N . GLY A 1 341 ? -17.363 1.151 3.940 1.00 92.44 341 GLY A N 1
ATOM 2404 C CA . GLY A 1 341 ? -17.992 -0.164 3.923 1.00 92.44 341 GLY A CA 1
ATOM 2405 C C . GLY A 1 341 ? -19.077 -0.333 4.979 1.00 92.44 341 GLY A C 1
ATOM 2406 O O . GLY A 1 341 ? -19.381 0.585 5.741 1.00 92.44 341 GLY A O 1
ATOM 2407 N N . ILE A 1 342 ? -19.671 -1.524 5.003 1.00 95.00 342 ILE A N 1
ATOM 2408 C CA . ILE A 1 342 ? -20.666 -1.938 5.995 1.00 95.00 342 ILE A CA 1
ATOM 2409 C C . ILE A 1 342 ? -20.062 -3.096 6.783 1.00 95.00 342 ILE A C 1
ATOM 2411 O O . ILE A 1 342 ? -19.741 -4.130 6.198 1.00 95.00 342 ILE A O 1
ATOM 2415 N N . TYR A 1 343 ? -19.919 -2.922 8.093 1.00 95.94 343 TYR A N 1
ATOM 2416 C CA . TYR A 1 343 ? -19.205 -3.856 8.959 1.00 95.94 343 TYR A CA 1
ATOM 2417 C C . TYR A 1 343 ? -20.135 -4.430 10.024 1.00 95.94 343 TYR A C 1
ATOM 2419 O O . TYR A 1 343 ? -20.683 -3.657 10.818 1.00 95.94 343 TYR A O 1
ATOM 2427 N N . PRO A 1 344 ? -20.307 -5.761 10.086 1.00 96.56 344 PRO A N 1
ATOM 2428 C CA . PRO A 1 344 ? -21.063 -6.384 11.156 1.00 96.56 344 PRO A CA 1
ATOM 2429 C C . PRO A 1 344 ? -20.285 -6.292 12.467 1.00 96.56 344 PRO A C 1
ATOM 2431 O O . PRO A 1 344 ? -19.066 -6.498 12.496 1.00 96.56 344 PRO A O 1
ATOM 2434 N N . PHE A 1 345 ? -21.001 -6.020 13.553 1.00 98.00 345 PHE A N 1
ATOM 2435 C CA . PHE A 1 345 ? -20.447 -6.020 14.898 1.00 98.00 345 PHE A CA 1
ATOM 2436 C C . PHE A 1 345 ? -21.257 -6.891 15.857 1.00 98.00 345 PHE A C 1
ATOM 2438 O O . PHE A 1 345 ? -22.469 -7.063 15.701 1.00 98.00 345 PHE A O 1
ATOM 2445 N N . VAL A 1 346 ? -20.577 -7.398 16.882 1.00 96.38 346 VAL A N 1
ATOM 2446 C CA . VAL A 1 346 ? -21.166 -8.122 18.014 1.00 96.38 346 VAL A CA 1
ATOM 2447 C C . VAL A 1 346 ? -20.558 -7.583 19.306 1.00 96.38 346 VAL A C 1
ATOM 2449 O O . VAL A 1 346 ? -19.334 -7.526 19.441 1.00 96.38 346 VAL A O 1
ATOM 2452 N N . ALA A 1 347 ? -21.405 -7.182 20.250 1.00 94.62 347 ALA A N 1
ATOM 2453 C CA . ALA A 1 347 ? -20.991 -6.809 21.596 1.00 94.62 347 ALA A CA 1
ATOM 2454 C C . ALA A 1 347 ? -20.665 -8.074 22.405 1.00 94.62 347 ALA A C 1
ATOM 2456 O O . ALA A 1 347 ? -21.436 -9.035 22.405 1.00 94.62 347 ALA A O 1
ATOM 2457 N N . GLY A 1 348 ? -19.526 -8.086 23.095 1.00 86.50 348 GLY A N 1
ATOM 2458 C CA . GLY A 1 348 ? -19.137 -9.192 23.961 1.00 86.50 348 GLY A CA 1
ATOM 2459 C C . GLY A 1 348 ? -20.106 -9.362 25.131 1.00 86.50 348 GLY A C 1
ATOM 2460 O O . GLY A 1 348 ? -20.580 -8.388 25.714 1.00 86.50 348 GLY A O 1
ATOM 2461 N N . SER A 1 349 ? -20.397 -10.607 25.503 1.00 83.06 349 SER A N 1
ATOM 2462 C CA . SER A 1 349 ? -21.212 -10.897 26.684 1.00 83.06 349 SER A CA 1
ATOM 2463 C C . SER A 1 349 ? -20.459 -10.515 27.958 1.00 83.06 349 SER A C 1
ATOM 2465 O O . SER A 1 349 ? -19.355 -11.012 28.189 1.00 83.06 349 SER A O 1
ATOM 2467 N N . VAL A 1 350 ? -21.076 -9.700 28.810 1.00 81.94 350 VAL A N 1
ATOM 2468 C CA . VAL A 1 350 ? -20.572 -9.384 30.151 1.00 81.94 350 VAL A CA 1
ATOM 2469 C C . VAL A 1 350 ? -21.475 -10.077 31.168 1.00 81.94 350 VAL A C 1
ATOM 2471 O O . VAL A 1 350 ? -22.696 -9.945 31.110 1.00 81.94 350 VAL A O 1
ATOM 2474 N N . ALA A 1 351 ? -20.894 -10.861 32.079 1.00 75.38 351 ALA A N 1
ATOM 2475 C CA . ALA A 1 351 ? -21.662 -11.637 33.051 1.00 75.38 351 ALA A CA 1
ATOM 2476 C C . ALA A 1 351 ? -22.543 -10.722 33.917 1.00 75.38 351 ALA A C 1
ATOM 2478 O O . ALA A 1 351 ? -22.057 -9.754 34.494 1.00 75.38 351 ALA A O 1
ATOM 2479 N N . GLY A 1 352 ? -23.837 -11.036 34.007 1.00 68.81 352 GLY A N 1
ATOM 2480 C CA . GLY A 1 352 ? -24.797 -10.225 34.756 1.00 68.81 352 GLY A CA 1
ATOM 2481 C C . GLY A 1 352 ? -25.285 -8.970 34.027 1.00 68.81 352 GLY A C 1
ATOM 2482 O O . GLY A 1 352 ? -25.985 -8.178 34.650 1.00 68.81 352 GLY A O 1
ATOM 2483 N N . TYR A 1 353 ? -24.953 -8.784 32.743 1.00 78.19 353 TYR A N 1
ATOM 2484 C CA . TYR A 1 353 ? -25.435 -7.673 31.923 1.00 78.19 353 TYR A CA 1
ATOM 2485 C C . TYR A 1 353 ? -25.946 -8.140 30.553 1.00 78.19 353 TYR A C 1
ATOM 2487 O O . TYR A 1 353 ? -25.447 -9.101 29.970 1.00 78.19 353 TYR A O 1
ATOM 2495 N N . THR A 1 354 ? -26.911 -7.407 30.002 1.00 83.31 354 THR A N 1
ATOM 2496 C CA . THR A 1 354 ? -27.446 -7.603 28.650 1.00 83.31 354 THR A CA 1
ATOM 2497 C C . THR A 1 354 ? -27.133 -6.374 27.788 1.00 83.31 354 THR A C 1
ATOM 2499 O O . THR A 1 354 ? -27.632 -5.290 28.112 1.00 83.31 354 THR A O 1
ATOM 2502 N N . PRO A 1 355 ? -26.316 -6.497 26.719 1.00 90.62 355 PRO A N 1
ATOM 2503 C CA . PRO A 1 355 ? -26.023 -5.391 25.808 1.00 90.62 355 PRO A CA 1
ATOM 2504 C C . PRO A 1 355 ? -27.174 -5.107 24.836 1.00 90.62 355 PRO A C 1
ATOM 2506 O O . PRO A 1 355 ? -27.777 -6.025 24.278 1.00 90.62 355 PRO A O 1
ATOM 2509 N N . ALA A 1 356 ? -27.414 -3.827 24.566 1.00 87.31 356 ALA A N 1
ATOM 2510 C CA . ALA A 1 356 ? -28.355 -3.332 23.572 1.00 87.31 356 ALA A CA 1
ATOM 2511 C C . ALA A 1 356 ? -27.731 -2.162 22.774 1.00 87.31 356 ALA A C 1
ATOM 2513 O O . ALA A 1 356 ? -27.412 -1.131 23.367 1.00 87.31 356 ALA A O 1
ATOM 2514 N N . PRO A 1 357 ? -27.563 -2.282 21.443 1.00 93.62 357 PRO A N 1
ATOM 2515 C CA . PRO A 1 357 ? -27.713 -3.509 20.659 1.00 93.62 357 PRO A CA 1
ATOM 2516 C C . PRO A 1 357 ? -26.614 -4.533 20.997 1.00 93.62 357 PRO A C 1
ATOM 2518 O O . PRO A 1 357 ? -25.456 -4.175 21.198 1.00 93.62 357 PRO A O 1
ATOM 2521 N N . SER A 1 358 ? -26.962 -5.821 21.022 1.00 88.50 358 SER A N 1
ATOM 2522 C CA . SER A 1 358 ? -25.988 -6.912 21.191 1.00 88.50 358 SER A CA 1
ATOM 2523 C C . SER A 1 358 ? -25.237 -7.246 19.896 1.00 88.50 358 SER A C 1
ATOM 2525 O O . SER A 1 358 ? -24.160 -7.835 19.934 1.00 88.50 358 SER A O 1
ATOM 2527 N N . SER A 1 359 ? -25.788 -6.865 18.741 1.00 94.62 359 SER A N 1
ATOM 2528 C CA . SER A 1 359 ? -25.165 -6.980 17.420 1.00 94.62 359 SER A CA 1
ATOM 2529 C C . SER A 1 359 ? -25.827 -6.027 16.421 1.00 94.62 359 SER A C 1
ATOM 2531 O O . SER A 1 359 ? -26.929 -5.531 16.664 1.00 94.62 359 SER A O 1
ATOM 2533 N N . GLY A 1 360 ? -25.162 -5.764 15.298 1.00 94.69 360 GLY A N 1
ATOM 2534 C CA . GLY A 1 360 ? -25.682 -4.898 14.242 1.00 94.69 360 GLY A CA 1
ATOM 2535 C C . GLY A 1 360 ? -24.669 -4.671 13.126 1.00 94.69 360 GLY A C 1
ATOM 2536 O O . GLY A 1 360 ? -23.715 -5.431 12.988 1.00 94.69 360 GLY A O 1
ATOM 2537 N N . ASN A 1 361 ? -24.865 -3.611 12.339 1.00 95.75 361 ASN A N 1
ATOM 2538 C CA . ASN A 1 361 ? -23.914 -3.166 11.320 1.00 95.75 361 ASN A CA 1
ATOM 2539 C C . ASN A 1 361 ? -23.552 -1.695 11.537 1.00 95.75 361 ASN A C 1
ATOM 2541 O O . ASN A 1 361 ? -24.433 -0.887 11.826 1.00 95.75 361 ASN A O 1
ATOM 2545 N N . VAL A 1 362 ? -22.284 -1.343 11.329 1.00 96.31 362 VAL A N 1
ATOM 2546 C CA . VAL A 1 362 ? -21.817 0.047 11.239 1.00 96.31 362 VAL A CA 1
ATOM 2547 C C . VAL A 1 362 ? -21.501 0.370 9.781 1.00 96.31 362 VAL A C 1
ATOM 2549 O O . VAL A 1 362 ? -20.862 -0.425 9.096 1.00 96.31 362 VAL A O 1
ATOM 2552 N N . ILE A 1 363 ? -21.943 1.533 9.299 1.00 95.19 363 ILE A N 1
ATOM 2553 C CA . ILE A 1 363 ? -21.678 2.008 7.935 1.00 95.19 363 ILE A CA 1
ATOM 2554 C C . ILE A 1 363 ? -20.634 3.117 7.997 1.00 95.19 363 ILE A C 1
ATOM 2556 O O . ILE A 1 363 ? -20.886 4.167 8.581 1.00 95.19 363 ILE A O 1
ATOM 2560 N N . VAL A 1 364 ? -19.491 2.901 7.356 1.00 94.50 364 VAL A N 1
ATOM 2561 C CA . VAL A 1 364 ? -18.425 3.892 7.195 1.00 94.50 364 VAL A CA 1
ATOM 2562 C C . VAL A 1 364 ? -18.521 4.485 5.792 1.00 94.50 364 VAL A C 1
ATOM 2564 O O . VAL A 1 364 ? -18.424 3.764 4.800 1.00 94.50 364 VAL A O 1
ATOM 2567 N N . SER A 1 365 ? -18.731 5.799 5.705 1.00 90.88 365 SER A N 1
ATOM 2568 C CA . SER A 1 365 ? -18.905 6.520 4.436 1.00 90.88 365 SER A CA 1
ATOM 2569 C C . SER A 1 365 ? -18.206 7.880 4.468 1.00 90.88 365 SER A C 1
ATOM 2571 O O . SER A 1 365 ? -18.844 8.931 4.471 1.00 90.88 365 SER A O 1
ATOM 2573 N N . GLY A 1 366 ? -16.879 7.870 4.491 1.00 88.38 366 GLY A N 1
ATOM 2574 C CA . GLY A 1 366 ? -16.063 9.066 4.311 1.00 88.38 366 GLY A CA 1
ATOM 2575 C C . GLY A 1 366 ? -15.751 9.842 5.592 1.00 88.38 366 GLY A C 1
ATOM 2576 O O . GLY A 1 366 ? -15.106 10.885 5.511 1.00 88.38 366 GLY A O 1
ATOM 2577 N N . ALA A 1 367 ? -16.195 9.367 6.759 1.00 90.12 367 ALA A N 1
ATOM 2578 C CA . ALA A 1 367 ? -16.013 10.030 8.049 1.00 90.12 367 ALA A CA 1
ATOM 2579 C C . ALA A 1 367 ? -15.961 9.020 9.208 1.00 90.12 367 ALA A C 1
ATOM 2581 O O . ALA A 1 367 ? -16.367 7.867 9.053 1.00 90.12 367 ALA A O 1
ATOM 2582 N N . ALA A 1 368 ? -15.470 9.466 10.369 1.00 92.12 368 ALA A N 1
ATOM 2583 C CA . ALA A 1 368 ? -15.487 8.678 11.601 1.00 92.12 368 ALA A CA 1
ATOM 2584 C C . ALA A 1 368 ? -16.925 8.434 12.092 1.00 92.12 368 ALA A C 1
ATOM 2586 O O . ALA A 1 368 ? -17.787 9.304 11.961 1.00 92.12 368 ALA A O 1
ATOM 2587 N N . VAL A 1 369 ? -17.168 7.261 12.678 1.00 94.50 369 VAL A N 1
ATOM 2588 C CA . VAL A 1 369 ? -18.496 6.806 13.113 1.00 94.50 369 VAL A CA 1
ATOM 2589 C C . VAL A 1 369 ? -18.453 6.392 14.579 1.00 94.50 369 VAL A C 1
ATOM 2591 O O . VAL A 1 369 ? -17.461 5.824 15.032 1.00 94.50 369 VAL A O 1
ATOM 2594 N N . SER A 1 370 ? -19.533 6.662 15.319 1.00 94.56 370 SER A N 1
ATOM 2595 C CA . SER A 1 370 ? -19.689 6.235 16.712 1.00 94.56 370 SER A CA 1
ATOM 2596 C C . SER A 1 370 ? -20.935 5.366 16.889 1.00 94.56 370 SER A C 1
ATOM 2598 O O . SER A 1 370 ? -22.008 5.731 16.408 1.00 94.56 370 SER A O 1
ATOM 2600 N N . GLN A 1 371 ? -20.800 4.238 17.587 1.00 96.56 371 GLN A N 1
ATOM 2601 C CA . GLN A 1 371 ? -21.882 3.310 17.912 1.00 96.56 371 GLN A CA 1
ATOM 2602 C C . GLN A 1 371 ? -21.971 3.111 19.430 1.00 96.56 371 GLN A C 1
ATOM 2604 O O . GLN A 1 371 ? -21.064 2.570 20.061 1.00 96.56 371 GLN A O 1
ATOM 2609 N N . ALA A 1 372 ? -23.094 3.510 20.024 1.00 91.88 372 ALA A N 1
ATOM 2610 C CA . ALA A 1 372 ? -23.346 3.292 21.446 1.00 91.88 372 ALA A CA 1
ATOM 2611 C C . ALA A 1 372 ? -23.846 1.864 21.719 1.00 91.88 372 ALA A C 1
ATOM 2613 O O . ALA A 1 372 ? -24.640 1.327 20.942 1.00 91.88 372 ALA A O 1
ATOM 2614 N N . ILE A 1 373 ? -23.400 1.271 22.827 1.00 92.94 373 ILE A N 1
ATOM 2615 C CA . ILE A 1 373 ? -23.898 0.006 23.376 1.00 92.94 373 ILE A CA 1
ATOM 2616 C C . ILE A 1 373 ? -24.267 0.251 24.841 1.00 92.94 373 ILE A C 1
ATOM 2618 O O . ILE A 1 373 ? -23.435 0.684 25.637 1.00 92.94 373 ILE A O 1
ATOM 2622 N N . THR A 1 374 ? -25.511 -0.028 25.214 1.00 89.94 374 THR A N 1
ATOM 2623 C CA . THR A 1 374 ? -25.980 0.087 26.599 1.00 89.94 374 THR A CA 1
ATOM 2624 C C . THR A 1 374 ? -26.083 -1.294 27.228 1.00 89.94 374 THR A C 1
ATOM 2626 O O . THR A 1 374 ? -26.758 -2.170 26.695 1.00 89.94 374 THR A O 1
ATOM 2629 N N . TYR A 1 375 ? -25.435 -1.491 28.370 1.00 83.56 375 TYR A N 1
ATOM 2630 C CA . TYR A 1 375 ? -25.511 -2.706 29.170 1.00 83.56 375 TYR A CA 1
ATOM 2631 C C . TYR A 1 375 ? -26.526 -2.527 30.299 1.00 83.56 375 TYR A C 1
ATOM 2633 O O . TYR A 1 375 ? -26.463 -1.572 31.068 1.00 83.56 375 TYR A O 1
ATOM 2641 N N . THR A 1 376 ? -27.466 -3.463 30.407 1.00 76.69 376 THR A N 1
ATOM 2642 C CA . THR A 1 376 ? -28.494 -3.485 31.462 1.00 76.69 376 THR A CA 1
ATOM 2643 C C . THR A 1 376 ? -28.248 -4.662 32.399 1.00 76.69 376 THR A C 1
ATOM 2645 O O . THR A 1 376 ? -28.064 -5.781 31.921 1.00 76.69 376 THR A O 1
ATOM 2648 N N . SER A 1 377 ? -28.186 -4.440 33.716 1.00 62.09 377 SER A N 1
ATOM 2649 C CA . SER A 1 377 ? -27.901 -5.519 34.671 1.00 62.09 377 SER A CA 1
ATOM 2650 C C . SER A 1 377 ? -29.063 -6.519 34.748 1.00 62.09 377 SER A C 1
ATOM 2652 O O . SER A 1 377 ? -30.235 -6.149 34.728 1.00 62.09 377 SER A O 1
ATOM 2654 N N . SER A 1 378 ? -28.746 -7.810 34.817 1.00 55.44 378 SER A N 1
ATOM 2655 C CA . SER A 1 378 ? -29.713 -8.914 34.788 1.00 55.44 378 SER A CA 1
ATOM 2656 C C . SER A 1 378 ? -29.917 -9.589 36.152 1.00 55.44 378 SER A C 1
ATOM 2658 O O . SER A 1 378 ? -30.507 -10.665 36.212 1.00 55.44 378 SER A O 1
ATOM 2660 N N . GLY A 1 379 ? -29.396 -9.016 37.243 1.00 45.00 379 GLY A N 1
ATOM 2661 C CA . GLY A 1 379 ? -29.323 -9.678 38.549 1.00 45.00 379 GLY A CA 1
ATOM 2662 C C . GLY A 1 379 ? -29.661 -8.771 39.727 1.00 45.00 379 GLY A C 1
ATOM 2663 O O . GLY A 1 379 ? -28.765 -8.298 40.413 1.00 45.00 379 GLY A O 1
ATOM 2664 N N . GLY A 1 380 ? -30.947 -8.590 40.007 1.00 51.62 380 GLY A N 1
ATOM 2665 C CA . GLY A 1 380 ? -31.434 -8.185 41.323 1.00 51.62 380 GLY A CA 1
ATOM 2666 C C . GLY A 1 380 ? -32.198 -9.352 41.940 1.00 51.62 380 GLY A C 1
ATOM 2667 O O . GLY A 1 380 ? -33.064 -9.907 41.268 1.00 51.62 380 GLY A O 1
ATOM 2668 N N . GLY A 1 381 ? -31.888 -9.765 43.173 1.00 56.16 381 GLY A N 1
ATOM 2669 C CA . GLY A 1 381 ? -32.729 -10.733 43.889 1.00 56.16 381 GLY A CA 1
ATOM 2670 C C . GLY A 1 381 ? -34.180 -10.239 43.968 1.00 56.16 381 GLY A C 1
ATOM 2671 O O . GLY A 1 381 ? -34.426 -9.033 43.927 1.00 56.16 381 GLY A O 1
ATOM 2672 N N . SER A 1 382 ? -35.154 -11.150 44.066 1.00 64.44 382 SER A N 1
ATOM 2673 C CA . SER A 1 382 ? -36.539 -10.738 44.329 1.00 64.44 382 SER A CA 1
ATOM 2674 C C . SER A 1 382 ? -36.574 -9.990 45.659 1.00 64.44 382 SER A C 1
ATOM 2676 O O . SER A 1 382 ? -36.184 -10.556 46.683 1.00 64.44 382 SER A O 1
ATOM 2678 N N . GLN A 1 383 ? -37.028 -8.737 45.641 1.00 77.69 383 GLN A N 1
ATOM 2679 C CA . GLN A 1 383 ? -37.208 -7.959 46.858 1.00 77.69 383 GLN A CA 1
ATOM 2680 C C . GLN A 1 383 ? -38.191 -8.674 47.782 1.00 77.69 383 GLN A C 1
ATOM 2682 O O . GLN A 1 383 ? -39.238 -9.153 47.345 1.00 77.69 383 GLN A O 1
ATOM 2687 N N . THR A 1 384 ? -37.817 -8.793 49.052 1.00 85.94 384 THR A N 1
ATOM 2688 C CA . THR A 1 384 ? -38.664 -9.405 50.078 1.00 85.94 384 THR A CA 1
ATOM 2689 C C . THR A 1 384 ? -38.624 -8.571 51.349 1.00 85.94 384 THR A C 1
ATOM 2691 O O . THR A 1 384 ? -37.582 -8.026 51.727 1.00 85.94 384 THR A O 1
ATOM 2694 N N . ALA A 1 385 ? -39.771 -8.464 52.014 1.00 91.12 385 ALA A N 1
ATOM 2695 C CA . ALA A 1 385 ? -39.871 -7.872 53.340 1.00 91.12 385 ALA A CA 1
ATOM 2696 C C . ALA A 1 385 ? -39.326 -8.826 54.418 1.00 91.12 385 ALA A C 1
ATOM 2698 O O . ALA A 1 385 ? -39.260 -10.046 54.220 1.00 91.12 385 ALA A O 1
ATOM 2699 N N . TYR A 1 386 ? -38.988 -8.287 55.590 1.00 91.81 386 TYR A N 1
ATOM 2700 C CA . TYR A 1 386 ? -38.479 -9.062 56.724 1.00 91.81 386 TYR A CA 1
ATOM 2701 C C . TYR A 1 386 ? -39.410 -10.217 57.115 1.00 91.81 386 TYR A C 1
ATOM 2703 O O . TYR A 1 386 ? -38.950 -11.330 57.382 1.00 91.81 386 TYR A O 1
ATOM 2711 N N . SER A 1 387 ? -40.723 -9.977 57.107 1.00 91.44 387 SER A N 1
ATOM 2712 C CA . SER A 1 387 ? -41.752 -10.975 57.417 1.00 91.44 387 SER A CA 1
ATOM 2713 C C . SER A 1 387 ? -41.720 -12.199 56.495 1.00 91.44 387 SER A C 1
ATOM 2715 O O . SER A 1 387 ? -42.061 -13.297 56.936 1.00 91.44 387 SER A O 1
ATOM 2717 N N . GLN A 1 388 ? -41.266 -12.036 55.249 1.00 91.38 388 GLN A N 1
ATOM 2718 C CA . GLN A 1 388 ? -41.121 -13.117 54.272 1.00 91.38 388 GLN A CA 1
ATOM 2719 C C . GLN A 1 388 ? -39.765 -13.820 54.398 1.00 91.38 388 GLN A C 1
ATOM 2721 O O . GLN A 1 388 ? -39.690 -15.043 54.283 1.00 91.38 388 GLN A O 1
ATOM 2726 N N . ALA A 1 389 ? -38.696 -13.073 54.687 1.00 91.50 389 ALA A N 1
ATOM 2727 C CA . ALA A 1 389 ? -37.347 -13.622 54.801 1.00 91.50 389 ALA A CA 1
ATOM 2728 C C . ALA A 1 389 ? -37.106 -14.375 56.125 1.00 91.50 389 ALA A C 1
ATOM 2730 O O . ALA A 1 389 ? -36.424 -15.403 56.148 1.00 91.50 389 ALA A O 1
ATOM 2731 N N . LYS A 1 390 ? -37.693 -13.911 57.239 1.00 92.06 390 LYS A N 1
ATOM 2732 C CA . LYS A 1 390 ? -37.491 -14.493 58.579 1.00 92.06 390 LYS A CA 1
ATOM 2733 C C . LYS A 1 390 ? -37.885 -15.974 58.664 1.00 92.06 390 LYS A C 1
ATOM 2735 O O . LYS A 1 390 ? -37.075 -16.747 59.174 1.00 92.06 390 LYS A O 1
ATOM 2740 N N . PRO A 1 391 ? -39.063 -16.425 58.186 1.00 92.25 391 PRO A N 1
ATOM 2741 C CA . PRO A 1 391 ? -39.421 -17.844 58.226 1.00 92.25 391 PRO A CA 1
ATOM 2742 C C . PRO A 1 391 ? -38.446 -18.727 57.440 1.00 92.25 391 PRO A C 1
ATOM 2744 O O . PRO A 1 391 ? -38.108 -19.816 57.900 1.00 92.25 391 PRO A O 1
ATOM 2747 N N . VAL A 1 392 ? -37.952 -18.240 56.296 1.00 92.62 392 VAL A N 1
ATOM 2748 C CA . VAL A 1 392 ? -36.970 -18.944 55.456 1.00 92.62 392 VAL A CA 1
ATOM 2749 C C . VAL A 1 392 ? -35.640 -19.094 56.203 1.00 92.62 392 VAL A C 1
ATOM 2751 O O . VAL A 1 392 ? -35.078 -20.189 56.254 1.00 92.62 392 VAL A O 1
ATOM 2754 N N . ALA A 1 393 ? -35.177 -18.030 56.868 1.00 91.06 393 ALA A N 1
ATOM 2755 C CA . ALA A 1 393 ? -33.977 -18.072 57.699 1.00 91.06 393 ALA A CA 1
ATOM 2756 C C . ALA A 1 393 ? -34.121 -19.015 58.903 1.00 91.06 393 ALA A C 1
ATOM 2758 O O . ALA A 1 393 ? -33.217 -19.797 59.185 1.00 91.06 393 ALA A O 1
ATOM 2759 N N . VAL A 1 394 ? -35.260 -18.963 59.604 1.00 91.75 394 VAL A N 1
ATOM 2760 C CA . VAL A 1 394 ? -35.549 -19.826 60.762 1.00 91.75 394 VAL A CA 1
ATOM 2761 C C . VAL A 1 394 ? -35.594 -21.296 60.344 1.00 91.75 394 VAL A C 1
ATOM 2763 O O . VAL A 1 394 ? -35.034 -22.144 61.034 1.00 91.75 394 VAL A O 1
ATOM 2766 N N . ALA A 1 395 ? -36.216 -21.611 59.204 1.00 91.25 395 ALA A N 1
ATOM 2767 C CA . ALA A 1 395 ? -36.238 -22.968 58.666 1.00 91.25 395 ALA A CA 1
ATOM 2768 C C . ALA A 1 395 ? -34.819 -23.479 58.356 1.00 91.25 395 ALA A C 1
ATOM 2770 O O . ALA A 1 395 ? -34.476 -24.599 58.735 1.00 91.25 395 ALA A O 1
ATOM 2771 N N . ALA A 1 396 ? -33.977 -22.644 57.738 1.00 89.19 396 ALA A N 1
ATOM 2772 C CA . ALA A 1 396 ? -32.583 -22.983 57.460 1.00 89.19 396 ALA A CA 1
ATOM 2773 C C . ALA A 1 396 ? -31.748 -23.158 58.739 1.00 89.19 396 ALA A C 1
ATOM 2775 O O . ALA A 1 396 ? -30.961 -24.099 58.829 1.00 89.19 396 ALA A O 1
ATOM 2776 N N . ALA A 1 397 ? -31.950 -22.305 59.748 1.00 89.25 397 ALA A N 1
ATOM 2777 C CA . ALA A 1 397 ? -31.282 -22.429 61.040 1.00 89.25 397 ALA A CA 1
ATOM 2778 C C . ALA A 1 397 ? -31.676 -23.723 61.765 1.00 89.25 397 ALA A C 1
ATOM 2780 O O . ALA A 1 397 ? -30.808 -24.472 62.205 1.00 89.25 397 ALA A O 1
ATOM 2781 N N . ASN A 1 398 ? -32.971 -24.047 61.810 1.00 89.62 398 ASN A N 1
ATOM 2782 C CA . ASN A 1 398 ? -33.464 -25.280 62.430 1.00 89.62 398 ASN A CA 1
ATOM 2783 C C . ASN A 1 398 ? -32.943 -26.549 61.735 1.00 89.62 398 ASN A C 1
ATOM 2785 O O . ASN A 1 398 ? -32.771 -27.579 62.386 1.00 89.62 398 ASN A O 1
ATOM 2789 N N . ALA A 1 399 ? -32.635 -26.483 60.435 1.00 88.12 399 ALA A N 1
ATOM 2790 C CA . ALA A 1 399 ? -31.987 -27.581 59.718 1.00 88.12 399 ALA A CA 1
ATOM 2791 C C . ALA A 1 399 ? -30.537 -27.842 60.183 1.00 88.12 399 ALA A C 1
ATOM 2793 O O . ALA A 1 399 ? -30.019 -28.931 59.954 1.00 88.12 399 ALA A O 1
ATOM 2794 N N . GLN A 1 400 ? -29.892 -26.880 60.857 1.00 86.06 400 GLN A N 1
ATOM 2795 C CA . GLN A 1 400 ? -28.572 -27.041 61.488 1.00 86.06 400 GLN A CA 1
ATOM 2796 C C . GLN A 1 400 ? -28.651 -27.545 62.942 1.00 86.06 400 GLN A C 1
ATOM 2798 O O . GLN A 1 400 ? -27.619 -27.725 63.585 1.00 86.06 400 GLN A O 1
ATOM 2803 N N . GLY A 1 401 ? -29.854 -27.754 63.485 1.00 83.88 401 GLY A N 1
ATOM 2804 C CA . GLY A 1 401 ? -30.088 -28.193 64.862 1.00 83.88 401 GLY A CA 1
ATOM 2805 C C . GLY A 1 401 ? -31.159 -27.363 65.571 1.00 83.88 401 GLY A C 1
ATOM 2806 O O . GLY A 1 401 ? -31.565 -26.304 65.105 1.00 83.88 401 GLY A O 1
ATOM 2807 N N . SER A 1 402 ? -31.640 -27.841 66.717 1.00 79.75 402 SER A N 1
ATOM 2808 C CA . SER A 1 402 ? -32.615 -27.116 67.542 1.00 79.75 402 SER A CA 1
ATOM 2809 C C . SER A 1 402 ? -31.941 -26.118 68.489 1.00 79.75 402 SER A C 1
ATOM 2811 O O . SER A 1 402 ? -30.830 -26.365 68.949 1.00 79.75 402 SER A O 1
ATOM 2813 N N . GLY A 1 403 ? -32.652 -25.053 68.872 1.00 84.19 403 GLY A N 1
ATOM 2814 C CA . GLY A 1 403 ? -32.195 -24.098 69.897 1.00 84.19 403 GLY A CA 1
ATOM 2815 C C . GLY A 1 403 ? -31.608 -22.792 69.354 1.00 84.19 403 GLY A C 1
ATOM 2816 O O . GLY A 1 403 ? -31.094 -21.993 70.130 1.00 84.19 403 GLY A O 1
ATOM 2817 N N . TRP A 1 404 ? -31.707 -22.558 68.044 1.00 90.12 404 TRP A N 1
ATOM 2818 C CA . TRP A 1 404 ? -31.323 -21.298 67.413 1.00 90.12 404 TRP A CA 1
ATOM 2819 C C . TRP A 1 404 ? -32.374 -20.208 67.647 1.00 90.12 404 TRP A C 1
ATOM 2821 O O . TRP A 1 404 ? -33.513 -20.308 67.192 1.00 90.12 404 TRP A O 1
ATOM 2831 N N . LEU A 1 405 ? -31.971 -19.137 68.324 1.00 88.69 405 LEU A N 1
ATOM 2832 C CA . LEU A 1 405 ? -32.775 -17.949 68.586 1.00 88.69 405 LEU A CA 1
ATOM 2833 C C . LEU A 1 405 ? -32.350 -16.819 67.632 1.00 88.69 405 LEU A C 1
ATOM 2835 O O . LEU A 1 405 ? -31.206 -16.376 67.724 1.00 88.69 405 LEU A O 1
ATOM 2839 N N . PRO A 1 406 ? -33.211 -16.318 66.725 1.00 89.25 406 PRO A N 1
ATOM 2840 C CA . PRO A 1 406 ? -32.862 -15.173 65.886 1.00 89.25 406 PRO A CA 1
ATOM 2841 C C . PRO A 1 406 ? -32.702 -13.921 66.753 1.00 89.25 406 PRO A C 1
ATOM 2843 O O . PRO A 1 406 ? -33.629 -13.557 67.476 1.00 89.25 406 PRO A O 1
ATOM 2846 N N . VAL A 1 407 ? -31.554 -13.253 66.668 1.00 84.38 407 VAL A N 1
ATOM 2847 C CA . VAL A 1 407 ? -31.231 -12.055 67.468 1.00 84.38 407 VAL A CA 1
ATOM 2848 C C . VAL A 1 407 ? -31.041 -10.801 66.614 1.00 84.38 407 VAL A C 1
ATOM 2850 O O . VAL A 1 407 ? -31.283 -9.697 67.096 1.00 84.38 407 VAL A O 1
ATOM 2853 N N . VAL A 1 408 ? -30.677 -10.957 65.335 1.00 83.50 408 VAL A N 1
ATOM 2854 C CA . VAL A 1 408 ? -30.530 -9.845 64.381 1.00 83.50 408 VAL A CA 1
ATOM 2855 C C . VAL A 1 408 ? -31.033 -10.254 62.995 1.00 83.50 408 VAL A C 1
ATOM 2857 O O . VAL A 1 408 ? -30.830 -11.398 62.577 1.00 83.50 408 VAL A O 1
ATOM 2860 N N . GLY A 1 409 ? -31.669 -9.318 62.288 1.00 84.25 409 GLY A N 1
ATOM 2861 C CA . GLY A 1 409 ? -31.962 -9.407 60.855 1.00 84.25 409 GLY A CA 1
ATOM 2862 C C . GLY A 1 409 ? -31.493 -8.146 60.127 1.00 84.25 409 GLY A C 1
ATOM 2863 O O . GLY A 1 409 ? -31.897 -7.057 60.511 1.00 84.25 409 GLY A O 1
ATOM 2864 N N . LEU A 1 410 ? -30.655 -8.277 59.100 1.00 84.06 410 LEU A N 1
ATOM 2865 C CA . LEU A 1 410 ? -30.103 -7.165 58.317 1.00 84.06 410 LEU A CA 1
ATOM 2866 C C . LEU A 1 410 ? -30.548 -7.290 56.863 1.00 84.06 410 LEU A C 1
ATOM 2868 O O . LEU A 1 410 ? -30.150 -8.235 56.190 1.00 84.06 410 LEU A O 1
ATOM 2872 N N . GLY A 1 411 ? -31.364 -6.368 56.380 1.00 82.50 411 GLY A N 1
ATOM 2873 C CA . GLY A 1 411 ? -31.787 -6.293 54.989 1.00 82.50 411 GLY A CA 1
ATOM 2874 C C . GLY A 1 411 ? -30.916 -5.304 54.229 1.00 82.50 411 GLY A C 1
ATOM 2875 O O . GLY A 1 411 ? -30.799 -4.165 54.660 1.00 82.50 411 GLY A O 1
ATOM 2876 N N . GLU A 1 412 ? -30.349 -5.707 53.094 1.00 78.12 412 GLU A N 1
ATOM 2877 C CA . GLU A 1 412 ? -29.471 -4.851 52.286 1.00 78.12 412 GLU A CA 1
ATOM 2878 C C . GLU A 1 412 ? -29.989 -4.706 50.850 1.00 78.12 412 GLU A C 1
ATOM 2880 O O . GLU A 1 412 ? -30.372 -5.680 50.185 1.00 78.12 412 GLU A O 1
ATOM 2885 N N . SER A 1 413 ? -29.976 -3.467 50.361 1.00 76.50 413 SER A N 1
ATOM 2886 C CA . SER A 1 413 ? -30.257 -3.113 48.974 1.00 76.50 413 SER A CA 1
ATOM 2887 C C . SER A 1 413 ? -29.175 -2.157 48.476 1.00 76.50 413 SER A C 1
ATOM 2889 O O . SER A 1 413 ? -29.215 -0.951 48.724 1.00 76.50 413 SER A O 1
ATOM 2891 N N . LEU A 1 414 ? -28.158 -2.729 47.830 1.00 70.00 414 LEU A N 1
ATOM 2892 C CA . LEU A 1 414 ? -26.927 -2.035 47.455 1.00 70.00 414 LEU A CA 1
ATOM 2893 C C . LEU A 1 414 ? -26.981 -1.581 45.997 1.00 70.00 414 LEU A C 1
ATOM 2895 O O . LEU A 1 414 ? -27.381 -2.351 45.131 1.00 70.00 414 LEU A O 1
ATOM 2899 N N . THR A 1 415 ? -26.514 -0.366 45.713 1.00 63.03 415 THR A N 1
ATOM 2900 C CA . THR A 1 415 ? -26.419 0.185 44.345 1.00 63.03 415 THR A CA 1
ATOM 2901 C C . THR A 1 415 ? -25.073 -0.059 43.673 1.00 63.03 415 THR A C 1
ATOM 2903 O O . THR A 1 415 ? -24.902 0.218 42.487 1.00 63.03 415 THR A O 1
ATOM 2906 N N . ALA A 1 416 ? -24.121 -0.628 44.413 1.00 58.88 416 ALA A N 1
ATOM 2907 C CA . ALA A 1 416 ? -22.816 -1.047 43.927 1.00 58.88 416 ALA A CA 1
ATOM 2908 C C . ALA A 1 416 ? -22.497 -2.467 44.407 1.00 58.88 416 ALA A C 1
ATOM 2910 O O . ALA A 1 416 ? -22.959 -2.896 45.466 1.00 58.88 416 ALA A O 1
ATOM 2911 N N . ALA A 1 417 ? -21.684 -3.189 43.632 1.00 56.25 417 ALA A N 1
ATOM 2912 C CA . ALA A 1 417 ? -21.187 -4.492 44.046 1.00 56.25 417 ALA A CA 1
ATOM 2913 C C . ALA A 1 417 ? -20.340 -4.355 45.322 1.00 56.25 417 ALA A C 1
ATOM 2915 O O . ALA A 1 417 ? -19.409 -3.545 45.390 1.00 56.25 417 ALA A O 1
ATOM 2916 N N . TYR A 1 418 ? -20.662 -5.166 46.325 1.00 54.84 418 TYR A N 1
ATOM 2917 C CA . TYR A 1 418 ? -19.915 -5.237 47.574 1.00 54.84 418 TYR A CA 1
ATOM 2918 C C . TYR A 1 418 ? -19.120 -6.537 47.621 1.00 54.84 418 TYR A C 1
ATOM 2920 O O . TYR A 1 418 ? -19.681 -7.629 47.486 1.00 54.84 418 TYR A O 1
ATOM 2928 N N . THR A 1 419 ? -17.807 -6.406 47.804 1.00 53.09 419 THR A N 1
ATOM 2929 C CA . THR A 1 419 ? -16.883 -7.533 47.934 1.00 53.09 419 THR A CA 1
ATOM 2930 C C . THR A 1 419 ? -16.088 -7.364 49.218 1.00 53.09 419 THR A C 1
ATOM 2932 O O . THR A 1 419 ? -15.166 -6.552 49.281 1.00 53.09 419 THR A O 1
ATOM 2935 N N . ASN A 1 420 ? -16.422 -8.132 50.253 1.00 52.12 420 ASN A N 1
ATOM 2936 C CA . ASN A 1 420 ? -15.616 -8.145 51.467 1.00 52.12 420 ASN A CA 1
ATOM 2937 C C . ASN A 1 420 ? -14.459 -9.144 51.305 1.00 52.12 420 ASN A C 1
ATOM 2939 O O . ASN A 1 420 ? -14.649 -10.353 51.432 1.00 52.12 420 ASN A O 1
ATOM 2943 N N . THR A 1 421 ? -13.263 -8.641 50.992 1.00 40.88 421 THR A N 1
ATOM 2944 C CA . THR A 1 421 ? -12.046 -9.457 50.830 1.00 40.88 421 THR A CA 1
ATOM 2945 C C . THR A 1 421 ? -11.226 -9.599 52.114 1.00 40.88 421 THR A C 1
ATOM 2947 O O . THR A 1 421 ? -10.202 -10.276 52.107 1.00 40.88 421 THR A O 1
ATOM 2950 N N . SER A 1 422 ? -11.634 -8.980 53.224 1.00 43.66 422 SER A N 1
ATOM 2951 C CA . SER A 1 422 ? -10.884 -9.039 54.480 1.00 43.66 422 SER A CA 1
ATOM 2952 C C . SER A 1 422 ? -11.806 -8.849 55.679 1.00 43.66 422 SER A C 1
ATOM 2954 O O . SER A 1 422 ? -12.191 -7.726 55.996 1.00 43.66 422 SER A O 1
ATOM 2956 N N . HIS A 1 423 ? -12.105 -9.936 56.391 1.00 47.75 423 HIS A N 1
ATOM 2957 C CA . HIS A 1 423 ? -12.728 -9.857 57.709 1.00 47.75 423 HIS A CA 1
ATOM 2958 C C . HIS A 1 423 ? -11.668 -10.131 58.791 1.00 47.75 423 HIS A C 1
ATOM 2960 O O . HIS A 1 423 ? -11.246 -11.278 58.936 1.00 47.75 423 HIS A O 1
ATOM 2966 N N . PRO A 1 424 ? -11.226 -9.128 59.574 1.00 42.78 424 PRO A N 1
ATOM 2967 C CA . PRO A 1 424 ? -10.194 -9.319 60.599 1.00 42.78 424 PRO A CA 1
ATOM 2968 C C . PRO A 1 424 ? -10.647 -10.124 61.833 1.00 42.78 424 PRO A C 1
ATOM 2970 O O . PRO A 1 424 ? -9.846 -10.351 62.734 1.00 42.78 424 PRO A O 1
ATOM 2973 N N . ALA A 1 425 ? -11.925 -10.511 61.938 1.00 49.06 425 ALA A N 1
ATOM 2974 C CA . ALA A 1 425 ? -12.524 -10.822 63.244 1.00 49.06 425 ALA A CA 1
ATOM 2975 C C . ALA A 1 425 ? -12.520 -12.296 63.690 1.00 49.06 425 ALA A C 1
ATOM 2977 O O . ALA A 1 425 ? -12.959 -12.575 64.802 1.00 49.06 425 ALA A O 1
ATOM 2978 N N . PHE A 1 426 ? -12.047 -13.246 62.879 1.00 57.25 426 PHE A N 1
ATOM 2979 C CA . PHE A 1 426 ? -12.010 -14.657 63.288 1.00 57.25 426 PHE A CA 1
ATOM 2980 C C . PHE A 1 426 ? -10.573 -15.069 63.588 1.00 57.25 426 PHE A C 1
ATOM 2982 O O . PHE A 1 426 ? -9.816 -15.477 62.713 1.00 57.25 426 PHE A O 1
ATOM 2989 N N . ASN A 1 427 ? -10.184 -14.884 64.847 1.00 60.19 427 ASN A N 1
ATOM 2990 C CA . ASN A 1 427 ? -8.909 -15.345 65.386 1.00 60.19 427 ASN A CA 1
ATOM 2991 C C . ASN A 1 427 ? -9.097 -16.685 66.125 1.00 60.19 427 ASN A C 1
ATOM 2993 O O . ASN A 1 427 ? -10.201 -17.224 66.193 1.00 60.19 427 ASN A O 1
ATOM 2997 N N . ALA A 1 428 ? -8.026 -17.223 66.714 1.00 61.47 428 ALA A N 1
ATOM 2998 C CA . ALA A 1 428 ? -8.078 -18.491 67.450 1.00 61.47 428 ALA A CA 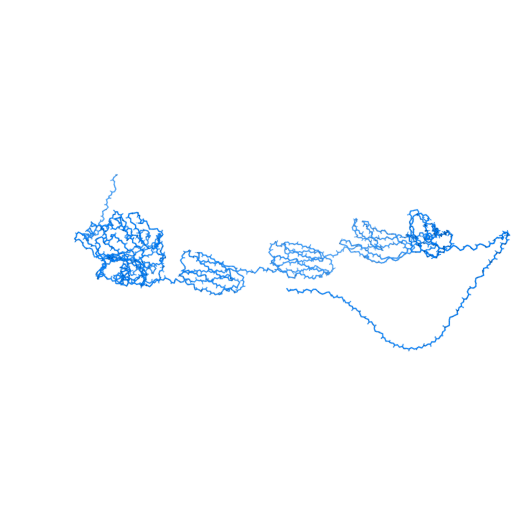1
ATOM 2999 C C . ALA A 1 428 ? -9.107 -18.511 68.607 1.00 61.47 428 ALA A C 1
ATOM 3001 O O . ALA A 1 428 ? -9.568 -19.583 68.988 1.00 61.47 428 ALA A O 1
ATOM 3002 N N . SER A 1 429 ? -9.499 -17.348 69.141 1.00 65.88 429 SER A N 1
ATOM 3003 C CA . SER A 1 429 ? -10.498 -17.205 70.212 1.00 65.88 429 SER A CA 1
ATOM 3004 C C . SER A 1 429 ? -11.947 -17.147 69.698 1.00 65.88 429 SER A C 1
ATOM 3006 O O . SER A 1 429 ? -12.878 -17.169 70.508 1.00 65.88 429 SER A O 1
ATOM 3008 N N . CYS A 1 430 ? -12.133 -17.076 68.374 1.00 71.19 430 CYS A N 1
ATOM 3009 C CA . CYS A 1 430 ? -13.415 -16.989 67.675 1.00 71.19 430 CYS A CA 1
ATOM 3010 C C . CYS A 1 430 ? -13.426 -17.830 66.383 1.00 71.19 430 CYS A C 1
ATOM 3012 O O . CYS A 1 430 ? -13.497 -17.267 65.283 1.00 71.19 430 CYS A O 1
ATOM 3014 N N . PRO A 1 431 ? -13.314 -19.167 66.474 1.00 71.56 431 PRO A N 1
ATOM 3015 C CA . PRO A 1 431 ? -13.345 -20.035 65.304 1.00 71.56 431 PRO A CA 1
ATOM 3016 C C . PRO A 1 431 ? -14.648 -19.893 64.507 1.00 71.56 431 PRO A C 1
ATOM 3018 O O . PRO A 1 431 ? -15.748 -20.062 65.038 1.00 71.56 431 PRO A O 1
ATOM 3021 N N . PHE A 1 432 ? -14.493 -19.638 63.207 1.00 76.38 432 PHE A N 1
ATOM 3022 C CA . PHE A 1 432 ? -15.552 -19.693 62.203 1.00 76.38 432 PHE A CA 1
ATOM 3023 C C . PHE A 1 432 ? -15.512 -21.057 61.505 1.00 76.38 432 PHE A C 1
ATOM 3025 O O . PHE A 1 432 ? -14.464 -21.477 61.014 1.00 76.38 432 PHE A O 1
ATOM 3032 N N . THR A 1 433 ? -16.637 -21.766 61.481 1.00 73.38 433 THR A N 1
ATOM 3033 C CA . THR A 1 433 ? -16.738 -23.139 60.965 1.00 73.38 433 THR A CA 1
ATOM 3034 C C . THR A 1 433 ? -17.951 -23.301 60.057 1.00 73.38 433 THR A C 1
ATOM 3036 O O . THR A 1 433 ? -19.034 -22.816 60.372 1.00 73.38 433 THR A O 1
ATOM 3039 N N . GLY A 1 434 ? -17.780 -24.016 58.942 1.00 63.38 434 GLY A N 1
ATOM 3040 C CA . GLY A 1 434 ? -18.825 -24.187 57.928 1.00 63.38 434 GLY A CA 1
ATOM 3041 C C . GLY A 1 434 ? -19.029 -22.942 57.055 1.00 63.38 434 GLY A C 1
ATOM 3042 O O . GLY A 1 434 ? -18.738 -21.829 57.477 1.00 63.38 434 GLY A O 1
ATOM 3043 N N . GLY A 1 435 ? -19.517 -23.149 55.829 1.00 61.66 435 GLY A N 1
ATOM 3044 C CA . GLY A 1 435 ? -19.739 -22.091 54.835 1.00 61.66 435 GLY A CA 1
ATOM 3045 C C . GLY A 1 435 ? -18.619 -21.932 53.793 1.00 61.66 435 GLY A C 1
ATOM 3046 O O . GLY A 1 435 ? -17.565 -22.564 53.909 1.00 61.66 435 GLY A O 1
ATOM 3047 N N . PRO A 1 436 ? -18.850 -21.140 52.729 1.00 52.38 436 PRO A N 1
ATOM 3048 C CA . PRO A 1 436 ? -17.830 -20.834 51.728 1.00 52.38 436 PRO A CA 1
ATOM 3049 C C . PRO A 1 436 ? -16.671 -20.040 52.353 1.00 52.38 436 PRO A C 1
ATOM 3051 O O . PRO A 1 436 ? -16.875 -19.214 53.237 1.00 52.38 436 PRO A O 1
ATOM 3054 N N . SER A 1 437 ? -15.443 -20.247 51.863 1.00 47.50 437 SER A N 1
ATOM 3055 C CA . SER A 1 437 ? -14.234 -19.532 52.315 1.00 47.50 437 SER A CA 1
ATOM 3056 C C . SER A 1 437 ? -14.244 -18.020 52.025 1.00 47.50 437 SER A C 1
ATOM 3058 O O . SER A 1 437 ? -13.304 -17.320 52.397 1.00 47.50 437 SER A O 1
ATOM 3060 N N . PHE A 1 438 ? -15.289 -17.514 51.366 1.00 52.19 438 PHE A N 1
ATOM 3061 C CA . PHE A 1 438 ? -15.479 -16.117 50.998 1.00 52.19 438 PHE A CA 1
ATOM 3062 C C . PHE A 1 438 ? -16.941 -15.694 51.214 1.00 52.19 438 PHE A C 1
ATOM 3064 O O . PHE A 1 438 ? -17.867 -16.483 51.015 1.00 52.19 438 PHE A O 1
ATOM 3071 N N . TRP A 1 439 ? -17.153 -14.432 51.599 1.00 55.47 439 TRP A N 1
ATOM 3072 C CA . TRP A 1 439 ? -18.479 -13.809 51.598 1.00 55.47 439 TRP A CA 1
ATOM 3073 C C . TRP A 1 439 ? -19.002 -13.691 50.158 1.00 55.47 439 TRP A C 1
ATOM 3075 O O . TRP A 1 439 ? -18.215 -13.367 49.267 1.00 55.47 439 TRP A O 1
ATOM 3085 N N . PRO A 1 440 ? -20.299 -13.931 49.895 1.00 53.88 440 PRO A N 1
ATOM 3086 C CA . PRO A 1 440 ? -20.839 -13.837 48.549 1.00 53.88 440 PRO A CA 1
ATOM 3087 C C . PRO A 1 440 ? -20.706 -12.412 48.014 1.00 53.88 440 PRO A C 1
ATOM 3089 O O . PRO A 1 440 ? -20.891 -11.436 48.737 1.00 53.88 440 PRO A O 1
ATOM 3092 N N . THR A 1 441 ? -20.385 -12.298 46.729 1.00 57.34 441 THR A N 1
ATOM 3093 C CA . THR A 1 441 ? -20.436 -11.027 46.009 1.00 57.34 441 THR A CA 1
ATOM 3094 C C . THR A 1 441 ? -21.893 -10.643 45.788 1.00 57.34 441 THR A C 1
ATOM 3096 O O . THR A 1 441 ? -22.640 -11.406 45.169 1.00 57.34 441 THR A O 1
ATOM 3099 N N . PHE A 1 442 ? -22.298 -9.473 46.275 1.00 59.38 442 PHE A N 1
ATOM 3100 C CA . PHE A 1 442 ? -23.664 -8.986 46.085 1.00 59.38 442 PHE A CA 1
ATOM 3101 C C . PHE A 1 442 ? -23.774 -8.246 44.762 1.00 59.38 442 PHE A C 1
ATOM 3103 O O . PHE A 1 442 ? -22.925 -7.413 44.436 1.00 59.38 442 PHE A O 1
ATOM 3110 N N . SER A 1 443 ? -24.822 -8.559 44.004 1.00 56.31 443 SER A N 1
ATOM 3111 C CA . SER A 1 443 ? -25.122 -7.845 42.769 1.00 56.31 443 SER A CA 1
ATOM 3112 C C . SER A 1 443 ? -25.831 -6.529 43.102 1.00 56.31 443 SER A C 1
ATOM 3114 O O . SER A 1 443 ? -26.723 -6.536 43.958 1.00 56.31 443 SER A O 1
ATOM 3116 N N . PRO A 1 444 ? -25.455 -5.409 42.462 1.00 59.72 444 PRO A N 1
ATOM 3117 C CA . PRO A 1 444 ? -26.142 -4.145 42.650 1.00 59.72 444 PRO A CA 1
ATOM 3118 C C . PRO A 1 444 ? -27.585 -4.228 42.148 1.00 59.72 444 PRO A C 1
ATOM 3120 O O . PRO A 1 444 ? -27.872 -4.783 41.086 1.00 59.72 444 PRO A O 1
ATOM 3123 N N . TRP A 1 445 ? -28.491 -3.640 42.916 1.00 60.78 445 TRP A N 1
ATOM 3124 C CA . TRP A 1 445 ? -29.902 -3.512 42.600 1.00 60.78 445 TRP A CA 1
ATOM 3125 C C . TRP A 1 445 ? -30.219 -2.084 42.142 1.00 60.78 445 TRP A C 1
ATOM 3127 O O . TRP A 1 445 ? -29.546 -1.142 42.550 1.00 60.78 445 TRP A O 1
ATOM 3137 N N . THR A 1 446 ? -31.221 -1.930 41.269 1.00 52.78 446 THR A N 1
ATOM 3138 C CA . THR A 1 446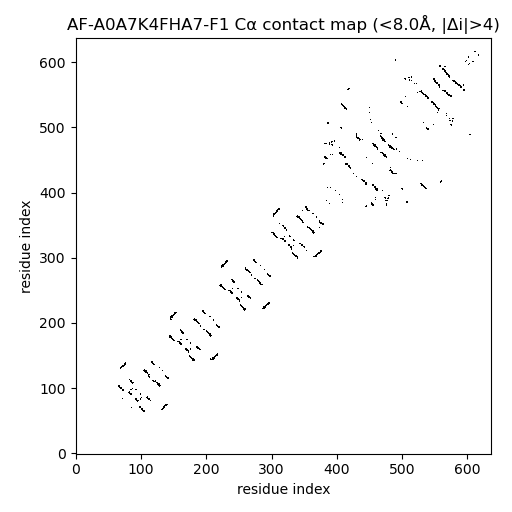 ? -31.509 -0.670 40.556 1.00 52.78 446 THR A CA 1
ATOM 3139 C C . THR A 1 446 ? -32.926 -0.117 40.776 1.00 52.78 446 THR A C 1
ATOM 3141 O O . THR A 1 446 ? -33.333 0.777 40.036 1.00 52.78 446 THR A O 1
ATOM 3144 N N . GLY A 1 447 ? -33.721 -0.647 41.713 1.00 57.28 447 GLY A N 1
ATOM 3145 C CA . GLY A 1 447 ? -35.097 -0.169 41.952 1.00 57.28 447 GLY A CA 1
ATOM 3146 C C . GLY A 1 447 ? -35.235 0.793 43.144 1.00 57.28 447 GLY A C 1
ATOM 3147 O O . GLY A 1 447 ? -34.256 1.340 43.630 1.00 57.28 447 GLY A O 1
ATOM 3148 N N . THR A 1 448 ? -36.456 1.013 43.646 1.00 59.41 448 THR A N 1
ATOM 3149 C CA . THR A 1 448 ? -36.737 1.889 44.804 1.00 59.41 448 THR A CA 1
ATOM 3150 C C . THR A 1 448 ? -36.398 1.266 46.170 1.00 59.41 448 THR A C 1
ATOM 3152 O O . THR A 1 448 ? -37.096 0.375 46.653 1.00 59.41 448 THR A O 1
ATOM 3155 N N . TYR A 1 449 ? -35.353 1.777 46.828 1.00 65.81 449 TYR A N 1
ATOM 3156 C CA . TYR A 1 449 ? -34.795 1.257 48.094 1.00 65.81 449 TYR A CA 1
ATOM 3157 C C . TYR A 1 449 ? -35.593 1.642 49.364 1.00 65.81 449 TYR A C 1
ATOM 3159 O O . TYR A 1 449 ? -35.347 1.115 50.451 1.00 65.81 449 TYR A O 1
ATOM 3167 N N . ALA A 1 450 ? -36.565 2.551 49.238 1.00 68.31 450 ALA A N 1
ATOM 3168 C CA . ALA A 1 450 ? -37.295 3.164 50.356 1.00 68.31 450 ALA A CA 1
ATOM 3169 C C . ALA A 1 450 ? -38.553 2.393 50.810 1.00 68.31 450 ALA A C 1
ATOM 3171 O O . ALA A 1 450 ? -39.276 2.850 51.684 1.00 68.31 450 ALA A O 1
ATOM 3172 N N . ASN A 1 451 ? -38.837 1.225 50.226 1.00 78.81 451 ASN A N 1
ATOM 3173 C CA . ASN A 1 451 ? -40.086 0.499 50.491 1.00 78.81 451 ASN A CA 1
ATOM 3174 C C . ASN A 1 451 ? -39.976 -0.535 51.624 1.00 78.81 451 ASN A C 1
ATOM 3176 O O . ASN A 1 451 ? -40.943 -1.237 51.902 1.00 78.81 451 ASN A O 1
ATOM 3180 N N . GLY A 1 452 ? -38.812 -0.673 52.266 1.00 78.44 452 GLY A N 1
ATOM 3181 C CA . GLY A 1 452 ? -38.582 -1.693 53.296 1.00 78.44 452 GLY A CA 1
ATOM 3182 C C . GLY A 1 452 ? -38.392 -3.115 52.767 1.00 78.44 452 GLY A C 1
ATOM 3183 O O . GLY A 1 452 ? -38.263 -4.041 53.562 1.00 78.44 452 GLY A O 1
ATOM 3184 N N . GLU A 1 453 ? -38.357 -3.319 51.452 1.00 86.56 453 GLU A N 1
ATOM 3185 C CA . GLU A 1 453 ? -38.044 -4.612 50.842 1.00 86.56 453 GLU A CA 1
ATOM 3186 C C . GLU A 1 453 ? -36.597 -4.628 50.344 1.00 86.56 453 GLU A C 1
ATOM 3188 O O . GLU A 1 453 ? -36.132 -3.685 49.697 1.00 86.56 453 GLU A O 1
ATOM 3193 N N . THR A 1 454 ? -35.868 -5.708 50.621 1.00 82.44 454 THR A N 1
ATOM 3194 C CA . T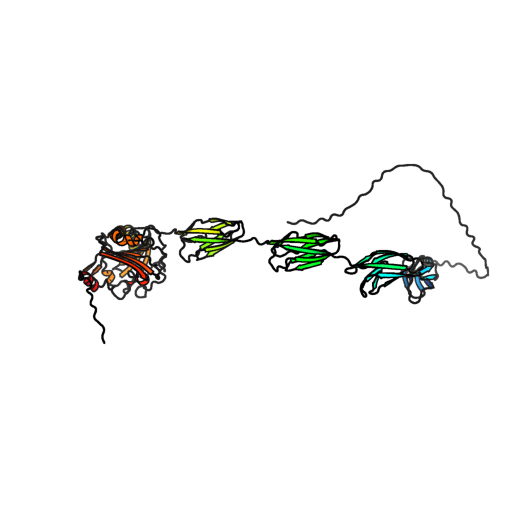HR A 1 454 ? -34.437 -5.802 50.302 1.00 82.44 454 THR A CA 1
ATOM 3195 C C . THR A 1 454 ? -34.132 -7.042 49.469 1.00 82.44 454 THR A C 1
ATOM 3197 O O . THR A 1 454 ? -34.892 -8.013 49.459 1.00 82.44 454 THR A O 1
ATOM 3200 N N . SER A 1 455 ? -33.026 -6.989 48.721 1.00 76.44 455 SER A N 1
ATOM 3201 C CA . SER A 1 455 ? -32.597 -8.084 47.831 1.00 76.44 455 SER A CA 1
ATOM 3202 C C . SER A 1 455 ? -31.958 -9.241 48.602 1.00 76.44 455 SER A C 1
ATOM 3204 O O . SER A 1 455 ? -31.969 -10.394 48.154 1.00 76.44 455 SER A O 1
ATOM 3206 N N . TYR A 1 456 ? -31.394 -8.915 49.764 1.00 80.75 456 TYR A N 1
ATOM 3207 C CA . TYR A 1 456 ? -30.692 -9.833 50.641 1.00 80.75 456 TYR A CA 1
ATOM 3208 C C . TYR A 1 456 ? -31.088 -9.561 52.088 1.00 80.75 456 TYR A C 1
ATOM 3210 O O . TYR A 1 456 ? -31.242 -8.403 52.481 1.00 80.75 456 TYR A O 1
ATOM 3218 N N . TRP A 1 457 ? -31.215 -10.629 52.870 1.00 86.44 457 TRP A N 1
ATOM 3219 C CA . TRP A 1 457 ? -31.374 -10.572 54.318 1.00 86.44 457 TRP A CA 1
ATOM 3220 C C . TRP A 1 457 ? -30.331 -11.452 55.004 1.00 86.44 457 TRP A C 1
ATOM 3222 O O . TRP A 1 457 ? -30.233 -12.639 54.708 1.00 86.44 457 TRP A O 1
ATOM 3232 N N . PHE A 1 458 ? -29.592 -10.911 55.964 1.00 85.44 458 PHE A N 1
ATOM 3233 C CA . PHE A 1 458 ? -28.716 -11.670 56.846 1.00 85.44 458 PHE A CA 1
ATOM 3234 C C . PHE A 1 458 ? -29.378 -11.860 58.195 1.00 85.44 458 PHE A C 1
ATOM 3236 O O . PHE A 1 458 ? -29.823 -10.902 58.819 1.00 85.44 458 PHE A O 1
ATOM 3243 N N . PHE A 1 459 ? -29.383 -13.089 58.678 1.00 87.50 459 PHE A N 1
ATOM 3244 C CA . PHE A 1 459 ? -29.891 -13.430 59.990 1.00 87.50 459 PHE A CA 1
ATOM 3245 C C . PHE A 1 459 ? -28.788 -14.004 60.857 1.00 87.50 459 PHE A C 1
ATOM 3247 O O . PHE A 1 459 ? -27.976 -14.820 60.415 1.00 87.50 459 PHE A O 1
ATOM 3254 N N . PHE A 1 460 ? -28.813 -13.581 62.112 1.00 87.81 460 PHE A N 1
ATOM 3255 C CA . PHE A 1 460 ? -27.882 -13.996 63.142 1.00 87.81 460 PHE A CA 1
ATOM 3256 C C . PHE A 1 460 ? -28.693 -14.750 64.176 1.00 87.81 460 PHE A C 1
ATOM 3258 O O . PHE A 1 460 ? -29.639 -14.204 64.754 1.00 87.81 460 PHE A O 1
ATOM 3265 N N . PHE A 1 461 ? -28.330 -16.005 64.395 1.00 88.56 461 PHE A N 1
ATOM 3266 C CA . PHE A 1 461 ? -28.984 -16.861 65.366 1.00 88.56 461 PHE A CA 1
ATOM 3267 C C . PHE A 1 461 ? -28.024 -17.189 66.491 1.00 88.56 461 PHE A C 1
ATOM 3269 O O . PHE A 1 461 ? -26.906 -17.615 66.236 1.00 88.56 461 PHE A O 1
ATOM 3276 N N . TYR A 1 462 ? -28.475 -17.044 67.728 1.00 87.94 462 TYR A N 1
ATOM 3277 C CA . TYR A 1 462 ? -27.729 -17.422 68.916 1.00 87.94 462 TYR A CA 1
ATOM 3278 C C . TYR A 1 462 ? -28.251 -18.742 69.480 1.00 87.94 462 TYR A C 1
ATOM 3280 O O . TYR A 1 462 ? -29.458 -18.962 69.535 1.00 87.94 462 TYR A O 1
ATOM 3288 N N . SER A 1 463 ? -27.348 -19.610 69.924 1.00 87.12 463 SER A N 1
ATOM 3289 C CA . SER A 1 463 ? -27.689 -20.808 70.690 1.00 87.12 463 SER A CA 1
ATOM 3290 C C . SER A 1 463 ? -26.990 -20.760 72.042 1.00 87.12 463 SER A C 1
ATOM 3292 O O . SER A 1 463 ? -25.759 -20.765 72.114 1.00 87.12 463 SER A O 1
ATOM 3294 N N . SER A 1 464 ? -27.775 -20.752 73.120 1.00 81.38 464 SER A N 1
ATOM 3295 C CA . SER A 1 464 ? -27.257 -20.828 74.491 1.00 81.38 464 SER A CA 1
ATOM 3296 C C . SER A 1 464 ? -26.721 -22.217 74.840 1.00 81.38 464 SER A C 1
ATOM 3298 O O . SER A 1 464 ? -25.820 -22.334 75.664 1.00 81.38 464 SER A O 1
ATOM 3300 N N . ALA A 1 465 ? -27.226 -23.269 74.187 1.00 81.75 465 ALA A N 1
ATOM 3301 C CA . ALA A 1 465 ? -26.777 -24.642 74.407 1.00 81.75 465 ALA A CA 1
ATOM 3302 C C . ALA A 1 465 ? -25.357 -24.884 73.872 1.00 81.75 465 ALA A C 1
ATOM 3304 O O . ALA A 1 465 ? -24.595 -25.643 74.466 1.00 81.75 465 ALA A O 1
ATOM 3305 N N . SER A 1 466 ? -25.001 -24.241 72.756 1.00 79.81 466 SER A N 1
ATOM 3306 C CA . SER A 1 466 ? -23.696 -24.396 72.099 1.00 79.81 466 SER A CA 1
ATOM 3307 C C . SER A 1 466 ? -22.808 -23.154 72.180 1.00 79.81 466 SER A C 1
ATOM 3309 O O . SER A 1 466 ? -21.717 -23.165 71.610 1.00 79.81 466 SER A O 1
ATOM 3311 N N . SER A 1 467 ? -23.250 -22.084 72.852 1.00 81.38 467 SER A N 1
ATOM 3312 C CA . SER A 1 467 ? -22.557 -20.786 72.923 1.00 81.38 467 SER A CA 1
ATOM 3313 C C . SER A 1 467 ? -22.000 -20.360 71.561 1.00 81.38 467 SER A C 1
ATOM 3315 O O . SER A 1 467 ? -20.805 -20.103 71.412 1.00 81.38 467 SER A O 1
ATOM 3317 N N . SER A 1 468 ? -22.863 -20.380 70.544 1.00 83.69 468 SER A N 1
ATOM 3318 C CA . SER A 1 468 ? -22.483 -20.181 69.141 1.00 83.69 468 SER A CA 1
ATOM 3319 C C . SER A 1 468 ? -23.430 -19.221 68.423 1.00 83.69 468 SER A C 1
ATOM 3321 O O . SER A 1 468 ? -24.595 -19.087 68.808 1.00 83.69 468 SER A O 1
ATOM 3323 N N . LEU A 1 469 ? -22.929 -18.585 67.362 1.00 84.38 469 LEU A N 1
ATOM 3324 C CA . LEU A 1 469 ? -23.700 -17.764 66.430 1.00 84.38 469 LEU A CA 1
ATOM 3325 C C . LEU A 1 469 ? -23.721 -18.404 65.050 1.00 84.38 469 LEU A C 1
ATOM 3327 O O . LEU A 1 469 ? -22.665 -18.682 64.490 1.00 84.38 469 LEU A O 1
ATOM 3331 N N . LEU A 1 470 ? -24.907 -18.582 64.487 1.00 84.62 470 LEU A N 1
ATOM 3332 C CA . LEU A 1 470 ? -25.111 -19.054 63.124 1.00 84.62 470 LEU A CA 1
ATOM 3333 C C . LEU A 1 470 ? -25.504 -17.884 62.223 1.00 84.62 470 LEU A C 1
ATOM 3335 O O . LEU A 1 470 ? -26.385 -17.092 62.562 1.00 84.62 470 LEU A O 1
ATOM 3339 N N . PHE A 1 471 ? -24.867 -17.817 61.059 1.00 84.62 471 PHE A N 1
ATOM 3340 C CA . PHE A 1 471 ? -25.092 -16.798 60.044 1.00 84.62 471 PHE A CA 1
ATOM 3341 C C . PHE A 1 471 ? -25.866 -17.414 58.881 1.00 84.62 471 PHE A C 1
ATOM 3343 O O . PHE A 1 471 ? -25.442 -18.416 58.297 1.00 84.62 471 PHE A O 1
ATOM 3350 N N . VAL A 1 472 ? -26.996 -16.808 58.528 1.00 83.69 472 VAL A N 1
ATOM 3351 C CA . VAL A 1 472 ? -27.863 -17.276 57.442 1.00 83.69 472 VAL A CA 1
ATOM 3352 C C . VAL A 1 472 ? -28.129 -16.125 56.486 1.00 83.69 472 VAL A C 1
ATOM 3354 O O . VAL A 1 472 ? -28.638 -15.089 56.897 1.00 83.69 472 VAL A O 1
ATOM 3357 N N . LEU A 1 473 ? -27.802 -16.308 55.211 1.00 85.19 473 LEU A N 1
ATOM 3358 C CA . LEU A 1 473 ? -28.155 -15.377 54.143 1.00 85.19 473 LEU A CA 1
ATOM 3359 C C . LEU A 1 473 ? -29.440 -15.852 53.468 1.00 85.19 473 LEU A C 1
ATOM 3361 O O . LEU A 1 473 ? -29.532 -17.013 53.088 1.00 85.19 473 LEU A O 1
ATOM 3365 N N . VAL A 1 474 ? -30.400 -14.959 53.266 1.00 85.19 474 VAL A N 1
ATOM 3366 C CA . VAL A 1 474 ? -31.640 -15.197 52.524 1.00 85.19 474 VAL A CA 1
ATOM 3367 C C . VAL A 1 474 ? -31.676 -14.292 51.298 1.00 85.19 474 VAL A C 1
ATOM 3369 O O . VAL A 1 474 ? -31.381 -13.102 51.391 1.00 85.19 474 VAL A O 1
ATOM 3372 N N . SER A 1 475 ? -32.050 -14.852 50.150 1.00 83.56 475 SER A N 1
ATOM 3373 C CA . SER A 1 475 ? -32.345 -14.107 48.925 1.00 83.56 475 SER A CA 1
ATOM 3374 C C . SER A 1 475 ? -33.606 -14.683 48.290 1.00 83.56 475 SER A C 1
ATOM 3376 O O . SER A 1 475 ? -33.653 -15.866 47.940 1.00 83.56 475 SER A O 1
ATOM 3378 N N . GLY A 1 476 ? -34.658 -13.865 48.198 1.00 80.12 476 GLY A N 1
ATOM 3379 C CA . GLY A 1 476 ? -35.989 -14.332 47.817 1.00 80.12 476 GLY A CA 1
ATOM 3380 C C . GLY A 1 476 ? -36.479 -15.460 48.734 1.00 80.12 476 GLY A C 1
ATOM 3381 O O . GLY A 1 476 ? -36.523 -15.317 49.952 1.00 80.12 476 GLY A O 1
ATOM 3382 N N . SER A 1 477 ? -36.821 -16.607 48.147 1.00 80.50 477 SER A N 1
ATOM 3383 C CA . SER A 1 477 ? -37.303 -17.799 48.861 1.00 80.50 477 SER A CA 1
ATOM 3384 C C . SER A 1 477 ? -36.201 -18.799 49.243 1.00 80.50 477 SER A C 1
ATOM 3386 O O . SER A 1 477 ? -36.509 -19.924 49.637 1.00 80.50 477 SER A O 1
ATOM 3388 N N . SER A 1 478 ? -34.925 -18.444 49.082 1.00 82.12 478 SER A N 1
ATOM 3389 C CA . SER A 1 478 ? -33.788 -19.341 49.316 1.00 82.12 478 SER A CA 1
ATOM 3390 C C . SER A 1 478 ? -32.916 -18.856 50.471 1.00 82.12 478 SER A C 1
ATOM 3392 O O . SER A 1 478 ? -32.713 -17.655 50.629 1.00 82.12 478 SER A O 1
ATOM 3394 N N . ALA A 1 479 ? -32.370 -19.795 51.250 1.00 85.25 479 ALA A N 1
ATOM 3395 C CA . ALA A 1 479 ? -31.426 -19.527 52.332 1.00 85.25 479 ALA A CA 1
ATOM 3396 C C . ALA A 1 479 ? -30.115 -20.303 52.155 1.00 85.25 479 ALA A C 1
ATOM 3398 O O . ALA A 1 479 ? -30.118 -21.466 51.755 1.00 85.25 479 ALA A O 1
ATOM 3399 N N . THR A 1 480 ? -29.014 -19.668 52.541 1.00 82.81 480 THR A N 1
ATOM 3400 C CA . THR A 1 480 ? -27.654 -20.204 52.517 1.00 82.81 480 THR A CA 1
ATOM 3401 C C . THR A 1 480 ? -27.044 -20.080 53.909 1.00 82.81 480 THR A C 1
ATOM 3403 O O . THR A 1 480 ? -27.029 -18.996 54.494 1.00 82.81 480 THR A O 1
ATOM 3406 N N . ILE A 1 481 ? -26.511 -21.183 54.440 1.00 83.31 481 ILE A N 1
ATOM 3407 C CA . ILE A 1 481 ? -25.743 -21.169 55.688 1.00 83.31 481 ILE A CA 1
ATOM 3408 C C . ILE A 1 481 ? -24.359 -20.593 55.403 1.00 83.31 481 ILE A C 1
ATOM 3410 O O . ILE A 1 481 ? -23.562 -21.190 54.679 1.00 83.31 481 ILE A O 1
ATOM 3414 N N . MET A 1 482 ? -24.091 -19.422 55.972 1.00 76.50 482 MET A N 1
ATOM 3415 C CA . MET A 1 482 ? -22.832 -18.704 55.794 1.00 76.50 482 MET A CA 1
ATOM 3416 C C . MET A 1 482 ? -21.728 -19.252 56.691 1.00 76.50 482 MET A C 1
ATOM 3418 O O . MET A 1 482 ? -20.569 -19.179 56.309 1.00 76.50 482 MET A O 1
ATOM 3422 N N . GLY A 1 483 ? -22.092 -19.813 57.845 1.00 80.00 483 GLY A N 1
ATOM 3423 C CA . GLY A 1 483 ? -21.179 -20.451 58.786 1.00 80.00 483 GLY A CA 1
ATOM 3424 C C . GLY A 1 483 ? -21.579 -20.215 60.236 1.00 80.00 483 GLY A C 1
ATOM 3425 O O . GLY A 1 483 ? -22.558 -19.522 60.523 1.00 80.00 483 GLY A O 1
ATOM 3426 N N . THR A 1 484 ? -20.806 -20.800 61.145 1.00 83.38 484 THR A N 1
ATOM 3427 C CA . THR A 1 484 ? -21.025 -20.753 62.591 1.00 83.38 484 THR A CA 1
ATOM 3428 C C . THR A 1 484 ? -19.778 -20.238 63.295 1.00 83.38 484 THR A C 1
ATOM 3430 O O . THR A 1 484 ? -18.692 -20.797 63.135 1.00 83.38 484 THR A O 1
ATOM 3433 N N . VAL A 1 485 ? -19.940 -19.207 64.120 1.00 80.50 485 VAL A N 1
ATOM 3434 C CA . VAL A 1 485 ? -18.908 -18.714 65.039 1.00 80.50 485 VAL A CA 1
ATOM 3435 C C . VAL A 1 485 ? -19.118 -19.351 66.400 1.00 80.50 485 VAL A C 1
ATOM 3437 O O . VAL A 1 485 ? -20.220 -19.317 66.944 1.00 80.50 485 VAL A O 1
ATOM 3440 N N . SER A 1 486 ? -18.051 -19.900 66.967 1.00 77.31 486 SER A N 1
ATOM 3441 C CA . SER A 1 486 ? -18.044 -20.470 68.317 1.00 77.31 486 SER A CA 1
ATOM 3442 C C . SER A 1 486 ? -16.857 -19.929 69.121 1.00 77.31 486 SER A C 1
ATOM 3444 O O . SER A 1 486 ? -15.973 -19.283 68.563 1.00 77.31 486 SER A O 1
ATOM 3446 N N . GLY A 1 487 ? -16.845 -20.153 70.437 1.00 70.31 487 GLY A N 1
ATOM 3447 C CA . GLY A 1 487 ? -15.742 -19.760 71.324 1.00 70.31 487 GLY A CA 1
ATOM 3448 C C . GLY A 1 487 ? -16.073 -18.600 72.269 1.00 70.31 487 GLY A C 1
ATOM 3449 O O . GLY A 1 487 ? -16.803 -17.666 71.938 1.00 70.31 487 GLY A O 1
ATOM 3450 N N . SER A 1 488 ? -15.511 -18.647 73.479 1.00 65.56 488 SER A N 1
ATOM 3451 C CA . SER A 1 488 ? -15.796 -17.681 74.551 1.00 65.56 488 SER A CA 1
ATOM 3452 C C . SER A 1 488 ? -15.323 -16.253 74.255 1.00 65.56 488 SER A C 1
ATOM 3454 O O . SER A 1 488 ? -15.785 -15.322 74.914 1.00 65.56 488 SER A O 1
ATOM 3456 N N . GLY A 1 489 ? -14.441 -16.067 73.264 1.00 63.78 489 GLY A N 1
ATOM 3457 C CA . GLY A 1 489 ? -13.953 -14.756 72.838 1.00 63.78 489 GLY A CA 1
ATOM 3458 C C . GLY A 1 489 ? -14.999 -13.918 72.100 1.00 63.78 489 GLY A C 1
ATOM 3459 O O . GLY A 1 489 ? -15.049 -12.716 72.324 1.00 63.78 489 GLY A O 1
ATOM 3460 N N . CYS A 1 490 ? -15.859 -14.530 71.275 1.00 63.00 490 CYS A N 1
ATOM 3461 C CA . CYS A 1 490 ? -16.839 -13.801 70.451 1.00 63.00 490 CYS A CA 1
ATOM 3462 C C . CYS A 1 490 ? -18.290 -13.988 70.879 1.00 63.00 490 CYS A C 1
ATOM 3464 O O . CYS A 1 490 ? -19.126 -13.145 70.570 1.00 63.00 490 CYS A O 1
ATOM 3466 N N . VAL A 1 491 ? -18.602 -15.073 71.587 1.00 66.31 491 VAL A N 1
ATOM 3467 C CA . VAL A 1 491 ? -19.985 -15.422 71.940 1.00 66.31 491 VAL A CA 1
ATOM 3468 C C . VAL A 1 491 ? -20.259 -15.223 73.436 1.00 66.31 491 VAL A C 1
ATOM 3470 O O . VAL A 1 491 ? -21.064 -15.931 74.036 1.00 66.31 491 VAL A O 1
ATOM 3473 N N . SER A 1 492 ? -19.540 -14.279 74.056 1.00 62.72 492 SER A N 1
ATOM 3474 C CA . SER A 1 492 ? -19.576 -14.010 75.499 1.00 62.72 492 SER A CA 1
ATOM 3475 C C . SER A 1 492 ? -20.968 -13.579 76.004 1.00 62.72 492 SER A C 1
ATOM 3477 O O . SER A 1 492 ? -21.911 -13.393 75.230 1.00 62.72 492 SER A O 1
ATOM 3479 N N . SER A 1 493 ? -21.091 -13.414 77.329 1.00 59.09 493 SER A N 1
ATOM 3480 C CA . SER A 1 493 ? -22.325 -13.158 78.099 1.00 59.09 493 SER A CA 1
ATOM 3481 C C . SER A 1 493 ? -23.254 -12.068 77.550 1.00 59.09 493 SER A C 1
ATOM 3483 O O . SER A 1 493 ? -24.434 -12.074 77.884 1.00 59.09 493 SER A O 1
ATOM 3485 N N . PHE A 1 494 ? -22.785 -11.177 76.675 1.00 65.12 494 PHE A N 1
ATOM 3486 C CA . PHE A 1 494 ? -23.631 -10.187 76.014 1.00 65.12 494 PHE A CA 1
ATOM 3487 C C . PHE A 1 494 ? -24.792 -10.816 75.230 1.00 65.12 494 PHE A C 1
ATOM 3489 O O . PHE A 1 494 ? -25.933 -10.380 75.368 1.00 65.12 494 PHE A O 1
ATOM 3496 N N . PHE A 1 495 ? -24.535 -11.887 74.468 1.00 68.00 495 PHE A N 1
ATOM 3497 C CA . PHE A 1 495 ? -25.587 -12.507 73.660 1.00 68.00 495 PHE A CA 1
ATOM 3498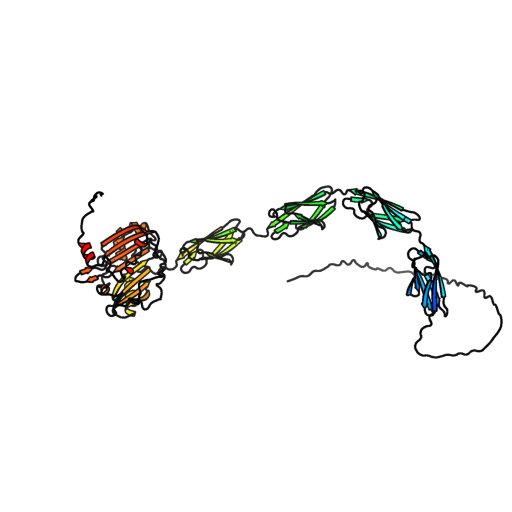 C C . PHE A 1 495 ? -26.657 -13.216 74.493 1.00 68.00 495 PHE A C 1
ATOM 3500 O O . PHE A 1 495 ? -27.787 -13.379 74.036 1.00 68.00 495 PHE A O 1
ATOM 3507 N N . SER A 1 496 ? -26.325 -13.577 75.736 1.00 67.31 496 SER A N 1
ATOM 3508 C CA . SER A 1 496 ? -27.280 -14.172 76.672 1.00 67.31 496 SER A CA 1
ATOM 3509 C C . SER A 1 496 ? -28.348 -13.189 77.165 1.00 67.31 496 SER A C 1
ATOM 3511 O O . SER A 1 496 ? -29.369 -13.624 77.688 1.00 67.31 496 SER A O 1
ATOM 3513 N N . TYR A 1 497 ? -28.149 -11.880 76.963 1.00 73.81 497 TYR A N 1
ATOM 3514 C CA . TYR A 1 497 ? -29.132 -10.851 77.308 1.00 73.81 497 TYR A CA 1
ATOM 3515 C C . TYR A 1 497 ? -30.156 -10.595 76.201 1.00 73.81 497 TYR A C 1
ATOM 3517 O O . TYR A 1 497 ? -31.138 -9.896 76.447 1.00 73.81 497 TYR A O 1
ATOM 3525 N N . PHE A 1 498 ? -29.964 -11.126 74.990 1.00 80.12 498 PHE A N 1
ATOM 3526 C CA . PHE A 1 498 ? -30.951 -10.955 73.928 1.00 80.12 498 PHE A CA 1
ATOM 3527 C C . PHE A 1 498 ? -32.215 -11.759 74.222 1.00 80.12 498 PHE A C 1
ATOM 3529 O O . PHE A 1 498 ? -32.174 -12.957 74.495 1.00 80.12 498 PHE A O 1
ATOM 3536 N N . THR A 1 499 ? -33.364 -11.099 74.105 1.00 81.19 499 THR A N 1
ATOM 3537 C CA . THR A 1 499 ? -34.680 -11.720 74.311 1.00 81.19 499 THR A CA 1
ATOM 3538 C C . THR A 1 499 ? -35.203 -12.429 73.059 1.00 81.19 499 THR A C 1
ATOM 3540 O O . THR A 1 499 ? -36.217 -13.125 73.117 1.00 81.19 499 THR A O 1
ATOM 3543 N N . GLY A 1 500 ? -34.489 -12.293 71.935 1.00 82.00 500 GLY A N 1
ATOM 3544 C CA . GLY A 1 500 ? -34.831 -12.874 70.643 1.00 82.00 500 GLY A CA 1
ATOM 3545 C C . GLY A 1 500 ? -35.873 -12.072 69.860 1.00 82.00 500 GLY A C 1
ATOM 3546 O O . GLY A 1 500 ? -36.651 -11.283 70.396 1.00 82.00 500 GLY A O 1
ATOM 3547 N N . LEU A 1 501 ? -35.888 -12.272 68.544 1.00 83.25 501 LEU A N 1
ATOM 3548 C CA . LEU A 1 501 ? -36.848 -11.660 67.628 1.00 83.25 501 LEU A CA 1
ATOM 3549 C C . LEU A 1 501 ? -38.158 -12.460 67.653 1.00 83.25 501 LEU A C 1
ATOM 3551 O O . LEU A 1 501 ? -38.397 -13.315 66.797 1.00 83.25 501 LEU A O 1
ATOM 3555 N N . GLY A 1 502 ? -38.997 -12.203 68.659 1.00 71.75 502 GLY A N 1
ATOM 3556 C CA . GLY A 1 502 ? -40.290 -12.865 68.870 1.00 71.75 502 GLY A CA 1
ATOM 3557 C C . GLY A 1 502 ? -41.405 -12.451 67.895 1.00 71.75 502 GLY A C 1
ATOM 3558 O O . GLY A 1 502 ? -41.163 -11.893 66.820 1.00 71.75 502 GLY A O 1
ATOM 3559 N N . SER A 1 503 ? -42.649 -12.763 68.264 1.00 73.56 503 SER A N 1
ATOM 3560 C CA . SER A 1 503 ? -43.867 -12.271 67.601 1.00 73.56 503 SER A CA 1
ATOM 3561 C C . SER A 1 503 ? -44.181 -10.828 68.016 1.00 73.56 503 SER A C 1
ATOM 3563 O O . SER A 1 503 ? -43.869 -10.440 69.138 1.00 73.56 503 SER A O 1
ATOM 3565 N N . GLY A 1 504 ? -44.840 -10.048 67.152 1.00 82.06 504 GLY A N 1
ATOM 3566 C CA . GLY A 1 504 ? -45.219 -8.656 67.458 1.00 82.06 504 GLY A CA 1
ATOM 3567 C C . GLY A 1 504 ? -44.172 -7.604 67.074 1.00 82.06 504 GLY A C 1
ATOM 3568 O O . GLY A 1 504 ? -44.171 -6.511 67.633 1.00 82.06 504 GLY A O 1
ATOM 3569 N N . ILE A 1 505 ? -43.281 -7.940 66.138 1.00 90.12 505 ILE A N 1
ATOM 3570 C CA . ILE A 1 505 ? -42.385 -6.982 65.486 1.00 90.12 505 ILE A CA 1
ATOM 3571 C C . ILE A 1 505 ? -43.060 -6.485 64.206 1.00 90.12 505 ILE A C 1
ATOM 3573 O O . ILE A 1 505 ? -43.544 -7.302 63.420 1.00 90.12 505 ILE A O 1
ATOM 3577 N N . ILE A 1 506 ? -43.099 -5.168 64.006 1.00 93.62 506 ILE A N 1
ATOM 3578 C CA . ILE A 1 506 ? -43.572 -4.568 62.759 1.00 93.62 506 ILE A CA 1
ATOM 3579 C C . ILE A 1 506 ? -42.638 -4.941 61.605 1.00 93.62 506 ILE A C 1
ATOM 3581 O O . ILE A 1 506 ? -41.424 -5.056 61.785 1.00 93.62 506 ILE A O 1
ATOM 3585 N N . ASP A 1 507 ? -43.212 -5.141 60.423 1.00 94.12 507 ASP A N 1
ATOM 3586 C CA . ASP A 1 507 ? -42.448 -5.525 59.238 1.00 94.12 507 ASP A CA 1
ATOM 3587 C C . ASP A 1 507 ? -41.533 -4.388 58.756 1.00 94.12 507 ASP A C 1
ATOM 3589 O O . ASP A 1 507 ? -41.767 -3.214 59.055 1.00 94.12 507 ASP A O 1
ATOM 3593 N N . SER A 1 508 ? -40.514 -4.723 57.968 1.00 92.75 508 SER A N 1
ATOM 3594 C CA . SER A 1 508 ? -39.569 -3.744 57.419 1.00 92.75 508 SER A CA 1
ATOM 3595 C C . SER A 1 508 ? -40.255 -2.703 56.524 1.00 92.75 508 SER A C 1
ATOM 3597 O O . SER A 1 508 ? -39.871 -1.538 56.528 1.00 92.75 508 SER A O 1
ATOM 3599 N N . THR A 1 509 ? -41.329 -3.085 55.828 1.00 92.75 509 THR A N 1
ATOM 3600 C CA . THR A 1 509 ? -42.184 -2.188 55.025 1.00 92.75 509 THR A CA 1
ATOM 3601 C C . THR A 1 509 ? -42.943 -1.173 55.888 1.00 92.75 509 THR A C 1
ATOM 3603 O O . THR A 1 509 ? -43.043 0.007 55.544 1.00 92.75 509 THR A O 1
ATOM 3606 N N . ALA A 1 510 ? -43.436 -1.597 57.054 1.00 92.56 510 ALA A N 1
ATOM 3607 C CA . ALA A 1 510 ? -44.085 -0.715 58.020 1.00 92.56 510 ALA A CA 1
ATOM 3608 C C . ALA A 1 510 ? -43.070 0.222 58.692 1.00 92.56 510 ALA A C 1
ATOM 3610 O O . ALA A 1 510 ? -43.374 1.393 58.912 1.00 92.56 510 ALA A O 1
ATOM 3611 N N . ALA A 1 511 ? -41.856 -0.265 58.967 1.00 92.00 511 ALA A N 1
ATOM 3612 C CA . ALA A 1 511 ? -40.769 0.551 59.498 1.00 92.00 511 ALA A CA 1
ATOM 3613 C C . ALA A 1 511 ? -40.319 1.621 58.486 1.00 92.00 511 ALA A C 1
ATOM 3615 O O . ALA A 1 511 ? -40.166 2.782 58.859 1.00 92.00 511 ALA A O 1
ATOM 3616 N N . ALA A 1 512 ? -40.217 1.264 57.201 1.00 91.62 512 ALA A N 1
ATOM 3617 C CA . ALA A 1 512 ? -39.970 2.210 56.113 1.00 91.62 512 ALA A CA 1
ATOM 3618 C C . ALA A 1 512 ? -41.087 3.263 56.002 1.00 91.62 512 ALA A C 1
ATOM 3620 O O . ALA A 1 512 ? -40.831 4.460 55.921 1.00 91.62 512 ALA A O 1
ATOM 3621 N N . THR A 1 513 ? -42.348 2.835 56.106 1.00 92.62 513 THR A N 1
ATOM 3622 C CA . THR A 1 513 ? -43.498 3.756 56.095 1.00 92.62 513 THR A CA 1
ATOM 3623 C C . THR A 1 513 ? -43.461 4.731 57.277 1.00 92.62 513 THR A C 1
ATOM 3625 O O . THR A 1 513 ? -43.797 5.903 57.117 1.00 92.62 513 THR A O 1
ATOM 3628 N N . ALA A 1 514 ? -43.030 4.279 58.459 1.00 92.44 514 ALA A N 1
ATOM 3629 C CA . ALA A 1 514 ? -42.949 5.116 59.655 1.00 92.44 514 ALA A CA 1
ATOM 3630 C C . ALA A 1 514 ? -41.949 6.277 59.515 1.00 92.44 514 ALA A C 1
ATOM 3632 O O . ALA A 1 514 ? -42.147 7.320 60.138 1.00 92.44 514 ALA A O 1
ATOM 3633 N N . ILE A 1 515 ? -40.904 6.116 58.695 1.00 93.31 515 ILE A N 1
ATOM 3634 C CA . ILE A 1 515 ? -39.879 7.144 58.467 1.00 93.31 515 ILE A CA 1
ATOM 3635 C C . ILE A 1 515 ? -40.122 7.990 57.211 1.00 93.31 515 ILE A C 1
ATOM 3637 O O . ILE A 1 515 ? -39.378 8.944 57.003 1.00 93.31 515 ILE A O 1
ATOM 3641 N N . ALA A 1 516 ? -41.169 7.708 56.426 1.00 91.44 516 ALA A N 1
ATOM 3642 C CA . ALA A 1 516 ? -41.428 8.339 55.125 1.00 91.44 516 ALA A CA 1
ATOM 3643 C C . ALA A 1 516 ? -41.481 9.884 55.172 1.00 91.44 516 ALA A C 1
ATOM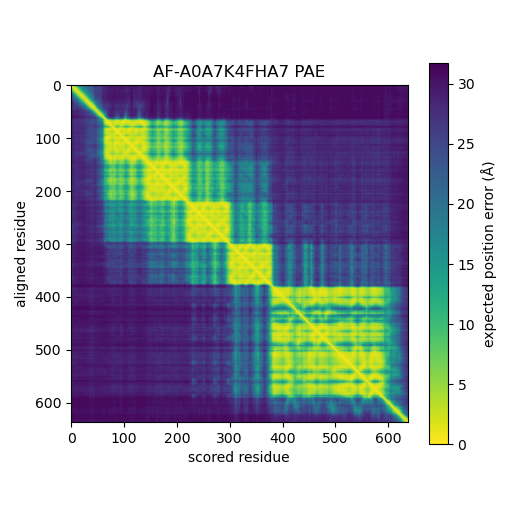 3645 O O . ALA A 1 516 ? -41.092 10.585 54.238 1.00 91.44 516 ALA A O 1
ATOM 3646 N N . SER A 1 517 ? -41.981 10.462 56.271 1.00 90.38 517 SER A N 1
ATOM 3647 C CA . SER A 1 517 ? -41.989 11.921 56.459 1.00 90.38 517 SER A CA 1
ATOM 3648 C C . SER A 1 517 ? -40.604 12.497 56.753 1.00 90.38 517 SER A C 1
ATOM 3650 O O . SER A 1 517 ? -40.356 13.670 56.482 1.00 90.38 517 SER A O 1
ATOM 3652 N N . ASN A 1 518 ? -39.714 11.687 57.321 1.00 91.06 518 ASN A N 1
ATOM 3653 C CA . ASN A 1 518 ? -38.391 12.084 57.786 1.00 91.06 518 ASN A CA 1
ATOM 3654 C C . ASN A 1 518 ? -37.335 11.928 56.682 1.00 91.06 518 ASN A C 1
ATOM 3656 O O . ASN A 1 518 ? -36.408 12.733 56.626 1.00 91.06 518 ASN A O 1
ATOM 3660 N N . ASP A 1 519 ? -37.473 10.929 55.808 1.00 89.19 519 ASP A N 1
ATOM 3661 C CA . ASP A 1 519 ? -36.507 10.594 54.753 1.00 89.19 519 ASP A CA 1
ATOM 3662 C C . ASP A 1 519 ? -36.862 11.170 53.368 1.00 89.19 519 ASP A C 1
ATOM 3664 O O . ASP A 1 519 ? -35.988 11.245 52.505 1.00 89.19 519 ASP A O 1
ATOM 3668 N N . SER A 1 520 ? -38.108 11.613 53.146 1.00 88.50 520 SER A N 1
ATOM 3669 C CA . SER A 1 520 ? -38.620 12.027 51.826 1.00 88.50 520 SER A CA 1
ATOM 3670 C C . SER A 1 520 ? -37.709 12.990 51.059 1.00 88.50 520 SER A C 1
ATOM 3672 O O . SER A 1 520 ? -37.458 12.798 49.868 1.00 88.50 520 SER A O 1
ATOM 3674 N N . ALA A 1 521 ? -37.165 14.007 51.733 1.00 87.56 521 ALA A N 1
ATOM 3675 C CA . ALA A 1 521 ? -36.237 14.959 51.125 1.00 87.56 521 ALA A CA 1
ATOM 3676 C C . ALA A 1 521 ? -34.903 14.306 50.727 1.00 87.56 521 ALA A C 1
ATOM 3678 O O . ALA A 1 521 ? -34.334 14.637 49.687 1.00 87.56 521 ALA A O 1
ATOM 3679 N N . TYR A 1 522 ? -34.410 13.365 51.536 1.00 87.50 522 TYR A N 1
ATOM 3680 C CA . TYR A 1 522 ? -33.174 12.642 51.264 1.00 87.50 522 TYR A CA 1
ATOM 3681 C C . TYR A 1 522 ? -33.343 11.682 50.084 1.00 87.50 522 TYR A C 1
ATOM 3683 O O . TYR A 1 522 ? -32.528 11.716 49.164 1.00 87.50 522 TYR A O 1
ATOM 3691 N N . VAL A 1 523 ? -34.408 10.873 50.082 1.00 85.25 523 VAL A N 1
ATOM 3692 C CA . VAL A 1 523 ? -34.695 9.894 49.020 1.00 85.25 523 VAL A CA 1
ATOM 3693 C C . VAL A 1 523 ? -34.943 10.594 47.681 1.00 85.25 523 VAL A C 1
ATOM 3695 O O . VAL A 1 523 ? -34.440 10.145 46.653 1.00 85.25 523 VAL A O 1
ATOM 3698 N N . ALA A 1 524 ? -35.643 11.735 47.685 1.00 84.19 524 ALA A N 1
ATOM 3699 C CA . ALA A 1 524 ? -35.845 12.540 46.480 1.00 84.19 524 ALA A CA 1
ATOM 3700 C C . ALA A 1 524 ? -34.531 13.123 45.926 1.00 84.19 524 ALA A C 1
ATOM 3702 O O . ALA A 1 524 ? -34.349 13.186 44.711 1.00 84.19 524 ALA A O 1
ATOM 3703 N N . ALA A 1 525 ? -33.612 13.541 46.803 1.00 84.00 525 ALA A N 1
ATOM 3704 C CA . ALA A 1 525 ? -32.313 14.084 46.403 1.00 84.00 525 ALA A CA 1
ATOM 3705 C C . ALA A 1 525 ? -31.303 13.000 45.984 1.00 84.00 525 ALA A C 1
ATOM 3707 O O . ALA A 1 525 ? -30.397 13.277 45.198 1.00 84.00 525 ALA A O 1
ATOM 3708 N N . HIS A 1 526 ? -31.454 11.773 46.487 1.00 82.50 526 HIS A N 1
ATOM 3709 C CA . HIS A 1 526 ? -30.505 10.678 46.287 1.00 82.50 526 HIS A CA 1
ATOM 3710 C C . HIS A 1 526 ? -31.221 9.391 45.838 1.00 82.50 526 HIS A C 1
ATOM 3712 O O . HIS A 1 526 ? -31.215 8.393 46.562 1.00 82.50 526 HIS A O 1
ATOM 3718 N N . PRO A 1 527 ? -31.801 9.362 44.622 1.00 76.50 527 PRO A N 1
ATOM 3719 C CA . PRO A 1 527 ? -32.563 8.210 44.128 1.00 76.50 527 PRO A CA 1
ATOM 3720 C C . PRO A 1 527 ? -31.713 6.943 43.928 1.00 76.50 527 PRO A C 1
ATOM 3722 O O . PRO A 1 527 ? -32.263 5.872 43.702 1.00 76.50 527 PRO A O 1
ATOM 3725 N N . SER A 1 528 ? -30.384 7.057 43.997 1.00 72.81 528 SER A N 1
ATOM 3726 C CA . SER A 1 528 ? -29.407 5.967 43.886 1.00 72.81 528 SER A CA 1
ATOM 3727 C C . SER A 1 528 ? -28.727 5.606 45.216 1.00 72.81 528 SER A C 1
ATOM 3729 O O . SER A 1 528 ? -27.703 4.914 45.216 1.00 72.81 528 SER A O 1
ATOM 3731 N N . ALA A 1 529 ? -29.243 6.093 46.350 1.00 77.25 529 ALA A N 1
ATOM 3732 C CA . ALA A 1 529 ? -28.731 5.715 47.662 1.00 77.25 529 ALA A CA 1
ATOM 3733 C C . ALA A 1 529 ? -28.973 4.220 47.929 1.00 77.25 529 ALA A C 1
ATOM 3735 O O . ALA A 1 529 ? -30.052 3.699 47.660 1.00 77.25 529 ALA A O 1
ATOM 3736 N N . SER A 1 530 ? -27.972 3.540 48.484 1.00 80.19 530 SER A N 1
ATOM 3737 C CA . SER A 1 530 ? -28.139 2.191 49.030 1.00 80.19 530 SER A CA 1
ATOM 3738 C C . SER A 1 530 ? -28.967 2.254 50.312 1.00 80.19 530 SER A C 1
ATOM 3740 O O . SER A 1 530 ? -28.858 3.230 51.055 1.00 80.19 530 SER A O 1
ATOM 3742 N N . ALA A 1 531 ? -29.758 1.217 50.585 1.00 82.75 531 ALA A N 1
ATOM 3743 C CA . ALA A 1 531 ? -30.556 1.106 51.803 1.00 82.75 531 ALA A CA 1
ATOM 3744 C C . ALA A 1 531 ? -30.156 -0.104 52.641 1.00 82.75 531 ALA A C 1
ATOM 3746 O O . ALA A 1 531 ? -30.011 -1.202 52.097 1.00 82.75 531 ALA A O 1
ATOM 3747 N N . SER A 1 532 ? -30.095 0.089 53.956 1.00 84.62 532 SER A N 1
ATOM 3748 C CA . SER A 1 532 ? -29.986 -0.990 54.929 1.00 84.62 532 SER A CA 1
ATOM 3749 C C . SER A 1 532 ? -31.084 -0.897 55.991 1.00 84.62 532 SER A C 1
ATOM 3751 O O . SER A 1 532 ? -31.456 0.183 56.450 1.00 84.62 532 SER A O 1
ATOM 3753 N N . TYR A 1 533 ? -31.626 -2.055 56.362 1.00 87.25 533 TYR A N 1
ATOM 3754 C CA . TYR A 1 533 ? -32.666 -2.209 57.376 1.00 87.25 533 TYR A CA 1
ATOM 3755 C C . TYR A 1 533 ? -32.185 -3.207 58.421 1.00 87.25 533 TYR A C 1
ATOM 3757 O O . TYR A 1 533 ? -32.156 -4.412 58.178 1.00 87.25 533 TYR A O 1
ATOM 3765 N N . ILE A 1 534 ? -31.806 -2.717 59.592 1.00 87.81 534 ILE A N 1
ATOM 3766 C CA . ILE A 1 534 ? -31.191 -3.508 60.653 1.00 87.81 534 ILE A CA 1
ATOM 3767 C C . ILE A 1 534 ? -32.194 -3.662 61.792 1.00 87.81 534 ILE A C 1
ATOM 3769 O O . ILE A 1 534 ? -32.551 -2.695 62.448 1.00 87.81 534 ILE A O 1
ATOM 3773 N N . LEU A 1 535 ? -32.648 -4.880 62.059 1.00 88.31 535 LEU A N 1
ATOM 3774 C CA . LEU A 1 535 ? -33.483 -5.196 63.211 1.00 88.31 535 LEU A CA 1
ATOM 3775 C C . LEU A 1 535 ? -32.652 -5.888 64.282 1.00 88.31 535 LEU A C 1
ATOM 3777 O O . LEU A 1 535 ? -32.126 -6.981 64.057 1.00 88.31 535 LEU A O 1
ATOM 3781 N N . THR A 1 536 ? -32.611 -5.291 65.467 1.00 84.62 536 THR A N 1
ATOM 3782 C CA . THR A 1 536 ? -31.969 -5.871 66.652 1.00 84.62 536 THR A CA 1
ATOM 3783 C C . THR A 1 536 ? -33.020 -6.335 67.656 1.00 84.62 536 THR A C 1
ATOM 3785 O O . THR A 1 536 ? -34.055 -5.687 67.841 1.00 84.62 536 THR A O 1
ATOM 3788 N N . SER A 1 537 ? -32.809 -7.495 68.288 1.00 83.69 537 SER A N 1
ATOM 3789 C CA . SER A 1 537 ? -33.739 -7.964 69.316 1.00 83.69 537 SER A CA 1
ATOM 3790 C C . SER A 1 537 ? -33.628 -7.145 70.594 1.00 83.69 537 SER A C 1
ATOM 3792 O O . SER A 1 537 ? -32.603 -6.522 70.860 1.00 83.69 537 SER A O 1
ATOM 3794 N N . GLY A 1 538 ? -34.671 -7.207 71.422 1.00 80.25 538 GLY A N 1
ATOM 3795 C CA . GLY A 1 538 ? -34.630 -6.600 72.744 1.00 80.25 538 GLY A CA 1
ATOM 3796 C C . GLY A 1 538 ? -33.517 -7.187 73.614 1.00 80.25 538 GLY A C 1
ATOM 3797 O O . GLY A 1 538 ? -33.037 -8.301 73.385 1.00 80.25 538 GLY A O 1
ATOM 3798 N N . LEU A 1 539 ? -33.130 -6.427 74.632 1.00 79.62 539 LEU A N 1
ATOM 3799 C CA . LEU A 1 539 ? -32.136 -6.822 75.627 1.00 79.62 539 LEU A CA 1
ATOM 3800 C C . LEU A 1 539 ? -32.784 -6.846 77.008 1.00 79.62 539 LEU A C 1
ATOM 3802 O O . LEU A 1 539 ? -33.557 -5.948 77.340 1.00 79.62 539 LEU A O 1
ATOM 3806 N N . SER A 1 540 ? -32.443 -7.838 77.827 1.00 77.56 540 SER A N 1
ATOM 3807 C CA . SER A 1 540 ? -32.817 -7.889 79.236 1.00 77.56 540 SER A CA 1
ATOM 3808 C C . SER A 1 540 ? -31.608 -8.215 80.103 1.00 77.56 540 SER A C 1
ATOM 3810 O O . SER A 1 540 ? -30.996 -9.272 79.967 1.00 77.56 540 SER A O 1
ATOM 3812 N N . PHE A 1 541 ? -31.263 -7.298 81.005 1.00 73.19 541 PHE A N 1
ATOM 3813 C CA . PHE A 1 541 ? -30.172 -7.477 81.959 1.00 73.19 541 PHE A CA 1
ATOM 3814 C C . PHE A 1 541 ? -30.482 -6.727 83.257 1.00 73.19 541 PHE A C 1
ATOM 3816 O O . PHE A 1 541 ? -30.947 -5.590 83.238 1.00 73.19 541 PHE A O 1
ATOM 3823 N N . SER A 1 542 ? -30.230 -7.359 84.406 1.00 73.56 542 SER A N 1
ATOM 3824 C CA . SER A 1 542 ? -30.302 -6.724 85.735 1.00 73.56 542 SER A CA 1
ATOM 3825 C C . SER A 1 542 ? -31.590 -5.919 86.028 1.00 73.56 542 SER A C 1
ATOM 3827 O O . SER A 1 542 ? -31.535 -4.884 86.689 1.00 73.56 542 SER A O 1
ATOM 3829 N N . GLY A 1 543 ? -32.751 -6.377 85.539 1.00 72.44 543 GLY A N 1
ATOM 3830 C CA . GLY A 1 543 ? -34.051 -5.713 85.736 1.00 72.44 543 GLY A CA 1
ATOM 3831 C C . GLY A 1 543 ? -34.399 -4.624 84.710 1.00 72.44 543 GLY A C 1
ATOM 3832 O O . GLY A 1 543 ? -35.523 -4.127 84.718 1.00 72.44 543 GLY A O 1
ATOM 3833 N N . TYR A 1 544 ? -33.486 -4.293 83.794 1.00 73.25 544 TYR A N 1
ATOM 3834 C CA . TYR A 1 544 ? -33.738 -3.404 82.661 1.00 73.25 544 TYR A CA 1
ATOM 3835 C C . TYR A 1 544 ? -34.184 -4.207 81.436 1.00 73.25 544 TYR A C 1
ATOM 3837 O O . TYR A 1 544 ? -33.680 -5.303 81.183 1.00 73.25 544 TYR A O 1
ATOM 3845 N N . SER A 1 545 ? -35.126 -3.655 80.665 1.00 75.94 545 SER A N 1
ATOM 3846 C CA . SER A 1 545 ? -35.580 -4.226 79.394 1.00 75.94 545 SER A CA 1
ATOM 3847 C C . SER A 1 545 ? -35.564 -3.157 78.309 1.00 75.94 545 SER A C 1
ATOM 3849 O O . SER A 1 545 ? -36.245 -2.138 78.424 1.00 75.94 545 SER A O 1
ATOM 3851 N N . VAL A 1 546 ? -34.819 -3.413 77.238 1.00 79.81 546 VAL A N 1
ATOM 3852 C CA . VAL A 1 546 ? -34.800 -2.597 76.021 1.00 79.81 546 VAL A CA 1
ATOM 3853 C C . VAL A 1 546 ? -35.678 -3.285 74.982 1.00 79.81 546 VAL A C 1
ATOM 3855 O O . VAL A 1 546 ? -35.589 -4.498 74.789 1.00 79.81 546 VAL A O 1
ATOM 3858 N N . SER A 1 547 ? -36.574 -2.524 74.355 1.00 82.06 547 SER A N 1
ATOM 3859 C CA . SER A 1 547 ? -37.421 -3.038 73.272 1.00 82.06 547 SER A CA 1
ATOM 3860 C C . SER A 1 547 ? -36.593 -3.275 72.004 1.00 82.06 547 SER A C 1
ATOM 3862 O O . SER A 1 547 ? -35.602 -2.574 71.813 1.00 82.06 547 SER A O 1
ATOM 3864 N N . PRO A 1 548 ? -36.992 -4.211 71.127 1.00 87.44 548 PRO A N 1
ATOM 3865 C CA . PRO A 1 548 ? -36.366 -4.347 69.815 1.00 87.44 548 PRO A CA 1
ATOM 3866 C C . PRO A 1 548 ? -36.505 -3.048 69.004 1.00 87.44 548 PRO A C 1
ATOM 3868 O O . PRO A 1 548 ? -37.508 -2.334 69.124 1.00 87.44 548 PRO A O 1
ATOM 3871 N N . GLU A 1 549 ? -35.516 -2.757 68.165 1.00 87.56 549 GLU A N 1
ATOM 3872 C CA . GLU A 1 549 ? -35.428 -1.516 67.389 1.00 87.56 549 GLU A CA 1
ATOM 3873 C C . GLU A 1 549 ? -34.977 -1.800 65.951 1.00 87.56 549 GLU A C 1
ATOM 3875 O O . GLU A 1 549 ? -34.104 -2.641 65.710 1.00 87.56 549 GLU A O 1
ATOM 3880 N N . TRP A 1 550 ? -35.615 -1.106 65.008 1.00 89.50 550 TRP A N 1
ATOM 3881 C CA . TRP A 1 550 ? -35.190 -0.981 63.620 1.00 89.50 550 TRP A CA 1
ATOM 3882 C C . TRP A 1 550 ? -34.244 0.207 63.494 1.00 89.50 550 TRP A C 1
ATOM 3884 O O . TRP A 1 550 ? -34.605 1.320 63.866 1.00 89.50 550 TRP A O 1
ATOM 3894 N N . ASP A 1 551 ? -33.083 -0.033 62.914 1.00 86.81 551 ASP A N 1
ATOM 3895 C CA . ASP A 1 551 ? -32.109 0.967 62.515 1.00 86.81 551 ASP A CA 1
ATOM 3896 C C . ASP A 1 551 ? -32.039 0.984 60.979 1.00 86.81 551 ASP A C 1
ATOM 3898 O O . ASP A 1 551 ? -31.682 -0.009 60.341 1.00 86.81 551 ASP A O 1
ATOM 3902 N N . ILE A 1 552 ? -32.493 2.082 60.379 1.00 88.31 552 ILE A N 1
ATOM 3903 C CA . ILE A 1 552 ? -32.690 2.225 58.933 1.00 88.31 552 ILE A CA 1
ATOM 3904 C C . ILE A 1 552 ? -31.699 3.251 58.405 1.00 88.31 552 ILE A C 1
ATOM 3906 O O . ILE A 1 552 ? -31.694 4.391 58.874 1.00 88.31 552 ILE A O 1
ATOM 3910 N N . HIS A 1 553 ? -30.901 2.869 57.406 1.00 85.94 553 HIS A N 1
ATOM 3911 C CA . HIS A 1 553 ? -29.911 3.752 56.793 1.00 85.94 553 HIS A CA 1
ATOM 3912 C C . HIS A 1 553 ? -30.127 3.879 55.291 1.00 85.94 553 HIS A C 1
ATOM 3914 O O . HIS A 1 553 ? -30.322 2.881 54.598 1.00 85.94 553 HIS A O 1
ATOM 3920 N N . PHE A 1 554 ? -29.992 5.099 54.774 1.00 86.44 554 PHE A N 1
ATOM 3921 C CA . PHE A 1 554 ? -29.855 5.367 53.345 1.00 86.44 554 PHE A CA 1
ATOM 3922 C C . PHE A 1 554 ? -28.563 6.120 53.090 1.00 86.44 554 PHE A C 1
ATOM 3924 O O . PHE A 1 554 ? -28.359 7.191 53.655 1.00 86.44 554 PHE A O 1
ATOM 3931 N N . THR A 1 555 ? -27.699 5.606 52.218 1.00 82.31 555 THR A N 1
ATOM 3932 C CA . THR A 1 555 ? -26.391 6.215 51.979 1.00 82.31 555 THR A CA 1
ATOM 3933 C C . THR A 1 555 ? -25.995 6.252 50.509 1.00 82.31 555 THR A C 1
ATOM 3935 O O . THR A 1 555 ? -26.200 5.299 49.762 1.00 82.31 555 THR A O 1
ATOM 3938 N N . THR A 1 556 ? -25.362 7.350 50.091 1.00 83.25 556 THR A N 1
ATOM 3939 C CA . THR A 1 556 ? -24.674 7.445 48.791 1.00 83.25 556 THR A CA 1
ATOM 3940 C C . THR A 1 556 ? -23.211 7.016 48.860 1.00 83.25 556 THR A C 1
ATOM 3942 O O . THR A 1 556 ? -22.499 7.079 47.859 1.00 83.25 556 THR A O 1
ATOM 3945 N N . CYS A 1 557 ? -22.741 6.595 50.035 1.00 75.75 557 CYS A N 1
ATOM 3946 C CA . CYS A 1 557 ? -21.370 6.156 50.214 1.00 75.75 557 CYS A CA 1
ATOM 3947 C C . CYS A 1 557 ? -21.089 4.813 49.544 1.00 75.75 557 CYS A C 1
ATOM 3949 O O . CYS A 1 557 ? -21.916 3.903 49.556 1.00 75.75 557 CYS A O 1
ATOM 3951 N N . ASN A 1 558 ? -19.872 4.682 49.010 1.00 69.56 558 ASN A N 1
ATOM 3952 C CA . ASN A 1 558 ? -19.386 3.419 48.472 1.00 69.56 558 ASN A CA 1
ATOM 3953 C C . ASN A 1 558 ? -19.257 2.388 49.613 1.00 69.56 558 ASN A C 1
ATOM 3955 O O . ASN A 1 558 ? -18.528 2.655 50.575 1.00 69.56 558 ASN A O 1
ATOM 3959 N N . PRO A 1 559 ? -19.897 1.207 49.512 1.00 60.47 559 PRO A N 1
ATOM 3960 C CA . PRO A 1 559 ? -19.833 0.181 50.552 1.00 60.47 559 PRO A CA 1
ATOM 3961 C C . PRO A 1 559 ? -18.424 -0.413 50.738 1.00 60.47 559 PRO A C 1
ATOM 3963 O O . PRO A 1 559 ? -18.124 -0.956 51.797 1.00 60.47 559 PRO A O 1
ATOM 3966 N N . ASN A 1 560 ? -17.522 -0.261 49.760 1.00 60.88 560 ASN A N 1
ATOM 3967 C CA . ASN A 1 560 ? -16.116 -0.675 49.868 1.00 60.88 560 ASN A CA 1
ATOM 3968 C C . ASN A 1 560 ? -15.205 0.400 50.510 1.00 60.88 560 ASN A C 1
ATOM 3970 O O . ASN A 1 560 ? -13.994 0.207 50.609 1.00 60.88 560 ASN A O 1
ATOM 3974 N N . GLY A 1 561 ? -15.774 1.520 50.969 1.00 61.12 561 GLY A N 1
ATOM 3975 C CA . GLY A 1 561 ? -15.055 2.615 51.622 1.00 61.12 561 GLY A CA 1
ATOM 3976 C C . GLY A 1 561 ? -14.478 3.664 50.662 1.00 61.12 561 GLY A C 1
ATOM 3977 O O . GLY A 1 561 ? -14.406 3.479 49.448 1.00 61.12 561 GLY A O 1
ATOM 3978 N N . GLY A 1 562 ? -14.063 4.799 51.238 1.00 65.38 562 GLY A N 1
ATOM 3979 C CA . GLY A 1 562 ? -13.488 5.940 50.514 1.00 65.38 562 GLY A CA 1
ATOM 3980 C C . GLY A 1 562 ? -14.517 6.926 49.942 1.00 65.38 562 GLY A C 1
ATOM 3981 O O . GLY A 1 562 ? -15.691 6.610 49.773 1.00 65.38 562 GLY A O 1
ATOM 3982 N N . GLY A 1 563 ? -14.063 8.151 49.661 1.00 72.56 563 GLY A N 1
ATOM 3983 C CA . GLY A 1 563 ? -14.882 9.221 49.077 1.00 72.56 563 GLY A CA 1
ATOM 3984 C C . GLY A 1 563 ? -15.715 10.030 50.078 1.00 72.56 563 GLY A C 1
ATOM 3985 O O . GLY A 1 563 ? -15.582 9.895 51.299 1.00 72.56 563 GLY A O 1
ATOM 3986 N N . THR A 1 564 ? -16.559 10.906 49.537 1.00 77.44 564 THR A N 1
ATOM 3987 C CA . THR A 1 564 ? -17.543 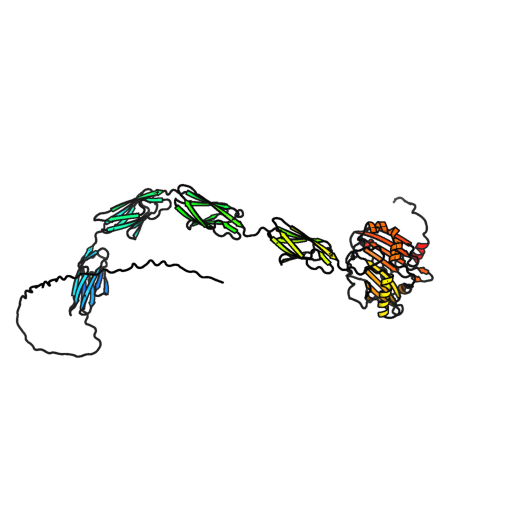11.706 50.272 1.00 77.44 564 THR A CA 1
ATOM 3988 C C . THR A 1 564 ? -18.953 11.276 49.887 1.00 77.44 564 THR A C 1
ATOM 3990 O O . THR A 1 564 ? -19.206 10.907 48.742 1.00 77.44 564 THR A O 1
ATOM 3993 N N . GLY A 1 565 ? -19.878 11.321 50.840 1.00 81.88 565 GLY A N 1
ATOM 3994 C CA . GLY A 1 565 ? -21.268 10.950 50.616 1.00 81.88 565 GLY A CA 1
ATOM 3995 C C . GLY A 1 565 ? -22.196 11.547 51.662 1.00 81.88 565 GLY A C 1
ATOM 3996 O O . GLY A 1 565 ? -21.773 12.262 52.575 1.00 81.88 565 GLY A O 1
ATOM 3997 N N . SER A 1 566 ? -23.479 11.266 51.497 1.00 83.88 566 SER A N 1
ATOM 3998 C CA . SER A 1 566 ? -24.549 11.706 52.387 1.00 83.88 566 SER A CA 1
ATOM 3999 C C . SER A 1 566 ? -25.209 10.476 53.000 1.00 83.88 566 SER A C 1
ATOM 4001 O O . SER A 1 566 ? -25.285 9.431 52.351 1.00 83.88 566 SER A O 1
ATOM 4003 N N . ASN A 1 567 ? -25.711 10.587 54.226 1.00 84.69 567 ASN A N 1
ATOM 4004 C CA . ASN A 1 567 ? -26.392 9.501 54.925 1.00 84.69 567 ASN A CA 1
ATOM 4005 C C . ASN A 1 567 ? -27.652 10.010 55.636 1.00 84.69 567 ASN A C 1
ATOM 4007 O O . ASN A 1 567 ? -27.661 11.109 56.196 1.00 84.69 567 ASN A O 1
ATOM 4011 N N . PHE A 1 568 ? -28.689 9.189 55.635 1.00 86.38 568 PHE A N 1
ATOM 4012 C CA . PHE A 1 568 ? -29.864 9.310 56.477 1.00 86.38 568 PHE A CA 1
ATOM 4013 C C . PHE A 1 568 ? -29.916 8.098 57.405 1.00 86.38 568 PHE A C 1
ATOM 4015 O O . PHE A 1 568 ? -29.844 6.975 56.922 1.00 86.38 568 PHE A O 1
ATOM 4022 N N . THR A 1 569 ? -30.088 8.318 58.707 1.00 86.19 569 THR A N 1
ATOM 4023 C CA . THR A 1 569 ? -30.262 7.248 59.700 1.00 86.19 569 THR A CA 1
ATOM 4024 C C . THR A 1 569 ? -31.520 7.506 60.518 1.00 86.19 569 THR A C 1
ATOM 4026 O O . THR A 1 569 ? -31.745 8.638 60.958 1.00 86.19 569 THR A O 1
ATOM 4029 N N . ALA A 1 570 ? -32.326 6.474 60.759 1.00 84.88 570 ALA A N 1
ATOM 4030 C CA . ALA A 1 570 ? -33.504 6.550 61.612 1.00 84.88 570 ALA A CA 1
ATOM 4031 C C . ALA A 1 570 ? -33.674 5.307 62.481 1.00 84.88 570 ALA A C 1
ATOM 4033 O O . ALA A 1 570 ? -33.485 4.182 62.030 1.00 84.88 570 ALA A O 1
ATOM 4034 N N . PHE A 1 571 ? -34.118 5.541 63.711 1.00 86.12 571 PHE A N 1
ATOM 4035 C CA . PHE A 1 571 ? -34.394 4.515 64.702 1.00 86.12 571 PHE A CA 1
ATOM 4036 C C . PHE A 1 571 ? -35.905 4.418 64.926 1.00 86.12 571 PHE A C 1
ATOM 4038 O O . PHE A 1 571 ? -36.581 5.428 65.156 1.00 86.12 571 PHE A O 1
ATOM 4045 N N . VAL A 1 572 ? -36.457 3.209 64.835 1.00 89.50 572 VAL A N 1
ATOM 4046 C CA . VAL A 1 572 ? -37.894 2.940 64.959 1.00 89.50 572 VAL A CA 1
ATOM 4047 C C . VAL A 1 572 ? -38.112 1.811 65.954 1.00 89.50 572 VAL A C 1
ATOM 4049 O O . VAL A 1 572 ? -37.635 0.694 65.768 1.00 89.50 572 VAL A O 1
ATOM 4052 N N . ASN A 1 573 ? -38.890 2.066 67.004 1.00 90.88 573 ASN A N 1
ATOM 4053 C CA . ASN A 1 573 ? -39.238 1.029 67.968 1.00 90.88 573 ASN A CA 1
ATOM 4054 C C . ASN A 1 573 ? -39.998 -0.104 67.259 1.00 90.88 573 ASN A C 1
ATOM 4056 O O . ASN A 1 573 ? -41.096 0.103 66.739 1.00 90.88 573 ASN A O 1
ATOM 4060 N N . ALA A 1 574 ? -39.435 -1.311 67.265 1.00 90.25 574 ALA A N 1
ATOM 4061 C CA . ALA A 1 574 ? -39.894 -2.393 66.404 1.00 90.25 574 ALA A CA 1
ATOM 4062 C C . ALA A 1 574 ? -41.225 -3.016 66.853 1.00 90.25 574 ALA A C 1
ATOM 4064 O O . ALA A 1 574 ? -41.833 -3.760 66.093 1.00 90.25 574 ALA A O 1
ATOM 4065 N N . SER A 1 575 ? -41.708 -2.709 68.059 1.00 89.81 575 SER A N 1
ATOM 4066 C CA . SER A 1 575 ? -43.009 -3.181 68.554 1.00 89.81 575 SER A CA 1
ATOM 4067 C C . SER A 1 575 ? -44.140 -2.174 68.329 1.00 89.81 575 SER A C 1
ATOM 4069 O O . SER A 1 575 ? -45.281 -2.571 68.122 1.00 89.81 575 SER A O 1
ATOM 4071 N N . SER A 1 576 ? -43.841 -0.873 68.376 1.00 90.00 576 SER A N 1
ATOM 4072 C CA . SER A 1 576 ? -44.848 0.197 68.263 1.00 90.00 576 SER A CA 1
ATOM 4073 C C . SER A 1 576 ? -44.836 0.936 66.925 1.00 90.00 576 SER A C 1
ATOM 4075 O O . SER A 1 576 ? -45.790 1.648 66.627 1.00 90.00 576 SER A O 1
ATOM 4077 N N . GLY A 1 577 ? -43.762 0.819 66.140 1.00 90.62 577 GLY A N 1
ATOM 4078 C CA . GLY A 1 577 ? -43.555 1.592 64.913 1.00 90.62 577 GLY A CA 1
ATOM 4079 C C . GLY A 1 577 ? -43.273 3.076 65.134 1.00 90.62 577 GLY A C 1
ATOM 4080 O O . GLY A 1 577 ? -43.245 3.847 64.180 1.00 90.62 577 GLY A O 1
ATOM 4081 N N . LYS A 1 578 ? -43.060 3.503 66.382 1.00 91.50 578 LYS A N 1
ATOM 4082 C CA . LYS A 1 578 ? -42.744 4.894 66.700 1.00 91.50 578 LYS A CA 1
ATOM 4083 C C . LYS A 1 578 ? -41.284 5.202 66.361 1.00 91.50 578 LYS A C 1
ATOM 4085 O O . LYS A 1 578 ? -40.387 4.550 66.894 1.00 91.50 578 LYS A O 1
ATOM 4090 N N . VAL A 1 579 ? -41.057 6.240 65.556 1.00 90.88 579 VAL A N 1
ATOM 4091 C CA . VAL A 1 579 ? -39.720 6.802 65.305 1.00 90.88 579 VAL A CA 1
ATOM 4092 C C . VAL A 1 579 ? -39.179 7.408 66.605 1.00 90.88 579 VAL A C 1
ATOM 4094 O O . VAL A 1 579 ? -39.816 8.280 67.202 1.00 90.88 579 VAL A O 1
ATOM 4097 N N . THR A 1 580 ? -38.032 6.920 67.074 1.00 85.44 580 THR A N 1
ATOM 4098 C CA . THR A 1 580 ? -37.368 7.373 68.307 1.00 85.44 580 THR A CA 1
ATOM 4099 C C . THR A 1 580 ? -36.385 8.502 68.018 1.00 85.44 580 THR A C 1
ATOM 4101 O O . THR A 1 580 ? -36.325 9.465 68.781 1.00 85.44 580 THR A O 1
ATOM 4104 N N . SER A 1 581 ? -35.668 8.432 66.894 1.00 86.44 581 SER A N 1
ATOM 4105 C CA . SER A 1 581 ? -34.815 9.514 66.395 1.00 86.44 581 SER A CA 1
ATOM 4106 C C . SER A 1 581 ? -34.524 9.368 64.897 1.00 86.44 581 SER A C 1
ATOM 4108 O O . SER A 1 581 ? -34.657 8.285 64.332 1.00 86.44 581 SER A O 1
ATOM 4110 N N . SER A 1 582 ? -34.141 10.465 64.241 1.00 85.94 582 SER A N 1
ATOM 4111 C CA . SER A 1 582 ? -33.681 10.463 62.846 1.00 85.94 582 SER A CA 1
ATOM 4112 C C . SER A 1 582 ? -32.674 11.584 62.608 1.00 85.94 582 SER A C 1
ATOM 4114 O O . SER A 1 582 ? -32.843 12.678 63.151 1.00 85.94 582 SER A O 1
ATOM 4116 N N . ILE A 1 583 ? -31.668 11.345 61.770 1.00 84.81 583 ILE A N 1
ATOM 4117 C CA . ILE A 1 583 ? -30.621 12.312 61.433 1.00 84.81 583 ILE A CA 1
ATOM 4118 C C . ILE A 1 583 ? -30.254 12.234 59.949 1.00 84.81 583 ILE A C 1
ATOM 4120 O O . ILE A 1 583 ? -30.197 11.159 59.360 1.00 84.81 583 ILE A O 1
ATOM 4124 N N . THR A 1 584 ? -29.976 13.388 59.340 1.00 85.94 584 THR A N 1
ATOM 4125 C CA . THR A 1 584 ? -29.436 13.490 57.978 1.00 85.94 584 THR A CA 1
ATOM 4126 C C . THR A 1 584 ? -28.088 14.189 58.016 1.00 85.94 584 THR A C 1
ATOM 4128 O O . THR A 1 584 ? -27.941 15.250 58.620 1.00 85.94 584 THR A O 1
ATOM 4131 N N . THR A 1 585 ? -27.104 13.606 57.344 1.00 82.00 585 THR A N 1
ATOM 4132 C CA . THR A 1 585 ? -25.752 14.145 57.198 1.00 82.00 585 THR A CA 1
ATOM 4133 C C . THR A 1 585 ? -25.436 14.285 55.715 1.00 82.00 585 THR A C 1
ATOM 4135 O O . THR A 1 585 ? -25.624 13.348 54.942 1.00 82.00 585 THR A O 1
ATOM 4138 N N . ASN A 1 586 ? -24.975 15.463 55.298 1.00 82.62 586 ASN A N 1
ATOM 4139 C CA . ASN A 1 586 ? -24.686 15.755 53.896 1.00 82.62 586 ASN A CA 1
ATOM 4140 C C . ASN A 1 586 ? -23.185 15.974 53.691 1.00 82.62 586 ASN A C 1
ATOM 4142 O O . ASN A 1 586 ? -22.579 16.774 54.403 1.00 82.62 586 ASN A O 1
ATOM 4146 N N . GLY A 1 587 ? -22.612 15.307 52.686 1.00 73.00 587 GLY A N 1
ATOM 4147 C CA . GLY A 1 587 ? -21.294 15.636 52.134 1.00 73.00 587 GLY A CA 1
ATOM 4148 C C . GLY A 1 587 ? -20.085 15.404 53.045 1.00 73.00 587 GLY A C 1
ATOM 4149 O O . GLY A 1 587 ? -19.120 16.159 52.953 1.00 73.00 587 GLY A O 1
ATOM 4150 N N . GLY A 1 588 ? -20.094 14.387 53.907 1.00 69.81 588 GLY A N 1
ATOM 4151 C CA . GLY A 1 588 ? -18.917 14.063 54.720 1.00 69.81 588 GLY A CA 1
ATOM 4152 C C . GLY A 1 588 ? -18.196 12.786 54.276 1.00 69.81 588 GLY A C 1
ATOM 4153 O O . GLY A 1 588 ? -18.611 12.112 53.334 1.00 69.81 588 GLY A O 1
ATOM 4154 N N . ALA A 1 589 ? -17.063 12.478 54.913 1.00 70.25 589 ALA A N 1
ATOM 4155 C CA . ALA A 1 589 ? -16.216 11.357 54.509 1.00 70.25 589 ALA A CA 1
ATOM 4156 C C . ALA A 1 589 ? -16.910 10.012 54.772 1.00 70.25 589 ALA A C 1
ATOM 4158 O O . ALA A 1 589 ? -17.342 9.735 55.893 1.00 70.25 589 ALA A O 1
ATOM 4159 N N . CYS A 1 590 ? -16.966 9.148 53.759 1.00 65.38 590 CYS A N 1
ATOM 4160 C CA . CYS A 1 590 ? -17.695 7.884 53.839 1.00 65.38 590 CYS A CA 1
ATOM 4161 C C . CYS A 1 590 ? -17.152 6.932 54.910 1.00 65.38 590 CYS A C 1
ATOM 4163 O O . CYS A 1 590 ? -17.933 6.239 55.548 1.00 65.38 590 CYS A O 1
ATOM 4165 N N . GLY A 1 591 ? -15.852 6.994 55.224 1.00 53.69 591 GLY A N 1
ATOM 4166 C CA . GLY A 1 591 ? -15.256 6.226 56.327 1.00 53.69 591 GLY A CA 1
ATOM 4167 C C . GLY A 1 591 ? -15.742 6.618 57.733 1.00 53.69 591 GLY A C 1
ATOM 4168 O O . GLY A 1 591 ? -15.579 5.841 58.666 1.00 53.69 591 GLY A O 1
ATOM 4169 N N . SER A 1 592 ? -16.349 7.798 57.890 1.00 42.28 592 SER A N 1
ATOM 4170 C CA . SER A 1 592 ? -16.931 8.282 59.153 1.00 42.28 592 SER A CA 1
ATOM 4171 C C . SER A 1 592 ? -18.464 8.303 59.157 1.00 42.28 592 SER A C 1
ATOM 4173 O O . SER A 1 592 ? -19.051 8.593 60.195 1.00 42.28 592 SER A O 1
ATOM 4175 N N . ILE A 1 593 ? -19.113 8.055 58.009 1.00 46.25 593 ILE A N 1
ATOM 4176 C CA . ILE A 1 593 ? -20.537 8.387 57.802 1.00 46.25 593 ILE A CA 1
ATOM 4177 C C . ILE A 1 593 ? -21.350 7.274 57.115 1.00 46.25 593 ILE A C 1
ATOM 4179 O O . ILE A 1 593 ? -22.572 7.326 57.158 1.00 46.25 593 ILE A O 1
ATOM 4183 N N . GLY A 1 594 ? -20.754 6.229 56.540 1.00 38.16 594 GLY A N 1
ATOM 4184 C CA . GLY A 1 594 ? -21.527 5.193 55.845 1.00 38.16 594 GLY A CA 1
ATOM 4185 C C . GLY A 1 594 ? -20.848 3.836 55.908 1.00 38.16 594 GLY A C 1
ATOM 4186 O O . GLY A 1 594 ? -19.651 3.735 55.663 1.00 38.16 594 GLY A O 1
ATOM 4187 N N . PHE A 1 595 ? -21.618 2.806 56.267 1.00 41.88 595 PHE A N 1
ATOM 4188 C CA . PHE A 1 595 ? -21.143 1.448 56.553 1.00 41.88 595 PHE A CA 1
ATOM 4189 C C . PHE A 1 595 ? -20.048 1.407 57.616 1.00 41.88 595 PHE A C 1
ATOM 4191 O O . PHE A 1 595 ? -19.031 0.717 57.468 1.00 41.88 595 PHE A O 1
ATOM 4198 N N . SER A 1 596 ? -20.250 2.098 58.746 1.00 33.84 596 SER A N 1
ATOM 4199 C CA . SER A 1 596 ? -19.502 1.651 59.908 1.00 33.84 596 SER A CA 1
ATOM 4200 C C . SER A 1 596 ? -19.902 0.196 60.097 1.00 33.84 596 SER A C 1
ATOM 4202 O O . SER A 1 596 ? -21.074 -0.179 60.134 1.00 33.84 596 SER A O 1
ATOM 4204 N N . HIS A 1 597 ? -18.893 -0.643 60.201 1.00 35.81 597 HIS A N 1
ATOM 4205 C CA . HIS A 1 597 ? -19.022 -1.980 60.705 1.00 35.81 597 HIS A CA 1
ATOM 4206 C C . HIS A 1 597 ? -19.698 -1.972 62.103 1.00 35.81 597 HIS A C 1
ATOM 4208 O O . HIS A 1 597 ? -19.542 -2.927 62.825 1.00 35.81 597 HIS A O 1
ATOM 4214 N N . ALA A 1 598 ? -20.419 -0.964 62.598 1.00 31.77 598 ALA A N 1
ATOM 4215 C CA . ALA A 1 598 ? -20.963 -0.904 63.949 1.00 31.77 598 ALA A CA 1
ATOM 4216 C C . ALA A 1 598 ? -22.072 -1.940 64.243 1.00 31.77 598 ALA A C 1
ATOM 4218 O O . ALA A 1 598 ? -22.557 -1.986 65.362 1.00 31.77 598 ALA A O 1
ATOM 4219 N N . ALA A 1 599 ? -22.455 -2.826 63.325 1.00 32.81 599 ALA A N 1
ATOM 4220 C CA . ALA A 1 599 ? -23.161 -4.056 63.709 1.00 32.81 599 ALA A CA 1
ATOM 4221 C C . ALA A 1 599 ? -22.194 -5.242 63.915 1.00 32.81 599 ALA A C 1
ATOM 4223 O O . ALA A 1 599 ? -22.363 -6.024 64.843 1.00 32.81 599 ALA A O 1
ATOM 4224 N N . LEU A 1 600 ? -21.134 -5.349 63.101 1.00 34.16 600 LEU A N 1
ATOM 4225 C CA . LEU A 1 600 ? -20.184 -6.482 63.085 1.00 34.16 600 LEU A CA 1
ATOM 4226 C C . LEU A 1 600 ? -18.845 -6.223 63.819 1.00 34.16 600 LEU A C 1
ATOM 4228 O O . LEU A 1 600 ? -18.287 -7.110 64.451 1.00 34.16 600 LEU A O 1
ATOM 4232 N N . SER A 1 601 ? -18.335 -4.998 63.788 1.00 31.81 601 SER A N 1
ATOM 4233 C CA . SER A 1 601 ? -17.280 -4.429 64.643 1.00 31.81 601 SER A CA 1
ATOM 4234 C C . SER A 1 601 ? -17.785 -3.899 65.990 1.00 31.81 601 SER A C 1
ATOM 4236 O O . SER A 1 601 ? -16.982 -3.788 66.897 1.00 31.81 601 SER A O 1
ATOM 4238 N N . SER A 1 602 ? -19.084 -3.665 66.216 1.00 33.31 602 SER A N 1
ATOM 4239 C CA . SER A 1 602 ? -19.589 -3.526 67.608 1.00 33.31 602 SER A CA 1
ATOM 4240 C C . SER A 1 602 ? -19.709 -4.868 68.325 1.00 33.31 602 SER A C 1
ATOM 4242 O O . SER A 1 602 ? -19.910 -4.917 69.534 1.00 33.31 602 SER A O 1
ATOM 4244 N N . LEU A 1 603 ? -19.556 -5.957 67.570 1.00 34.09 603 LEU A N 1
ATOM 4245 C CA . LEU A 1 603 ? -19.281 -7.297 68.070 1.00 34.09 603 LEU A CA 1
ATOM 4246 C C . LEU A 1 603 ? -17.769 -7.567 68.200 1.00 34.09 603 LEU A C 1
ATOM 4248 O O . LEU A 1 603 ? -17.389 -8.687 68.539 1.00 34.09 603 LEU A O 1
ATOM 4252 N N . HIS A 1 604 ? -16.890 -6.565 67.991 1.00 29.73 604 HIS A N 1
ATOM 4253 C CA . HIS A 1 604 ? -15.502 -6.680 68.443 1.00 29.73 604 HIS A CA 1
ATOM 4254 C C . HIS A 1 604 ? -15.441 -6.689 69.972 1.00 29.73 604 HIS A C 1
ATOM 4256 O O . HIS A 1 604 ? -15.643 -5.698 70.669 1.00 29.73 604 HIS A O 1
ATOM 4262 N N . VAL A 1 605 ? -15.102 -7.881 70.438 1.00 33.19 605 VAL A N 1
ATOM 4263 C CA . VAL A 1 605 ? -14.405 -8.270 71.658 1.00 33.19 605 VAL A CA 1
ATOM 4264 C C . VAL A 1 605 ? -13.586 -7.135 72.297 1.00 33.19 605 VAL A C 1
ATOM 4266 O O . VAL A 1 605 ? -12.542 -6.742 71.779 1.00 33.19 605 VAL A O 1
ATOM 4269 N N . GLY A 1 606 ? -14.024 -6.665 73.471 1.00 32.44 606 GLY A N 1
ATOM 4270 C CA . GLY A 1 606 ? -13.175 -5.921 74.415 1.00 32.44 606 GLY A CA 1
ATOM 4271 C C . GLY A 1 606 ? -13.848 -4.776 75.175 1.00 32.44 606 GLY A C 1
ATOM 4272 O O . GLY A 1 606 ? -13.455 -4.489 76.302 1.00 32.44 606 GLY A O 1
ATOM 4273 N N . SER A 1 607 ? -14.878 -4.151 74.612 1.00 30.31 607 SER A N 1
ATOM 4274 C CA . SER A 1 607 ? -15.595 -3.048 75.259 1.00 30.31 607 SER A CA 1
ATOM 4275 C C . SER A 1 607 ? -17.040 -3.020 74.785 1.00 30.31 607 SER A C 1
ATOM 4277 O O . SER A 1 607 ? -17.291 -3.082 73.583 1.00 30.31 607 SER A O 1
ATOM 4279 N N . THR A 1 608 ? -17.987 -2.909 75.718 1.00 33.75 608 THR A N 1
ATOM 4280 C CA . THR A 1 608 ? -19.370 -2.529 75.408 1.00 33.75 608 THR A CA 1
ATOM 4281 C C . THR A 1 608 ? -19.354 -1.301 74.487 1.00 33.75 608 THR A C 1
ATOM 4283 O O . THR A 1 608 ? -18.586 -0.369 74.749 1.00 33.75 608 THR A O 1
ATOM 4286 N N . PRO A 1 609 ? -20.154 -1.261 73.403 1.00 36.19 609 PRO A N 1
ATOM 4287 C CA . PRO A 1 609 ? -20.293 -0.048 72.604 1.00 36.19 609 PRO A CA 1
ATOM 4288 C C . PRO A 1 609 ? -20.659 1.099 73.553 1.00 36.19 609 PRO A C 1
ATOM 4290 O O . PRO A 1 609 ? -21.486 0.858 74.437 1.00 36.19 609 PRO A O 1
ATOM 4293 N N . PRO A 1 610 ? -20.097 2.317 73.415 1.00 33.97 610 PRO A N 1
ATOM 4294 C CA . PRO A 1 610 ? -20.355 3.401 74.362 1.00 33.97 610 PRO A CA 1
ATOM 4295 C C . PRO A 1 610 ? -21.856 3.562 74.618 1.00 33.97 610 PRO A C 1
ATOM 4297 O O . PRO A 1 610 ? -22.280 3.542 75.761 1.00 33.97 610 PRO A O 1
ATOM 4300 N N . TRP A 1 611 ? -22.664 3.509 73.558 1.00 38.28 611 TRP A N 1
ATOM 4301 C CA . TRP A 1 611 ? -24.128 3.642 73.537 1.00 38.28 611 TRP A CA 1
ATOM 4302 C C . TRP A 1 611 ? -24.928 2.436 74.070 1.00 38.28 611 TRP A C 1
ATOM 4304 O O . TRP A 1 611 ? -26.118 2.572 74.327 1.00 38.28 611 TRP A O 1
ATOM 4314 N N . LEU A 1 612 ? -24.299 1.267 74.224 1.00 35.34 612 LEU A N 1
ATOM 4315 C CA . LEU A 1 612 ? -24.909 0.018 74.713 1.00 35.34 612 LEU A CA 1
ATOM 4316 C C . LEU A 1 612 ? -24.326 -0.429 76.063 1.00 35.34 612 LEU A C 1
ATOM 4318 O O . LEU A 1 612 ? -24.619 -1.526 76.540 1.00 35.34 612 LEU A O 1
ATOM 4322 N N . SER A 1 613 ? -23.504 0.408 76.701 1.00 36.00 613 SER A N 1
ATOM 4323 C CA . SER A 1 613 ? -23.144 0.205 78.102 1.00 36.00 613 SER A CA 1
ATOM 4324 C C . SER A 1 613 ? -24.361 0.500 79.001 1.00 36.00 613 SER A C 1
ATOM 4326 O O . SER A 1 613 ? -25.108 1.444 78.716 1.00 36.00 613 SER A O 1
ATOM 4328 N N . PRO A 1 614 ? -24.578 -0.270 80.087 1.00 37.03 614 PRO A N 1
ATOM 4329 C CA . PRO A 1 614 ? -25.634 0.009 81.065 1.00 37.03 614 PRO A CA 1
ATOM 4330 C C . PRO A 1 614 ? -25.648 1.472 81.539 1.00 37.03 614 PRO A C 1
ATOM 4332 O O . PRO A 1 614 ? -26.718 2.054 81.705 1.00 37.03 614 PRO A O 1
ATOM 4335 N N . ASP A 1 615 ? -24.465 2.081 81.664 1.00 36.84 615 ASP A N 1
ATOM 4336 C CA . ASP A 1 615 ? -24.278 3.456 82.135 1.00 36.84 615 ASP A CA 1
ATOM 4337 C C . ASP A 1 615 ? -24.708 4.520 81.100 1.00 36.84 615 ASP A C 1
ATOM 4339 O O . ASP A 1 615 ? -25.275 5.547 81.470 1.00 36.84 615 ASP A O 1
ATOM 4343 N N . HIS A 1 616 ? -24.534 4.282 79.794 1.00 35.16 616 HIS A N 1
ATOM 4344 C CA . HIS A 1 616 ? -24.972 5.217 78.737 1.00 35.16 616 HIS A CA 1
ATOM 4345 C C . HIS A 1 616 ? -26.482 5.175 78.466 1.00 35.16 616 HIS A C 1
ATOM 4347 O O . HIS A 1 616 ? -27.070 6.197 78.102 1.00 35.16 616 HIS A O 1
ATOM 4353 N N . LEU A 1 617 ? -27.118 4.012 78.643 1.00 35.03 617 LEU A N 1
ATOM 4354 C CA . LEU A 1 617 ? -28.572 3.851 78.507 1.00 35.03 617 LEU A CA 1
ATOM 4355 C C . LEU A 1 617 ? -29.337 4.514 79.665 1.00 35.03 617 LEU A C 1
ATOM 4357 O O . LEU A 1 617 ? -30.467 4.966 79.476 1.00 35.03 617 LEU A O 1
ATOM 4361 N N . LEU A 1 618 ? -28.707 4.630 80.839 1.00 35.94 618 LEU A N 1
ATOM 4362 C CA . LEU A 1 618 ? -29.219 5.414 81.967 1.00 35.94 618 LEU A CA 1
ATOM 4363 C C . LEU A 1 618 ? -29.070 6.930 81.722 1.00 35.94 618 LEU A C 1
ATOM 4365 O O . LEU A 1 618 ? -30.014 7.681 81.960 1.00 35.94 618 LEU A O 1
ATOM 4369 N N . LEU A 1 619 ? -27.944 7.376 81.150 1.00 34.88 619 LEU A N 1
ATOM 4370 C CA . LEU A 1 619 ? -27.668 8.792 80.847 1.00 34.88 619 LEU A CA 1
ATOM 4371 C C . LEU A 1 619 ? -28.561 9.395 79.743 1.00 34.88 619 LEU A C 1
ATOM 4373 O O . LEU A 1 619 ? -28.902 10.576 79.807 1.00 34.88 619 LEU A O 1
ATOM 4377 N N . GLN A 1 620 ? -28.996 8.610 78.751 1.00 33.91 620 GLN A N 1
ATOM 4378 C CA . GLN A 1 620 ? -29.875 9.097 77.672 1.00 33.91 620 GLN A CA 1
ATOM 4379 C C . GLN A 1 620 ? -31.320 9.389 78.117 1.00 33.91 620 GLN A C 1
ATOM 4381 O O . GLN A 1 620 ? -32.049 10.074 77.401 1.00 33.91 620 GLN A O 1
ATOM 4386 N N . ARG A 1 621 ? -31.750 8.908 79.294 1.00 38.81 621 ARG A N 1
ATOM 4387 C CA . ARG A 1 621 ? -33.114 9.137 79.802 1.00 38.81 621 ARG A CA 1
ATOM 4388 C C . ARG A 1 621 ? -33.239 10.324 80.762 1.00 38.81 621 ARG A C 1
ATOM 4390 O O . ARG A 1 621 ? -34.358 10.792 80.954 1.00 38.81 621 ARG A O 1
ATOM 4397 N N . GLU A 1 622 ? -32.138 10.829 81.325 1.00 31.00 622 GLU A N 1
ATOM 4398 C CA . GLU A 1 622 ? -32.161 11.965 82.265 1.00 31.00 622 GLU A CA 1
ATOM 4399 C C . GLU A 1 622 ? -31.912 13.341 81.628 1.00 31.00 622 GLU A C 1
ATOM 4401 O O . GLU A 1 622 ? -32.226 14.353 82.250 1.00 31.00 622 GLU A O 1
ATOM 4406 N N . VAL A 1 623 ? -31.446 13.434 80.378 1.00 30.75 623 VAL A N 1
ATOM 4407 C CA . VAL A 1 623 ? -31.215 14.739 79.723 1.00 30.75 623 VAL A CA 1
ATOM 4408 C C . VAL A 1 623 ? -32.344 15.075 78.750 1.00 30.75 623 VAL A C 1
ATOM 4410 O O . VAL A 1 623 ? -32.173 15.175 77.537 1.00 30.75 623 VAL A O 1
ATOM 4413 N N . GLY A 1 624 ? -33.536 15.265 79.312 1.00 35.88 624 GLY A N 1
ATOM 4414 C CA . GLY A 1 624 ? -34.561 16.107 78.708 1.00 35.88 624 GLY A CA 1
ATOM 4415 C C . GLY A 1 624 ? -34.330 17.558 79.135 1.00 35.88 624 GLY A C 1
ATOM 4416 O O . GLY A 1 624 ? -34.291 17.833 80.327 1.00 35.88 624 GLY A O 1
ATOM 4417 N N . PHE A 1 625 ? -34.244 18.466 78.159 1.00 32.19 625 PHE A N 1
ATOM 4418 C CA . PHE A 1 625 ? -34.125 19.929 78.294 1.00 32.19 625 PHE A CA 1
ATOM 4419 C C . PHE A 1 625 ? -32.769 20.487 78.768 1.00 32.19 625 PHE A C 1
ATOM 4421 O O . PHE A 1 625 ? -32.443 20.465 79.947 1.00 32.19 625 PHE A O 1
ATOM 4428 N N . LEU A 1 626 ? -32.036 21.125 77.844 1.00 23.94 626 LEU A N 1
ATOM 4429 C CA . LEU A 1 626 ? -31.808 22.587 77.784 1.00 23.94 626 LEU A CA 1
ATOM 4430 C C . LEU A 1 626 ? -30.845 22.927 76.615 1.00 23.94 626 LEU A C 1
ATOM 4432 O O . LEU A 1 626 ? -29.921 22.159 76.349 1.00 23.94 626 LEU A O 1
ATOM 4436 N N . PRO A 1 627 ? -31.027 24.053 75.893 1.00 29.52 627 PRO A N 1
ATOM 4437 C CA . PRO A 1 627 ? -30.126 24.454 74.809 1.00 29.52 627 PRO A CA 1
ATOM 4438 C C . PRO A 1 627 ? -28.821 25.064 75.363 1.00 29.52 627 PRO A C 1
ATOM 4440 O O . PRO A 1 627 ? -28.827 25.620 76.465 1.00 29.52 627 PRO A O 1
ATOM 4443 N N . PRO A 1 628 ? -27.695 25.017 74.623 1.00 30.52 628 PRO A N 1
ATOM 4444 C CA . PRO A 1 628 ? -26.410 25.461 75.148 1.00 30.52 628 PRO A CA 1
ATOM 4445 C C . PRO A 1 628 ? -26.346 26.991 75.252 1.00 30.52 628 PRO A C 1
ATOM 4447 O O . PRO A 1 628 ? -26.335 27.710 74.250 1.00 30.52 628 PRO A O 1
ATOM 4450 N N . ALA A 1 629 ? -26.259 27.491 76.486 1.00 25.86 629 ALA A N 1
ATOM 4451 C CA . ALA A 1 629 ? -25.831 28.852 76.773 1.00 25.86 629 ALA A CA 1
ATOM 4452 C C . ALA A 1 629 ? -24.323 28.985 76.505 1.00 25.86 629 ALA A C 1
ATOM 4454 O O . ALA A 1 629 ? -23.510 28.183 76.964 1.00 25.86 629 ALA A O 1
ATOM 4455 N N . ARG A 1 630 ? -23.959 30.022 75.746 1.00 32.41 630 ARG A N 1
ATOM 4456 C CA . ARG A 1 630 ? -22.576 30.417 75.469 1.00 32.41 630 ARG A CA 1
ATOM 4457 C C . ARG A 1 630 ? -21.866 30.787 76.773 1.00 32.41 630 ARG A C 1
ATOM 4459 O O . ARG A 1 630 ? -22.310 31.705 77.452 1.00 32.41 630 ARG A O 1
ATOM 4466 N N . TYR A 1 631 ? -20.714 30.181 77.037 1.00 25.33 631 TYR A N 1
ATOM 4467 C CA . TYR A 1 631 ? -19.700 30.771 77.908 1.00 25.33 631 TYR A CA 1
ATOM 4468 C C . TYR A 1 631 ? -18.365 30.825 77.171 1.00 25.33 631 TYR A C 1
ATOM 4470 O O . TYR A 1 631 ? -17.663 29.832 77.010 1.00 25.33 631 TYR A O 1
ATOM 4478 N N . SER A 1 632 ? -18.041 32.025 76.698 1.00 31.80 632 SER A N 1
ATOM 4479 C CA . SER A 1 632 ? -16.679 32.453 76.410 1.00 31.80 632 SER A CA 1
ATOM 4480 C C . SER A 1 632 ? -15.978 32.764 77.731 1.00 31.80 632 SER A C 1
ATOM 4482 O O . SER A 1 632 ? -16.507 33.555 78.516 1.00 31.80 632 SER A O 1
ATOM 4484 N N . LEU A 1 633 ? -14.776 32.235 77.946 1.00 27.55 633 LEU A N 1
ATOM 4485 C CA . LEU A 1 633 ? -13.831 32.802 78.907 1.00 27.55 633 LEU A CA 1
ATOM 4486 C C . LEU A 1 633 ? -12.494 33.101 78.211 1.00 27.55 633 LEU A C 1
ATOM 4488 O O . LEU A 1 633 ? -12.111 32.372 77.294 1.00 27.55 633 LEU A O 1
ATOM 4492 N N . PRO A 1 634 ? -11.830 34.210 78.584 1.00 34.38 634 PRO A N 1
ATOM 4493 C CA . PRO A 1 634 ? -10.743 34.799 77.820 1.00 34.38 634 PRO A CA 1
ATOM 4494 C C . PRO A 1 634 ? -9.371 34.218 78.175 1.00 34.38 634 PRO A C 1
ATOM 4496 O O . PRO A 1 634 ? -9.119 33.741 79.277 1.00 34.38 634 PRO A O 1
ATOM 4499 N N . THR A 1 635 ? -8.462 34.357 77.218 1.00 36.78 635 THR A N 1
ATOM 4500 C CA . THR A 1 635 ? -7.015 34.155 77.322 1.00 36.78 635 THR A CA 1
ATOM 4501 C C . THR A 1 635 ? -6.326 35.126 78.288 1.00 36.78 635 THR A C 1
ATOM 4503 O O . THR A 1 635 ? -6.501 36.339 78.150 1.00 36.78 635 THR A O 1
ATOM 4506 N N . ARG A 1 636 ? -5.460 34.589 79.160 1.00 34.72 636 ARG A N 1
ATOM 4507 C CA . ARG A 1 636 ? -4.131 35.073 79.630 1.00 34.72 636 ARG A CA 1
ATOM 4508 C C . ARG A 1 636 ? -3.748 34.206 80.842 1.00 34.72 636 ARG A C 1
ATOM 4510 O O . ARG A 1 636 ? -4.618 33.940 81.659 1.00 34.72 636 ARG A O 1
ATOM 4517 N N . THR A 1 637 ? -2.533 33.705 81.029 1.00 38.75 637 THR A N 1
ATOM 4518 C CA . THR A 1 637 ? -1.176 34.034 80.547 1.00 38.75 637 THR A CA 1
ATOM 4519 C C . THR A 1 637 ? -0.388 32.764 80.286 1.00 38.75 637 THR A C 1
ATOM 4521 O O . THR A 1 637 ? -0.631 31.795 81.040 1.00 38.75 637 THR A O 1
#

Mean predicted aligned error: 21.22 Å

Sequence (637 aa):
MAPAKSEEILKMPRGTARRSMGRNRRGIAPVVLGIIVVVVAVVVVAGGLFAAGVFTPKSNGGGTSLKFAVTFTETGLLLGGSWSVTLGGNAQSSSSGSIQFNVANGSYSYSVSATGYTALPASGTLTVNGQPLSQAVTLTPVPTYSVVFTESALPSGTSWSVTLNGSTESSATSSITFTEPNGAYAYTVGTVSGYAASPSSGTLTVNGAAVSRAITFTTAVTYSVVFTETGLPAGASWTVTLSGTPQSSTTSTITFSETDGNYAYTVAAVTGYSAAPTSGTLTVNGAGVSQTITFTSAVATTYAVTFTESGLTFGTPWSVTLNGSIQSSAGTSIVFTEPNGIYPFVAGSVAGYTPAPSSGNVIVSGAAVSQAITYTSSGGGSQTAYSQAKPVAVAAANAQGSGWLPVVGLGESLTAAYTNTSHPAFNASCPFTGGPSFWPTFSPWTGTYANGETSYWFFFFYSSASSSLLFVLVSGSSATIMGTVSGSGCVSSFFSYFTGLGSGIIDSTAAATAIASNDSAYVAAHPSASASYILTSGLSFSGYSVSPEWDIHFTTCNPNGGGTGSNFTAFVNASSGKVTSSITTNGGACGSIGFSHAALSSLHVGSTPPWLSPDHLLLQREVGFLPPARYSLPTRT